Protein AF-A0A6G0IY91-F1 (afdb_monomer_lite)

Secondary structure (DSSP, 8-state):
-HHHHHSSS--SEEE---TT---SS-HHHHHHHHHHTTT--B--EEEPPGGGTHHHHEEEE-SSS-EEEEEEPPPPSSSS--EE--S--EEEHHHHHHHHH-HHHHHHHHHHTTSSSGGGTHHHHHTTSTTSTT---TT--EE--GGGGT---PPPSS-HHHHHHHHHHHHHHSSS---EEE---TTEEESS-HHHHHHHHHHTTT--EE-BEEPPGGGTHHHHEEEEESSSEEEEEEEPPPPSSSS--EE--S-EEEEHHHHHHHHH-HHHHHHHHHHTTSSSGGGTHHHHHTT-TTSTT---SSGGG-B-TTTSSSEEE-BTTSBS-GGGT-SBPPPSSEEETTEEE--GGGHHHHHTSS-SEEE---HHHHHHHHHHHHHHHHHHHH-TT-TTSS--

Radius of gyration: 23.45 Å; chains: 1; bounding box: 67×42×64 Å

InterPro domains:
  IPR003406 Glycosyl transferase, family 14 [PF02485] (1-156)
  IPR003406 Glycosyl transferase, family 14 [PF02485] (162-358)

Organism: Larimichthys crocea (NCBI:txid215358)

Sequence (400 aa):
MEDLLSSHIQWRYLLNTCGTDFPIKTNREMVQALTALQGRNSMETEVTREHKKVRWQYHYNVTDVITWTDVRKSPPPISVPMFQGNAYVVVSRAFVKHVMEDSEVQKFLEWEKDTYSPDEHLWATLQRIPSVPGSVPAHIKYDESDMNAIARVVKWGGLDGDADLNCMEDLLSSHIQWRYLLNTCGTDFPIKTNREMVQALTALQGRNSMETEVTREHKKVRWQYHYNVTDVITWTDVRKSPPPISVPMFQGNAYVVVSRAFVKHVMEDSEVQKFLEWEKDTYSPDEHLWATLQRIPSVPGSVPAHIKYDESDMNAIARVVKWGGLDGDVRNGAAYDPCTGTFRRGVCVYGAGDLQWLLRQRQLFANKFDPEVDDVAIRCLESVLRFRSIFHGSENLVMT

Structure (mmCIF, N/CA/C/O backbone):
data_AF-A0A6G0IY91-F1
#
_entry.id   AF-A0A6G0IY91-F1
#
loop_
_atom_site.group_PDB
_atom_site.id
_atom_site.type_symbol
_atom_site.label_atom_id
_atom_site.label_alt_id
_atom_site.label_comp_id
_atom_site.label_asym_id
_atom_site.label_entity_id
_atom_site.label_seq_id
_atom_site.pdbx_PDB_ins_code
_atom_site.Cartn_x
_atom_site.Cartn_y
_atom_site.Cartn_z
_atom_site.occupancy
_atom_site.B_iso_or_equiv
_atom_site.auth_seq_id
_atom_site.auth_comp_id
_atom_site.auth_asym_id
_atom_site.auth_atom_id
_atom_site.pdbx_PDB_model_num
ATOM 1 N N . MET A 1 1 ? -8.802 11.701 24.461 1.00 81.81 1 MET A N 1
ATOM 2 C CA . MET A 1 1 ? -9.240 10.805 25.563 1.00 81.81 1 MET A CA 1
ATOM 3 C C . MET A 1 1 ? -10.243 11.487 26.489 1.00 81.81 1 MET A C 1
ATOM 5 O O . MET A 1 1 ? -11.251 10.863 26.801 1.00 81.81 1 MET A O 1
ATOM 9 N N . GLU A 1 2 ? -10.019 12.746 26.880 1.00 83.31 2 GLU A N 1
ATOM 10 C CA . GLU A 1 2 ? -10.957 13.538 27.701 1.00 83.31 2 GLU A CA 1
ATOM 11 C C . GLU A 1 2 ? -12.375 13.584 27.121 1.00 83.31 2 GLU A C 1
ATOM 13 O O . GLU A 1 2 ? -13.321 13.206 27.809 1.00 83.31 2 GLU A O 1
ATOM 18 N N . ASP A 1 3 ? -12.510 13.911 25.832 1.00 83.62 3 ASP A N 1
ATOM 19 C CA . ASP A 1 3 ? -13.812 13.958 25.147 1.00 83.62 3 ASP A CA 1
ATOM 20 C C . ASP A 1 3 ? -14.563 12.619 25.179 1.00 83.62 3 ASP A C 1
ATOM 22 O O . ASP A 1 3 ? -15.782 12.566 25.326 1.00 83.62 3 ASP A O 1
ATOM 26 N N . LEU A 1 4 ? -13.841 11.498 25.086 1.00 80.25 4 LEU A N 1
ATOM 27 C CA . LEU A 1 4 ? -14.448 10.167 25.160 1.00 80.25 4 LEU A CA 1
ATOM 28 C C . LEU A 1 4 ? -14.947 9.854 26.571 1.00 80.25 4 LEU A C 1
ATOM 30 O O . LEU A 1 4 ? -16.006 9.239 26.725 1.00 80.25 4 LEU A O 1
ATOM 34 N N . LEU A 1 5 ? -14.197 10.256 27.600 1.00 86.06 5 LEU A N 1
ATOM 35 C CA . LEU A 1 5 ? -14.587 10.064 28.997 1.00 86.06 5 LEU A CA 1
ATOM 36 C C . LEU A 1 5 ? -15.771 10.952 29.394 1.00 86.06 5 LEU A C 1
ATOM 38 O O . LEU A 1 5 ? -16.602 10.497 30.182 1.00 86.06 5 LEU A O 1
ATOM 42 N N . SER A 1 6 ? -15.849 12.168 28.845 1.00 86.75 6 SER A N 1
ATOM 43 C CA . SER A 1 6 ? -16.944 13.117 29.071 1.00 86.75 6 SER A CA 1
ATOM 44 C C . SER A 1 6 ? -18.183 12.832 28.214 1.00 86.75 6 SER A C 1
ATOM 46 O O . SER A 1 6 ? -19.274 13.304 28.536 1.00 86.75 6 SER A O 1
ATOM 48 N N . SER A 1 7 ? -18.049 12.027 27.153 1.00 86.19 7 SER A N 1
ATOM 49 C CA . SER A 1 7 ? -19.168 11.664 26.283 1.00 86.19 7 SER A CA 1
ATOM 50 C C . SER A 1 7 ? -20.277 10.891 27.014 1.00 86.19 7 SER A C 1
ATOM 52 O O . SER A 1 7 ? -20.038 10.070 27.901 1.00 86.19 7 SER A O 1
ATOM 54 N N . HIS A 1 8 ? -21.522 11.088 26.574 1.00 84.88 8 HIS A N 1
ATOM 55 C CA . HIS A 1 8 ? -22.682 10.321 27.050 1.00 84.88 8 HIS A CA 1
ATOM 56 C C . HIS A 1 8 ? -22.744 8.889 26.488 1.00 84.88 8 HIS A C 1
ATOM 58 O O . HIS A 1 8 ? -23.624 8.109 26.863 1.00 84.88 8 HIS A O 1
ATOM 64 N N . ILE A 1 9 ? -21.838 8.536 25.572 1.00 80.94 9 ILE A N 1
ATOM 65 C CA . ILE A 1 9 ? -21.816 7.236 24.907 1.00 80.94 9 ILE A CA 1
ATOM 66 C C . ILE A 1 9 ? -21.213 6.206 25.862 1.00 80.94 9 ILE A C 1
ATOM 68 O O . ILE A 1 9 ? -20.117 6.376 26.388 1.00 80.94 9 ILE A O 1
ATOM 72 N N . GLN A 1 10 ? -21.920 5.097 26.072 1.00 80.69 10 GLN A N 1
ATOM 73 C CA . GLN A 1 10 ? -21.398 3.975 26.846 1.00 80.69 10 GLN A CA 1
ATOM 74 C C . GLN A 1 10 ? -20.420 3.167 25.987 1.00 80.69 10 GLN A C 1
ATOM 76 O O . GLN A 1 10 ? -20.817 2.542 25.004 1.00 80.69 10 GLN A O 1
ATOM 81 N N . TRP A 1 11 ? -19.147 3.147 26.374 1.00 86.50 11 TRP A N 1
ATOM 82 C CA . TRP A 1 11 ? -18.094 2.380 25.709 1.00 86.50 11 TRP A CA 1
ATOM 83 C C . TRP A 1 11 ? -17.258 1.598 26.731 1.00 86.50 11 TRP A C 1
ATOM 85 O O . TRP A 1 11 ? -17.161 1.975 27.900 1.00 86.50 11 TRP A O 1
ATOM 95 N N . ARG A 1 12 ? -16.679 0.468 26.306 1.00 85.25 12 ARG A N 1
ATOM 96 C CA . ARG A 1 12 ? -15.852 -0.403 27.170 1.00 85.25 12 ARG A CA 1
ATOM 97 C C . ARG A 1 12 ? -14.371 -0.365 26.830 1.00 85.25 12 ARG A C 1
ATOM 99 O O . ARG A 1 12 ? -13.549 -0.480 27.734 1.00 85.25 12 ARG A O 1
ATOM 106 N N . TYR A 1 13 ? -14.065 -0.208 25.550 1.00 87.44 13 TYR A N 1
ATOM 107 C CA . TYR A 1 13 ? -12.717 -0.221 25.009 1.00 87.44 13 TYR A CA 1
ATOM 108 C C . TYR A 1 13 ? -12.521 0.959 24.067 1.00 87.44 13 TYR A C 1
ATOM 110 O O . TYR A 1 13 ? -13.424 1.279 23.294 1.00 87.44 13 TYR A O 1
ATOM 118 N N . LEU A 1 14 ? -11.350 1.578 24.158 1.00 85.50 14 LEU A N 1
ATOM 119 C CA . LEU A 1 14 ? -10.806 2.493 23.170 1.00 85.50 14 LEU A CA 1
ATOM 120 C C . LEU A 1 14 ? -9.834 1.695 22.304 1.00 85.50 14 LEU A C 1
ATOM 122 O O . LEU A 1 14 ? -8.943 1.028 22.828 1.00 85.50 14 LEU A O 1
ATOM 126 N N . LEU A 1 15 ? -10.034 1.761 20.994 1.00 82.88 15 LEU A N 1
ATOM 127 C CA . LEU A 1 15 ? -9.102 1.247 20.005 1.00 82.88 15 LEU A CA 1
ATOM 128 C C . LEU A 1 15 ? -8.341 2.464 19.486 1.00 82.88 15 LEU A C 1
ATOM 130 O O . LEU A 1 15 ? -8.955 3.334 18.870 1.00 82.88 15 LEU A O 1
ATOM 134 N N . ASN A 1 16 ? -7.050 2.562 19.796 1.00 78.44 16 ASN A N 1
ATOM 135 C CA . ASN A 1 16 ? -6.206 3.602 19.229 1.00 78.44 16 ASN A CA 1
ATOM 136 C C . ASN A 1 16 ? -5.810 3.173 17.820 1.00 78.44 16 ASN A C 1
ATOM 138 O O . ASN A 1 16 ? -5.028 2.239 17.645 1.00 78.44 16 ASN A O 1
ATOM 142 N N . THR A 1 17 ? -6.408 3.826 16.838 1.00 69.50 17 THR A N 1
ATOM 143 C CA . THR A 1 17 ? -6.156 3.608 15.420 1.00 69.50 17 THR A CA 1
ATOM 144 C C . THR A 1 17 ? -5.557 4.870 14.813 1.00 69.50 17 THR A C 1
ATOM 146 O O . THR A 1 17 ? -5.863 5.983 15.241 1.00 69.50 17 THR A O 1
ATOM 149 N N . CYS A 1 18 ? -4.729 4.710 13.789 1.00 59.31 18 CYS A N 1
ATOM 150 C CA . CYS A 1 18 ? -4.376 5.777 12.868 1.00 59.31 18 CYS A CA 1
ATOM 151 C C . CYS A 1 18 ? -5.650 6.278 12.162 1.00 59.31 18 CYS A C 1
ATOM 153 O O . CYS A 1 18 ? -6.599 5.519 11.954 1.00 59.31 18 CYS A O 1
ATOM 155 N N . GLY A 1 19 ? -5.679 7.558 11.772 1.00 45.06 19 GLY A N 1
ATOM 156 C CA . GLY A 1 19 ? -6.824 8.186 11.095 1.00 45.06 19 GLY A CA 1
ATOM 157 C C . GLY A 1 19 ? -7.229 7.539 9.761 1.00 45.06 19 GLY A C 1
ATOM 158 O O . GLY A 1 19 ? -8.260 7.902 9.202 1.00 45.06 19 GLY A O 1
ATOM 159 N N . THR A 1 20 ? -6.447 6.580 9.264 1.00 49.88 20 THR A N 1
ATOM 160 C CA . THR A 1 20 ? -6.702 5.820 8.034 1.00 49.88 20 THR A CA 1
ATOM 161 C C . THR A 1 20 ? -6.842 4.314 8.240 1.00 49.88 20 THR A C 1
ATOM 163 O O . THR A 1 20 ? -7.010 3.586 7.262 1.00 49.88 20 THR A O 1
ATOM 166 N N . ASP A 1 21 ? -6.848 3.821 9.482 1.00 56.09 21 ASP A N 1
ATOM 167 C CA . ASP A 1 21 ? -7.122 2.404 9.721 1.00 56.09 21 ASP A CA 1
ATOM 168 C C . ASP A 1 21 ? -8.617 2.103 9.591 1.00 56.09 21 ASP A C 1
ATOM 170 O O . ASP A 1 21 ? -9.487 2.882 9.988 1.00 56.09 21 ASP A O 1
ATOM 174 N N . PHE A 1 22 ? -8.928 0.909 9.099 1.00 53.03 22 PHE A N 1
ATOM 175 C CA . PHE A 1 22 ? -10.295 0.424 8.948 1.00 53.03 22 PHE A CA 1
ATOM 176 C C . PHE A 1 22 ? -10.426 -0.981 9.542 1.00 53.03 22 PHE A C 1
ATOM 178 O O . PHE A 1 22 ? -9.539 -1.825 9.385 1.00 53.03 22 PHE A O 1
ATOM 185 N N . PRO A 1 23 ? -11.549 -1.279 10.217 1.00 56.53 23 PRO A N 1
ATOM 186 C CA . PRO A 1 23 ? -11.757 -2.587 10.811 1.00 56.53 23 PRO A CA 1
ATOM 187 C C . PRO A 1 23 ? -11.923 -3.654 9.722 1.00 56.53 23 PRO A C 1
ATOM 189 O O . PRO A 1 23 ? -12.900 -3.659 8.975 1.00 56.53 23 PRO A O 1
ATOM 192 N N . ILE A 1 24 ? -10.995 -4.612 9.675 1.00 54.28 24 ILE A N 1
ATOM 193 C CA . ILE A 1 24 ? -11.072 -5.785 8.781 1.00 54.28 24 ILE A CA 1
ATOM 194 C C . ILE A 1 24 ? -11.977 -6.905 9.325 1.00 54.28 24 ILE A C 1
ATOM 196 O O . ILE A 1 24 ? -12.229 -7.904 8.653 1.00 54.28 24 ILE A O 1
ATOM 200 N N . LYS A 1 25 ? -12.473 -6.754 10.558 1.00 56.94 25 LYS A N 1
ATOM 201 C CA . LYS A 1 25 ? -13.429 -7.659 11.206 1.00 56.94 25 LYS A CA 1
ATOM 202 C C . LYS A 1 25 ? -14.814 -7.027 11.231 1.00 56.94 25 LYS A C 1
ATOM 204 O O . LYS A 1 25 ? -14.967 -5.815 11.367 1.00 56.94 25 LYS A O 1
ATOM 209 N N . THR A 1 26 ? -15.850 -7.854 11.150 1.00 58.31 26 THR A N 1
ATOM 210 C CA . THR A 1 26 ? -17.228 -7.393 11.354 1.00 58.31 26 THR A CA 1
ATOM 211 C C . THR A 1 26 ? -17.419 -6.859 12.775 1.00 58.31 26 THR A C 1
ATOM 213 O O . THR A 1 26 ? -16.743 -7.292 13.709 1.00 58.31 26 THR A O 1
ATOM 216 N N . ASN A 1 27 ? -18.416 -5.991 12.983 1.00 62.88 27 ASN A N 1
ATOM 217 C CA . ASN A 1 27 ? -18.776 -5.521 14.328 1.00 62.88 27 ASN A CA 1
ATOM 218 C C . ASN A 1 27 ? -19.019 -6.677 15.307 1.00 62.88 27 ASN A C 1
ATOM 220 O O . ASN A 1 27 ? -18.656 -6.579 16.474 1.00 62.88 27 ASN A O 1
ATOM 224 N N . ARG A 1 28 ? -19.593 -7.793 14.839 1.00 64.12 28 ARG A N 1
ATOM 225 C CA . ARG A 1 28 ? -19.817 -8.981 15.670 1.00 64.12 28 ARG A CA 1
ATOM 226 C C . ARG A 1 28 ? -18.502 -9.610 16.124 1.00 64.12 28 ARG A C 1
ATOM 228 O O . ARG A 1 28 ? -18.358 -9.897 17.306 1.00 64.12 28 ARG A O 1
ATOM 235 N N . GLU A 1 29 ? -17.565 -9.814 15.205 1.00 66.44 29 GLU A N 1
ATOM 236 C CA . GLU A 1 29 ? -16.252 -10.394 15.509 1.00 66.44 29 GLU A CA 1
ATOM 237 C C . GLU A 1 29 ? -15.426 -9.468 16.404 1.00 66.44 29 GLU A C 1
ATOM 239 O O . GLU A 1 29 ? -14.807 -9.937 17.355 1.00 66.44 29 GLU A O 1
ATOM 244 N N . MET A 1 30 ? -15.469 -8.155 16.154 1.00 70.44 30 MET A N 1
ATOM 245 C CA . MET A 1 30 ? -14.827 -7.164 17.020 1.00 70.44 30 MET A CA 1
ATOM 246 C C . MET A 1 30 ? -15.421 -7.194 18.426 1.00 70.44 30 MET A C 1
ATOM 248 O O . MET A 1 30 ? -14.684 -7.312 19.397 1.00 70.44 30 MET A O 1
ATOM 252 N N . VAL A 1 31 ? -16.749 -7.167 18.565 1.00 74.00 31 VAL A N 1
ATOM 253 C CA . VAL A 1 31 ? -17.404 -7.245 19.880 1.00 74.00 31 VAL A CA 1
ATOM 254 C C . VAL A 1 31 ? -17.065 -8.555 20.591 1.00 74.00 31 VAL A C 1
ATOM 256 O O . VAL A 1 31 ? -16.812 -8.533 21.793 1.00 74.00 31 VAL A O 1
ATOM 259 N N . GLN A 1 32 ? -17.018 -9.685 19.882 1.00 75.31 32 GLN A N 1
ATOM 260 C CA . GLN A 1 32 ? -16.61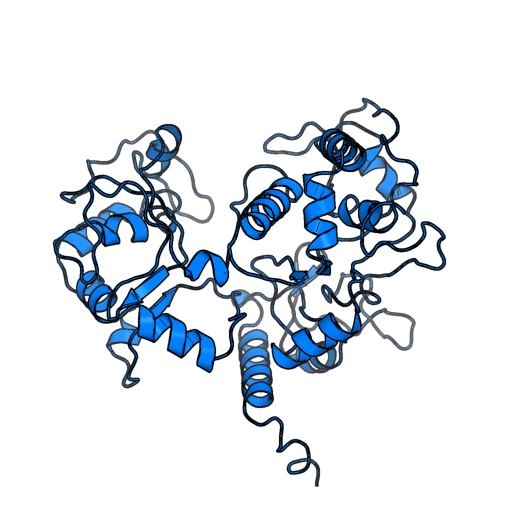5 -10.972 20.456 1.00 75.31 32 GLN A CA 1
ATOM 261 C C . GLN A 1 32 ? -15.166 -10.944 20.961 1.00 75.31 32 GLN A C 1
ATOM 263 O O . GLN A 1 32 ? -14.931 -11.310 22.112 1.00 75.31 32 GLN A O 1
ATOM 268 N N . ALA A 1 33 ? -14.224 -10.456 20.148 1.00 73.06 33 ALA A N 1
ATOM 269 C CA . ALA A 1 33 ? -12.816 -10.327 20.524 1.00 73.06 33 ALA A CA 1
ATOM 270 C C . ALA A 1 33 ? -12.634 -9.390 21.730 1.00 73.06 33 ALA A C 1
ATOM 272 O O . ALA A 1 33 ? -12.027 -9.766 22.728 1.00 73.06 33 ALA A O 1
ATOM 273 N N . LEU A 1 34 ? -13.254 -8.207 21.696 1.00 79.12 34 LEU A N 1
ATOM 274 C CA . LEU A 1 34 ? -13.204 -7.237 22.793 1.00 79.12 34 LEU A CA 1
ATOM 275 C C . LEU A 1 34 ? -13.861 -7.770 24.072 1.00 79.12 34 LEU A C 1
ATOM 277 O O . LEU A 1 34 ? -13.403 -7.490 25.175 1.00 79.12 34 LEU A O 1
ATOM 281 N N . THR A 1 35 ? -14.925 -8.567 23.956 1.00 79.00 35 THR A N 1
ATOM 282 C CA . THR A 1 35 ? -15.566 -9.194 25.122 1.00 79.00 35 THR A CA 1
ATOM 283 C C . THR A 1 35 ? -14.662 -10.257 25.750 1.00 79.00 35 THR A C 1
ATOM 285 O O . THR A 1 35 ? -14.619 -10.370 26.976 1.00 79.00 35 THR A O 1
ATOM 288 N N . ALA A 1 36 ? -13.901 -10.998 24.938 1.00 80.88 36 ALA A N 1
ATOM 289 C CA . ALA A 1 36 ? -12.952 -12.007 25.410 1.00 80.88 36 ALA A CA 1
ATOM 290 C C . ALA A 1 36 ? -11.772 -11.415 26.205 1.00 80.88 36 ALA A C 1
ATOM 292 O O . ALA A 1 36 ? -11.164 -12.115 27.016 1.00 80.88 36 ALA A O 1
ATOM 293 N N . LEU A 1 37 ? -11.486 -10.118 26.045 1.00 79.44 37 LEU A N 1
ATOM 294 C CA . LEU A 1 37 ? -10.462 -9.433 26.834 1.00 79.44 37 LEU A CA 1
ATOM 295 C C . LEU A 1 37 ? -10.826 -9.325 28.326 1.00 79.44 37 LEU A C 1
ATOM 297 O O . LEU A 1 37 ? -9.926 -9.239 29.158 1.00 79.44 37 LEU A O 1
ATOM 301 N N . GLN A 1 38 ? -12.115 -9.379 28.691 1.00 84.25 38 GLN A N 1
ATOM 302 C CA . GLN A 1 38 ? -12.584 -9.402 30.089 1.00 84.25 38 GLN A CA 1
ATOM 303 C C . GLN A 1 38 ? -12.004 -8.276 30.974 1.00 84.25 38 GLN A C 1
ATOM 305 O O . GLN A 1 38 ? -11.683 -8.479 32.141 1.00 84.25 38 GLN A O 1
ATOM 310 N N . GLY A 1 39 ? -11.860 -7.069 30.425 1.00 79.56 39 GLY A N 1
ATOM 311 C CA . GLY A 1 39 ? -11.290 -5.909 31.121 1.00 79.56 39 GLY A CA 1
ATOM 312 C C . GLY A 1 39 ? -9.770 -5.764 30.991 1.00 79.56 39 GLY A C 1
ATOM 313 O O . GLY A 1 39 ? -9.243 -4.722 31.372 1.00 79.56 39 GLY A O 1
ATOM 314 N N . ARG A 1 40 ? -9.071 -6.752 30.415 1.00 82.69 40 ARG A N 1
ATOM 315 C CA . ARG A 1 40 ? -7.651 -6.633 30.047 1.00 82.69 40 ARG A CA 1
ATOM 316 C C . ARG A 1 40 ? -7.479 -5.742 28.822 1.00 82.69 40 ARG A C 1
ATOM 318 O O . ARG A 1 40 ? -8.410 -5.604 28.028 1.00 82.69 40 ARG A O 1
ATOM 325 N N . ASN A 1 41 ? -6.290 -5.171 28.681 1.00 86.31 41 ASN A N 1
ATOM 326 C CA . ASN A 1 41 ? -5.883 -4.421 27.497 1.00 86.31 41 ASN A CA 1
ATOM 327 C C . ASN A 1 41 ? -5.191 -5.367 26.502 1.00 86.31 41 ASN A C 1
ATOM 329 O O . ASN A 1 41 ? -4.794 -6.473 26.865 1.00 86.31 41 ASN A O 1
ATOM 333 N N . SER A 1 42 ? -5.067 -4.942 25.251 1.00 82.88 42 SER A N 1
ATOM 334 C CA . SER A 1 42 ? -4.380 -5.683 24.196 1.00 82.88 42 SER A CA 1
ATOM 335 C C . SER A 1 42 ? -3.457 -4.727 23.453 1.00 82.88 42 SER A C 1
ATOM 337 O O . SER A 1 42 ? -3.925 -3.792 22.806 1.00 82.88 42 SER A O 1
ATOM 339 N N . MET A 1 43 ? -2.152 -4.927 23.599 1.00 81.19 43 MET A N 1
ATOM 340 C CA . MET A 1 43 ? -1.113 -4.157 22.919 1.00 81.19 43 MET A CA 1
ATOM 341 C C . MET A 1 43 ? 0.180 -4.963 22.876 1.00 81.19 43 MET A C 1
ATOM 343 O O . MET A 1 43 ? 0.401 -5.817 23.731 1.00 81.19 43 MET A O 1
ATOM 347 N N . GLU A 1 44 ? 1.018 -4.709 21.880 1.00 75.44 44 GLU A N 1
ATOM 348 C CA . GLU A 1 44 ? 2.344 -5.315 21.805 1.00 75.44 44 GLU A CA 1
ATOM 349 C C . GLU A 1 44 ? 3.242 -4.734 22.895 1.00 75.44 44 GLU A C 1
ATOM 351 O O . GLU A 1 44 ? 3.273 -3.517 23.115 1.00 75.44 44 GLU A O 1
ATOM 356 N N . THR A 1 45 ? 3.972 -5.590 23.606 1.00 77.38 45 THR A N 1
ATOM 357 C CA . THR A 1 45 ? 4.945 -5.114 24.585 1.00 77.38 45 THR A CA 1
ATOM 358 C C . THR A 1 45 ? 6.170 -6.011 24.675 1.00 77.38 45 THR A C 1
ATOM 360 O O . THR A 1 45 ? 6.080 -7.177 25.064 1.00 77.38 45 THR A O 1
ATOM 363 N N . GLU A 1 46 ? 7.331 -5.412 24.423 1.00 82.94 46 GLU A N 1
ATOM 364 C CA . GLU A 1 46 ? 8.649 -6.038 24.486 1.00 82.94 46 GLU A CA 1
ATOM 365 C C . GLU A 1 46 ? 9.625 -5.230 25.351 1.00 82.94 46 GLU A C 1
ATOM 367 O O . GLU A 1 46 ? 9.464 -4.029 25.584 1.00 82.94 46 GLU A O 1
ATOM 372 N N . VAL A 1 47 ? 10.703 -5.874 25.797 1.00 84.25 47 VAL A N 1
ATOM 373 C CA . VAL A 1 47 ? 11.818 -5.174 26.446 1.00 84.25 47 VAL A CA 1
ATOM 374 C C . VAL A 1 47 ? 12.519 -4.260 25.436 1.00 84.25 47 VAL A C 1
ATOM 376 O O . VAL A 1 47 ? 12.923 -4.697 24.359 1.00 84.25 47 VAL A O 1
ATOM 379 N N . THR A 1 48 ? 12.732 -2.995 25.807 1.00 82.44 48 THR A N 1
ATOM 380 C CA . THR A 1 48 ? 13.418 -2.025 24.941 1.00 82.44 48 THR A CA 1
ATOM 381 C C . THR A 1 48 ? 14.832 -2.493 24.577 1.00 82.44 48 THR A C 1
ATOM 383 O O . THR A 1 48 ? 15.685 -2.675 25.451 1.00 82.44 48 THR A O 1
ATOM 386 N N . ARG A 1 49 ? 15.105 -2.630 23.272 1.00 79.56 49 ARG A N 1
ATOM 387 C CA . ARG A 1 49 ? 16.437 -2.966 22.738 1.00 79.56 49 ARG A CA 1
ATOM 388 C C . ARG A 1 49 ? 17.426 -1.821 22.977 1.00 79.56 49 ARG A C 1
ATOM 390 O O . ARG A 1 49 ? 17.055 -0.656 22.870 1.00 79.56 49 ARG A O 1
ATOM 397 N N . GLU A 1 50 ? 18.697 -2.141 23.231 1.00 82.00 50 GLU A N 1
ATOM 398 C CA . GLU A 1 50 ? 19.713 -1.151 23.638 1.00 82.00 50 GLU A CA 1
ATOM 399 C C . GLU A 1 50 ? 19.823 0.040 22.673 1.00 82.00 50 GLU A C 1
ATOM 401 O O . GLU A 1 50 ? 19.740 1.189 23.095 1.00 82.00 50 GLU A O 1
ATOM 406 N N . HIS A 1 51 ? 19.898 -0.230 21.367 1.00 78.62 51 HIS A N 1
ATOM 407 C CA . HIS A 1 51 ? 20.007 0.802 20.330 1.00 78.62 51 HIS A CA 1
ATOM 408 C C . HIS A 1 51 ? 18.770 1.714 20.230 1.00 78.62 51 HIS A C 1
ATOM 410 O O . HIS A 1 51 ? 18.864 2.804 19.677 1.00 78.62 51 HIS A O 1
ATOM 416 N N . LYS A 1 52 ? 17.609 1.304 20.764 1.00 79.81 52 LYS A N 1
ATOM 417 C CA . LYS A 1 52 ? 16.381 2.117 20.763 1.00 79.81 52 LYS A CA 1
ATOM 418 C C . LYS A 1 52 ? 16.249 3.011 21.986 1.00 79.81 52 LYS A C 1
ATOM 420 O O . LYS A 1 52 ? 15.450 3.941 21.954 1.00 79.81 52 LYS A O 1
ATOM 425 N N . LYS A 1 53 ? 17.046 2.790 23.038 1.00 84.50 53 LYS A N 1
ATOM 426 C CA . LYS A 1 53 ? 16.995 3.622 24.251 1.00 84.50 53 LYS A CA 1
ATOM 427 C C . LYS A 1 53 ? 17.313 5.093 23.968 1.00 84.50 53 LYS A C 1
ATOM 429 O O . LYS A 1 53 ? 16.776 5.968 24.637 1.00 84.50 53 LYS A O 1
ATOM 434 N N . VAL A 1 54 ? 18.097 5.379 22.923 1.00 83.88 54 VAL A N 1
ATOM 435 C CA . VAL A 1 54 ? 18.409 6.748 22.473 1.00 83.88 54 VAL A CA 1
ATOM 436 C C . VAL A 1 54 ? 17.160 7.594 22.165 1.00 83.88 54 VAL A C 1
ATOM 438 O O . VAL A 1 54 ? 17.210 8.818 22.267 1.00 83.88 54 VAL A O 1
ATOM 441 N N . ARG A 1 55 ? 16.019 6.965 21.839 1.00 82.44 55 ARG A N 1
ATOM 442 C CA . ARG A 1 55 ? 14.762 7.655 21.490 1.00 82.44 55 ARG A CA 1
ATOM 443 C C . ARG A 1 55 ? 14.118 8.395 22.666 1.00 82.44 55 ARG A C 1
ATOM 445 O O . ARG A 1 55 ? 13.431 9.385 22.449 1.00 82.44 55 ARG A O 1
ATOM 452 N N . TRP A 1 56 ? 14.392 7.961 23.896 1.00 85.25 56 TRP A N 1
ATOM 453 C CA . TRP A 1 56 ? 13.854 8.567 25.121 1.00 85.25 56 TRP A CA 1
ATOM 454 C C . TRP A 1 56 ? 14.937 8.996 26.121 1.00 85.25 56 TRP A C 1
ATOM 456 O O . TRP A 1 56 ? 14.642 9.619 27.134 1.00 85.25 56 TRP A O 1
ATOM 466 N N . GLN A 1 57 ? 16.212 8.684 25.865 1.00 89.31 57 GLN A N 1
ATOM 467 C CA . GLN A 1 57 ? 17.325 9.110 26.723 1.00 89.31 57 GLN A CA 1
ATOM 468 C C . GLN A 1 57 ? 17.727 10.577 26.531 1.00 89.31 57 GLN A C 1
ATOM 470 O O . GLN A 1 57 ? 18.402 11.126 27.402 1.00 89.31 57 GLN A O 1
ATOM 475 N N . TYR A 1 58 ? 17.334 11.197 25.421 1.00 89.69 58 TYR A N 1
ATOM 476 C CA . TYR A 1 58 ? 17.720 12.553 25.034 1.00 89.69 58 TYR A CA 1
ATOM 477 C C . TYR A 1 58 ? 16.489 13.406 24.749 1.00 89.69 58 TYR A C 1
ATOM 479 O O . TYR A 1 58 ? 15.443 12.870 24.386 1.00 89.69 58 TYR A O 1
ATOM 487 N N . HIS A 1 59 ? 16.621 14.718 24.933 1.00 86.81 59 HIS A N 1
ATOM 488 C CA . HIS A 1 59 ? 15.596 15.674 24.533 1.00 86.81 59 HIS A CA 1
ATOM 489 C C . HIS A 1 59 ? 15.554 15.773 23.002 1.00 86.81 59 HIS A C 1
ATOM 491 O O . HIS A 1 59 ? 16.598 15.753 22.340 1.00 86.81 59 HIS A O 1
ATOM 497 N N . TYR A 1 60 ? 14.358 15.913 22.441 1.00 84.69 60 TYR A N 1
ATOM 498 C CA . TYR A 1 60 ? 14.144 16.173 21.020 1.00 84.69 60 TYR A CA 1
ATOM 499 C C . TYR A 1 60 ? 13.396 17.489 20.845 1.00 84.69 60 TYR A C 1
ATOM 501 O O . TYR A 1 60 ? 12.473 17.801 21.594 1.00 84.69 60 TYR A O 1
ATOM 509 N N . ASN A 1 61 ? 13.788 18.265 19.837 1.00 78.19 61 ASN A N 1
ATOM 510 C CA . ASN A 1 61 ? 13.022 19.435 19.439 1.00 78.19 61 ASN A CA 1
ATOM 511 C C . ASN A 1 61 ? 11.917 18.975 18.483 1.00 78.19 61 ASN A C 1
ATOM 513 O O . ASN A 1 61 ? 12.182 18.661 17.321 1.00 78.19 61 ASN A O 1
ATOM 517 N N . VAL A 1 62 ? 10.701 18.865 19.015 1.00 68.25 62 VAL A N 1
ATOM 518 C CA . VAL A 1 62 ? 9.522 18.361 18.306 1.00 68.25 62 VAL A CA 1
ATOM 519 C C . VAL A 1 62 ? 8.775 19.544 17.674 1.00 68.25 62 VAL A C 1
ATOM 521 O O . VAL A 1 62 ? 7.746 19.992 18.172 1.00 68.25 62 VAL A O 1
ATOM 524 N N . THR A 1 63 ? 9.346 20.100 16.603 1.00 70.44 63 THR A N 1
ATOM 525 C CA . THR A 1 63 ? 8.681 21.050 15.685 1.00 70.44 63 THR A CA 1
ATOM 526 C C . THR A 1 63 ? 8.412 20.358 14.338 1.00 70.44 63 THR A C 1
ATOM 528 O O . THR A 1 63 ? 8.419 19.130 14.281 1.00 70.44 63 THR A O 1
ATOM 531 N N . ASP A 1 64 ? 8.199 21.102 13.245 1.00 45.25 64 ASP A N 1
ATOM 532 C CA . ASP A 1 64 ? 7.947 20.548 11.898 1.00 45.25 64 ASP A CA 1
ATOM 533 C C . ASP A 1 64 ? 9.044 19.578 11.404 1.00 45.25 64 ASP A C 1
ATOM 535 O O . ASP A 1 64 ? 8.800 18.749 10.526 1.00 45.25 64 ASP A O 1
ATOM 539 N N . VAL A 1 65 ? 10.254 19.655 11.973 1.00 56.31 65 VAL A N 1
ATOM 540 C CA . VAL A 1 65 ? 11.341 18.690 11.762 1.00 56.31 65 VAL A CA 1
ATOM 541 C C . VAL A 1 65 ? 11.865 18.236 13.118 1.00 56.31 65 VAL A C 1
ATOM 543 O O . VAL A 1 65 ? 12.448 19.025 13.864 1.00 56.31 65 VAL A O 1
ATOM 546 N N . ILE A 1 66 ? 11.701 16.948 13.428 1.00 65.81 66 ILE A N 1
ATOM 547 C CA . ILE A 1 66 ? 12.205 16.389 14.682 1.00 65.81 66 ILE A CA 1
ATOM 548 C C . ILE A 1 66 ? 13.733 16.362 14.635 1.00 65.81 66 ILE A C 1
ATOM 550 O O . ILE A 1 66 ? 14.330 15.650 13.827 1.00 65.81 66 ILE A O 1
ATOM 554 N N . THR A 1 67 ? 14.368 17.129 15.519 1.00 74.38 67 THR A N 1
ATOM 555 C CA . THR A 1 67 ? 15.831 17.199 15.614 1.00 74.38 67 THR A CA 1
ATOM 556 C C . THR A 1 67 ? 16.310 16.683 16.963 1.00 74.38 67 THR A C 1
ATOM 558 O O . THR A 1 67 ? 15.757 17.004 18.018 1.00 74.38 67 THR A O 1
ATOM 561 N N . TRP A 1 68 ? 17.330 15.827 16.914 1.00 76.00 68 TRP A N 1
ATOM 562 C CA . TRP A 1 68 ? 17.976 15.264 18.094 1.00 76.00 68 TRP A CA 1
ATOM 563 C C . TRP A 1 68 ? 18.823 16.318 18.809 1.00 76.00 68 TRP A C 1
ATOM 565 O O . TRP A 1 68 ? 19.450 17.157 18.160 1.00 76.00 68 TRP A O 1
ATOM 575 N N . THR A 1 69 ? 18.865 16.253 20.140 1.00 82.12 69 THR A N 1
ATOM 576 C CA . THR A 1 69 ? 19.764 17.078 20.954 1.00 82.12 69 THR A CA 1
ATOM 577 C C . THR A 1 69 ? 20.725 16.203 21.756 1.00 82.12 69 THR A C 1
ATOM 579 O O . THR A 1 69 ? 20.367 15.117 22.207 1.00 82.12 69 THR A O 1
ATOM 582 N N . ASP A 1 70 ? 21.926 16.714 22.023 1.00 84.81 70 ASP A N 1
ATOM 583 C CA . ASP A 1 70 ? 22.913 16.077 22.908 1.00 84.81 70 ASP A CA 1
ATOM 584 C C . ASP A 1 70 ? 22.532 16.138 24.406 1.00 84.81 70 ASP A C 1
ATOM 586 O O . ASP A 1 70 ? 23.285 15.687 25.275 1.00 84.81 70 ASP A O 1
ATOM 590 N N . VAL A 1 71 ? 21.373 16.713 24.751 1.00 89.19 71 VAL A N 1
ATOM 591 C CA . VAL A 1 71 ? 20.956 16.910 26.144 1.00 89.19 71 VAL A CA 1
ATOM 592 C C . VAL A 1 71 ? 20.259 15.653 26.650 1.00 89.19 71 VAL A C 1
ATOM 594 O O . VAL A 1 71 ? 19.205 15.259 26.152 1.00 89.19 71 VAL A O 1
ATOM 597 N N . ARG A 1 72 ? 20.838 15.018 27.671 1.00 91.12 72 ARG A N 1
ATOM 598 C CA . ARG A 1 72 ? 20.287 13.807 28.285 1.00 91.12 72 ARG A CA 1
ATOM 599 C C . ARG A 1 72 ? 19.120 14.137 29.218 1.00 91.12 72 ARG A C 1
ATOM 601 O O . ARG A 1 72 ? 19.236 15.026 30.059 1.00 91.12 72 ARG A O 1
ATOM 608 N N . LYS A 1 73 ? 18.043 13.362 29.123 1.00 91.56 73 LYS A N 1
ATOM 609 C CA . LYS A 1 73 ? 16.865 13.477 29.988 1.00 91.56 73 LYS A CA 1
ATOM 610 C C . LYS A 1 73 ? 17.136 12.926 31.382 1.00 91.56 73 LYS A C 1
ATOM 612 O O . LYS A 1 73 ? 17.967 12.030 31.573 1.00 91.56 73 LYS A O 1
ATOM 617 N N . SER A 1 74 ? 16.391 13.431 32.362 1.00 91.81 74 SER A N 1
ATOM 618 C CA . SER A 1 74 ? 16.276 12.775 33.665 1.00 91.81 74 SER A CA 1
ATOM 619 C C . SER A 1 74 ? 15.682 11.366 33.504 1.00 91.81 74 SER A C 1
ATOM 621 O O . SER A 1 74 ? 14.973 11.115 32.526 1.00 91.81 74 SER A O 1
ATOM 623 N N . PRO A 1 75 ? 15.951 10.428 34.433 1.00 90.56 75 PRO A N 1
ATOM 624 C CA . PRO A 1 75 ? 15.301 9.121 34.415 1.00 90.56 75 PRO A CA 1
ATOM 625 C C . PRO A 1 75 ? 13.766 9.250 34.385 1.00 90.56 75 PRO A C 1
ATOM 627 O O . PRO A 1 75 ? 13.244 10.182 35.006 1.00 90.56 75 PRO A O 1
ATOM 630 N N . PRO A 1 76 ? 13.051 8.324 33.717 1.00 91.25 76 PRO A N 1
ATOM 631 C CA . PRO A 1 76 ? 11.593 8.328 33.687 1.00 91.25 76 PRO A CA 1
ATOM 632 C C . PRO A 1 76 ? 11.004 8.381 35.106 1.00 91.25 76 PRO A C 1
ATOM 634 O O . PRO A 1 76 ? 11.464 7.632 35.974 1.00 91.25 76 PRO A O 1
ATOM 637 N N . PRO A 1 77 ? 9.992 9.226 35.370 1.00 92.56 77 PRO A N 1
ATOM 638 C CA . PRO A 1 77 ? 9.389 9.384 36.694 1.00 92.56 77 PRO A CA 1
ATOM 639 C C . PRO A 1 77 ? 8.408 8.245 37.037 1.00 92.56 77 PRO A C 1
ATOM 641 O O . PRO A 1 77 ? 7.322 8.501 37.548 1.00 92.56 77 PRO A O 1
ATOM 644 N N . ILE A 1 78 ? 8.784 6.998 36.743 1.00 89.88 78 ILE A N 1
ATOM 645 C CA . ILE A 1 78 ? 7.973 5.789 36.933 1.00 89.88 78 ILE A CA 1
ATOM 646 C C . ILE A 1 78 ? 8.807 4.665 37.547 1.00 89.88 78 ILE A C 1
ATOM 648 O O . ILE A 1 78 ? 10.025 4.591 37.380 1.00 89.88 78 ILE A O 1
ATOM 652 N N . SER A 1 79 ? 8.136 3.759 38.253 1.00 85.69 79 SER A N 1
ATOM 653 C CA . SER A 1 79 ? 8.773 2.650 38.980 1.00 85.69 79 SER A CA 1
ATOM 654 C C . SER A 1 79 ? 9.107 1.410 38.133 1.00 85.69 79 SER A C 1
ATOM 656 O O . SER A 1 79 ? 9.644 0.431 38.658 1.00 85.69 79 SER A O 1
ATOM 658 N N . VAL A 1 80 ? 8.817 1.432 36.829 1.00 89.31 80 VAL A N 1
ATOM 659 C CA . VAL A 1 80 ? 9.010 0.297 35.914 1.00 89.31 80 VAL A CA 1
ATOM 660 C C . VAL A 1 80 ? 10.024 0.618 34.811 1.00 89.31 80 VAL A C 1
ATOM 662 O O . VAL A 1 80 ? 10.200 1.785 34.462 1.00 89.31 80 VAL A O 1
ATOM 665 N N . PRO A 1 81 ? 10.710 -0.393 34.240 1.00 90.31 81 PRO A N 1
ATOM 666 C CA . PRO A 1 81 ? 11.539 -0.190 33.055 1.00 90.31 81 PRO A CA 1
ATOM 667 C C . PRO A 1 81 ? 10.726 0.352 31.875 1.00 90.31 81 PRO A C 1
ATOM 669 O O . PRO A 1 81 ? 9.528 0.107 31.784 1.00 90.31 81 PRO A O 1
ATOM 672 N N . MET A 1 82 ? 11.402 1.007 30.931 1.00 90.12 82 MET A N 1
ATOM 673 C CA . MET A 1 82 ? 10.802 1.383 29.649 1.00 90.12 82 MET A CA 1
ATOM 674 C C . MET A 1 82 ? 10.610 0.147 28.768 1.00 90.12 82 MET A C 1
ATOM 676 O O . MET A 1 82 ? 11.557 -0.623 28.548 1.00 90.12 82 MET A O 1
ATOM 680 N N . PHE A 1 83 ? 9.416 -0.005 28.210 1.00 89.25 83 PHE A N 1
ATOM 681 C CA . PHE A 1 83 ? 9.079 -1.064 27.264 1.00 89.25 83 PHE A CA 1
ATOM 682 C C . PHE A 1 83 ? 8.820 -0.486 25.876 1.00 89.25 83 PHE A C 1
ATOM 684 O O . PHE A 1 83 ? 8.462 0.678 25.724 1.00 89.25 83 PHE A O 1
ATOM 691 N N . GLN A 1 84 ? 9.006 -1.322 24.862 1.00 84.81 84 GLN A N 1
ATOM 692 C CA . GLN A 1 84 ? 8.741 -0.991 23.472 1.00 84.81 84 GLN A CA 1
ATOM 693 C C . GLN A 1 84 ? 7.422 -1.636 23.034 1.00 84.81 84 GLN A C 1
ATOM 695 O O . GLN A 1 84 ? 7.131 -2.769 23.405 1.00 84.81 84 GLN A O 1
ATOM 700 N N . GLY A 1 85 ? 6.664 -0.932 22.206 1.00 80.62 85 GLY A N 1
ATOM 701 C CA . GLY A 1 85 ? 5.490 -1.438 21.510 1.00 80.62 85 GLY A CA 1
ATOM 702 C C . GLY A 1 85 ? 5.185 -0.586 20.284 1.00 80.62 85 GLY A C 1
ATOM 703 O O . GLY A 1 85 ? 6.094 -0.119 19.583 1.00 80.62 85 GLY A O 1
ATOM 704 N N . ASN A 1 86 ? 3.897 -0.384 20.032 1.00 75.62 86 ASN A N 1
ATOM 705 C CA . ASN A 1 86 ? 3.387 0.400 18.919 1.00 75.62 86 ASN A CA 1
ATOM 706 C C . ASN A 1 86 ? 2.213 1.296 19.368 1.00 75.62 86 ASN A C 1
ATOM 708 O O . ASN A 1 86 ? 1.715 1.177 20.489 1.00 75.62 86 ASN A O 1
ATOM 712 N N . ALA A 1 87 ? 1.782 2.198 18.482 1.00 76.94 87 ALA A N 1
ATOM 713 C CA . ALA A 1 87 ? 0.676 3.117 18.747 1.00 76.94 87 ALA A CA 1
ATOM 714 C C . ALA A 1 87 ? -0.693 2.408 18.820 1.00 76.94 87 ALA A C 1
ATOM 716 O O . ALA A 1 87 ? -1.637 2.950 19.393 1.00 76.94 87 ALA A O 1
ATOM 717 N N . TYR A 1 88 ? -0.815 1.213 18.240 1.00 77.75 88 TYR A N 1
ATOM 718 C CA . TYR A 1 88 ? -2.075 0.501 18.056 1.00 77.75 88 TYR A CA 1
ATOM 719 C C . TYR A 1 88 ? -2.424 -0.312 19.293 1.00 77.75 88 TYR A C 1
ATOM 721 O O . TYR A 1 88 ? -1.946 -1.427 19.508 1.00 77.75 88 TYR A O 1
ATOM 729 N N . VAL A 1 89 ? -3.299 0.251 20.119 1.00 82.06 89 VAL A N 1
ATOM 730 C CA . VAL A 1 89 ? -3.660 -0.354 21.399 1.00 82.06 89 VAL A CA 1
ATOM 731 C C . VAL A 1 89 ? -5.158 -0.492 21.563 1.00 82.06 89 VAL A C 1
ATOM 733 O O . VAL A 1 89 ? -5.941 0.352 21.136 1.00 82.06 89 VAL A O 1
ATOM 736 N N . VAL A 1 90 ? -5.564 -1.555 22.246 1.00 85.00 90 VAL A N 1
ATOM 737 C CA . VAL A 1 90 ? -6.922 -1.729 22.749 1.00 85.00 90 VAL A CA 1
ATOM 738 C C . VAL A 1 90 ? -6.872 -1.597 24.251 1.00 85.00 90 VAL A C 1
ATOM 740 O O . VAL A 1 90 ? -6.401 -2.490 24.954 1.00 85.00 90 VAL A O 1
ATOM 743 N N . VAL A 1 91 ? -7.369 -0.478 24.753 1.00 88.88 91 VAL A N 1
ATOM 744 C CA . VAL A 1 91 ? -7.314 -0.158 26.176 1.00 88.88 91 VAL A CA 1
ATOM 745 C C . VAL A 1 91 ? -8.711 -0.044 26.749 1.00 88.88 91 VAL A C 1
ATOM 747 O O . VAL A 1 91 ? -9.633 0.495 26.134 1.00 88.88 91 VAL A O 1
ATOM 750 N N . SER A 1 92 ? -8.899 -0.604 27.936 1.00 90.88 92 SER A N 1
ATOM 751 C CA . SER A 1 92 ? -10.173 -0.541 28.637 1.00 90.88 92 SER A CA 1
ATOM 752 C C . SER A 1 92 ? -10.506 0.898 29.035 1.00 90.88 92 SER A C 1
ATOM 754 O O . SER A 1 92 ? -9.631 1.738 29.251 1.00 90.88 92 SER A O 1
ATOM 756 N N . ARG A 1 93 ? -11.793 1.196 29.219 1.00 90.38 93 ARG A N 1
ATOM 757 C CA . ARG A 1 93 ? -12.225 2.491 29.764 1.00 90.38 93 ARG A CA 1
ATOM 758 C C . ARG A 1 93 ? -11.598 2.789 31.129 1.00 90.38 93 ARG A C 1
ATOM 760 O O . ARG A 1 93 ? -11.326 3.947 31.428 1.00 90.38 93 ARG A O 1
ATOM 767 N N . ALA A 1 94 ? -11.364 1.758 31.944 1.00 92.62 94 ALA A N 1
ATOM 768 C CA . ALA A 1 94 ? -10.692 1.894 33.233 1.00 92.62 94 ALA A CA 1
ATOM 769 C C . ALA A 1 94 ? -9.232 2.336 33.063 1.00 92.62 94 ALA A C 1
ATOM 771 O O . ALA A 1 94 ? -8.799 3.240 33.771 1.00 92.62 94 ALA A O 1
ATOM 772 N N . PHE A 1 95 ? -8.515 1.756 32.095 1.00 93.38 95 PHE A N 1
ATOM 773 C CA . PHE A 1 95 ? -7.163 2.179 31.734 1.00 93.38 95 PHE A CA 1
ATOM 774 C C . PHE A 1 95 ? -7.146 3.648 31.307 1.00 93.38 95 PHE A C 1
ATOM 776 O O . PHE A 1 95 ? -6.414 4.437 31.890 1.00 93.38 95 PHE A O 1
ATOM 783 N N . VAL A 1 96 ? -8.008 4.042 30.362 1.00 92.00 96 VAL A N 1
ATOM 784 C CA . VAL A 1 96 ? -8.078 5.434 29.877 1.00 92.00 96 VAL A CA 1
ATOM 785 C C . VAL A 1 96 ? -8.381 6.401 31.019 1.00 92.00 96 VAL A C 1
ATOM 787 O O . VAL A 1 96 ? -7.722 7.425 31.147 1.00 92.00 96 VAL A O 1
ATOM 790 N N . LYS A 1 97 ? -9.344 6.065 31.883 1.00 93.12 97 LYS A N 1
ATOM 791 C CA . LYS A 1 97 ? -9.675 6.881 33.054 1.00 93.12 97 LYS A CA 1
ATOM 792 C C . LYS A 1 97 ? -8.467 7.048 33.980 1.00 93.12 97 LYS A C 1
ATOM 794 O O . LYS A 1 97 ? -8.154 8.165 34.369 1.00 93.12 97 LYS A O 1
ATOM 799 N N . HIS A 1 98 ? -7.778 5.954 34.294 1.00 93.94 98 HIS A N 1
ATOM 800 C CA . HIS A 1 98 ? -6.601 5.988 35.155 1.00 93.94 98 HIS A CA 1
ATOM 801 C C . HIS A 1 98 ? -5.466 6.814 34.539 1.00 93.94 98 HIS A C 1
ATOM 803 O O . HIS A 1 98 ? -4.888 7.640 35.230 1.00 93.94 98 HIS A O 1
ATOM 809 N N . VAL A 1 99 ? -5.204 6.669 33.235 1.00 91.62 99 VAL A N 1
ATOM 810 C CA . VAL A 1 99 ? -4.193 7.472 32.530 1.00 91.62 99 VAL A CA 1
ATOM 811 C C . VAL A 1 99 ? -4.483 8.969 32.640 1.00 91.62 99 VAL A C 1
ATOM 813 O O . VAL A 1 99 ? -3.554 9.747 32.824 1.00 91.62 99 VAL A O 1
ATOM 816 N N . MET A 1 100 ? -5.752 9.379 32.577 1.00 91.38 100 MET A N 1
ATOM 817 C CA . MET A 1 100 ? -6.141 10.791 32.669 1.00 91.38 100 MET A CA 1
ATOM 818 C C . MET A 1 100 ? -6.148 11.356 34.100 1.00 91.38 100 MET A C 1
ATOM 820 O O . MET A 1 100 ? -6.056 12.567 34.266 1.00 91.38 100 MET A O 1
ATOM 824 N N . GLU A 1 101 ? -6.279 10.514 35.128 1.00 92.44 101 GLU A N 1
ATOM 825 C CA . GLU A 1 101 ? -6.484 10.956 36.518 1.00 92.44 101 GLU A CA 1
ATOM 826 C C . GLU A 1 101 ? -5.267 10.721 37.430 1.00 92.44 101 GLU A C 1
ATOM 828 O O . GLU A 1 101 ? -5.103 11.423 38.430 1.00 92.44 101 GLU A O 1
ATOM 833 N N . ASP A 1 102 ? -4.421 9.735 37.125 1.00 93.88 102 ASP A N 1
ATOM 834 C CA . ASP A 1 102 ? -3.324 9.327 37.999 1.00 93.88 102 ASP A CA 1
ATOM 835 C C . ASP A 1 102 ? -2.112 10.267 37.903 1.00 93.88 102 ASP A C 1
ATOM 837 O O . ASP A 1 102 ? -1.568 10.534 36.832 1.00 93.88 102 ASP A O 1
ATOM 841 N N . SER A 1 103 ? -1.651 10.758 39.054 1.00 91.38 103 SER A N 1
ATOM 842 C CA . SER A 1 103 ? -0.575 11.751 39.117 1.00 91.38 103 SER A CA 1
ATOM 843 C C . SER A 1 103 ? 0.816 11.225 38.731 1.00 91.38 103 SER A C 1
ATOM 845 O O . SER A 1 103 ? 1.653 12.023 38.310 1.00 91.38 103 SER A O 1
ATOM 847 N N . GLU A 1 104 ? 1.097 9.925 38.891 1.00 91.00 104 GLU A N 1
ATOM 848 C CA . GLU A 1 104 ? 2.356 9.315 38.435 1.00 91.00 104 GLU A CA 1
ATOM 849 C C . GLU A 1 104 ? 2.338 9.221 36.908 1.00 91.00 104 GLU A C 1
ATOM 851 O O . GLU A 1 104 ? 3.277 9.670 36.249 1.00 91.00 104 GLU A O 1
ATOM 856 N N . VAL A 1 105 ? 1.218 8.758 36.343 1.00 92.44 105 VAL A N 1
ATOM 857 C CA . VAL A 1 105 ? 1.028 8.683 34.889 1.00 92.44 105 VAL A CA 1
ATOM 858 C C . VAL A 1 105 ? 1.100 10.065 34.241 1.00 92.44 105 VAL A C 1
ATOM 860 O O . VAL A 1 105 ? 1.792 10.232 33.241 1.00 92.44 105 VAL A O 1
ATOM 863 N N . GLN A 1 106 ? 0.467 11.083 34.822 1.00 92.56 106 GLN A N 1
ATOM 864 C CA . GLN A 1 106 ? 0.514 12.447 34.284 1.00 92.56 106 GLN A CA 1
ATOM 865 C C . GLN A 1 106 ? 1.936 13.030 34.273 1.00 92.56 106 GLN A C 1
ATOM 867 O O . GLN A 1 106 ? 2.330 13.680 33.306 1.00 92.56 106 GLN A O 1
ATOM 872 N N . LYS A 1 107 ? 2.754 12.750 35.298 1.00 93.38 107 LYS A N 1
ATOM 873 C CA . LYS A 1 107 ? 4.177 13.138 35.299 1.00 93.38 107 LYS A CA 1
ATOM 874 C C . LYS A 1 107 ? 4.964 12.426 34.205 1.00 93.38 107 LYS A C 1
ATOM 876 O O . LYS A 1 107 ? 5.862 13.026 33.623 1.00 93.38 107 LYS A O 1
ATOM 881 N N . PHE A 1 108 ? 4.643 11.163 33.940 1.00 93.56 108 PHE A N 1
ATOM 882 C CA . PHE A 1 108 ? 5.263 10.409 32.858 1.00 93.56 108 PHE A CA 1
ATOM 883 C C . PHE A 1 108 ? 4.865 10.949 31.480 1.00 93.56 108 PHE A C 1
ATOM 885 O O . PHE A 1 108 ? 5.740 11.164 30.652 1.00 93.56 108 PHE A O 1
ATOM 892 N N . LEU A 1 109 ? 3.585 11.267 31.259 1.00 91.69 109 LEU A N 1
ATOM 893 C CA . LEU A 1 109 ? 3.119 11.906 30.022 1.00 91.69 109 LEU A CA 1
ATOM 894 C C . LEU A 1 109 ? 3.788 13.262 29.782 1.00 91.69 109 LEU A C 1
ATOM 896 O O . LEU A 1 109 ? 4.167 13.565 28.655 1.00 91.69 109 LEU A O 1
ATOM 900 N N . GLU A 1 110 ? 3.967 14.066 30.832 1.00 91.94 110 GLU A N 1
ATOM 901 C CA . GLU A 1 110 ? 4.706 1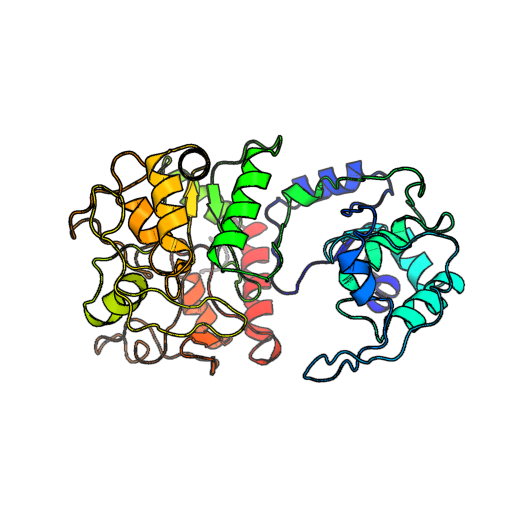5.326 30.728 1.00 91.94 110 GLU A CA 1
ATOM 902 C C . GLU A 1 110 ? 6.173 15.084 30.363 1.00 91.94 110 GLU A C 1
ATOM 904 O O . GLU A 1 110 ? 6.718 15.766 29.498 1.00 91.94 110 GLU A O 1
ATOM 909 N N . TRP A 1 111 ? 6.796 14.080 30.988 1.00 92.69 111 TRP A N 1
ATOM 910 C CA . TRP A 1 111 ? 8.157 13.669 30.669 1.00 92.69 111 TRP A CA 1
ATOM 911 C C . TRP A 1 111 ? 8.283 13.160 29.228 1.00 92.69 111 TRP A C 1
ATOM 913 O O . TRP A 1 111 ? 9.345 13.314 28.653 1.00 92.69 111 TRP A O 1
ATOM 923 N N . GLU A 1 112 ? 7.242 12.603 28.609 1.00 90.62 112 GLU A N 1
ATOM 924 C CA . GLU A 1 112 ? 7.274 12.080 27.232 1.00 90.62 112 GLU A CA 1
ATOM 925 C C . GLU A 1 112 ? 7.175 13.153 26.128 1.00 90.62 112 GLU A C 1
ATOM 927 O O . GLU A 1 112 ? 7.474 12.871 24.973 1.00 90.62 112 GLU A O 1
ATOM 932 N N . LYS A 1 113 ? 6.795 14.402 26.433 1.00 87.56 113 LYS A N 1
ATOM 933 C CA . LYS A 1 113 ? 6.490 15.419 25.399 1.00 87.56 113 LYS A CA 1
ATOM 934 C C . LYS A 1 113 ? 7.639 15.759 24.444 1.00 87.56 113 LYS A C 1
ATOM 936 O O . LYS A 1 113 ? 7.394 16.190 23.322 1.00 87.56 113 LYS A O 1
ATOM 941 N N . ASP A 1 114 ? 8.875 15.596 24.891 1.00 86.06 114 ASP A N 1
ATOM 942 C CA . ASP A 1 114 ? 10.096 15.869 24.132 1.00 86.06 114 ASP A CA 1
ATOM 943 C C . ASP A 1 114 ? 10.932 14.595 23.897 1.00 86.06 114 ASP A C 1
ATOM 945 O O . ASP A 1 114 ? 12.165 14.645 23.857 1.00 86.06 114 ASP A O 1
ATOM 949 N N . THR A 1 115 ? 10.273 13.434 23.759 1.00 85.12 115 THR A N 1
ATOM 950 C CA . THR A 1 115 ? 10.876 12.189 23.248 1.00 85.12 115 THR A CA 1
ATOM 951 C C . THR A 1 115 ? 10.630 12.008 21.752 1.00 85.12 115 THR A C 1
ATOM 953 O O . THR A 1 115 ? 9.719 12.579 21.150 1.00 85.12 115 THR A O 1
ATOM 956 N N . TYR A 1 116 ? 11.467 11.189 21.116 1.00 80.06 116 TYR A N 1
ATOM 957 C CA . TYR A 1 116 ? 11.282 10.815 19.722 1.00 80.06 116 TYR A CA 1
ATOM 958 C C . TYR A 1 116 ? 10.278 9.672 19.598 1.00 80.06 116 TYR A C 1
ATOM 960 O O . TYR A 1 116 ? 10.553 8.553 20.038 1.00 80.06 116 TYR A O 1
ATOM 968 N N . SER A 1 117 ? 9.165 9.928 18.905 1.00 79.81 117 SER A N 1
ATOM 969 C CA . SER A 1 117 ? 8.106 8.938 18.648 1.00 79.81 117 SER A CA 1
ATOM 970 C C . SER A 1 117 ? 7.598 8.267 19.942 1.00 79.81 117 SER A C 1
ATOM 972 O O . SER A 1 117 ? 7.762 7.050 20.104 1.00 79.81 117 SER A O 1
ATOM 974 N N . PRO A 1 118 ? 6.997 9.042 20.871 1.00 84.38 118 PRO A N 1
ATOM 975 C CA . PRO A 1 118 ? 6.523 8.549 22.171 1.00 84.38 118 PRO A CA 1
ATOM 976 C C . PRO A 1 118 ? 5.598 7.333 22.050 1.00 84.38 118 PRO A C 1
ATOM 978 O O . PRO A 1 118 ? 5.682 6.402 22.848 1.00 84.38 118 PRO A O 1
ATOM 981 N N . ASP A 1 119 ? 4.776 7.265 21.000 1.00 79.62 119 ASP A N 1
ATOM 982 C CA . ASP A 1 119 ? 3.826 6.167 20.774 1.00 79.62 119 ASP A CA 1
ATOM 983 C C . ASP A 1 119 ? 4.473 4.776 20.683 1.00 79.62 119 ASP A C 1
ATOM 985 O O . ASP A 1 119 ? 3.815 3.762 20.905 1.00 79.62 119 ASP A O 1
ATOM 989 N N . GLU A 1 120 ? 5.773 4.697 20.390 1.00 79.12 120 GLU A N 1
ATOM 990 C CA . GLU A 1 120 ? 6.494 3.426 20.319 1.00 79.12 120 GLU A CA 1
ATOM 991 C C . GLU A 1 120 ? 6.862 2.825 21.680 1.00 79.12 120 GLU A C 1
ATOM 993 O O . GLU A 1 120 ? 7.403 1.720 21.738 1.00 79.12 120 GLU A O 1
ATOM 998 N N . HIS A 1 121 ? 6.661 3.558 22.768 1.00 86.69 121 HIS A N 1
ATOM 999 C CA . HIS A 1 121 ? 7.045 3.118 24.109 1.00 86.69 121 HIS A CA 1
ATOM 1000 C C . HIS A 1 121 ? 6.059 3.544 25.191 1.00 86.69 121 HIS A C 1
ATOM 1002 O O . HIS A 1 121 ? 5.976 2.875 26.221 1.00 86.69 121 HIS A O 1
ATOM 1008 N N . LEU A 1 122 ? 5.267 4.589 24.951 1.00 90.38 122 LEU A N 1
ATOM 1009 C CA . LEU A 1 122 ? 4.306 5.129 25.900 1.00 90.38 122 LEU A CA 1
ATOM 1010 C C . LEU A 1 122 ? 3.316 4.062 26.380 1.00 90.38 122 LEU A C 1
ATOM 1012 O O . LEU A 1 122 ? 3.295 3.717 27.561 1.00 90.38 122 LEU A O 1
ATOM 1016 N N . TRP A 1 123 ? 2.515 3.504 25.469 1.00 89.69 123 TRP A N 1
ATOM 1017 C CA . TRP A 1 123 ? 1.451 2.566 25.835 1.00 89.69 123 TRP A CA 1
ATOM 1018 C C . TRP A 1 123 ? 1.998 1.277 26.444 1.00 89.69 123 TRP A C 1
ATOM 1020 O O . TRP A 1 123 ? 1.543 0.845 27.504 1.00 89.69 123 TRP A O 1
ATOM 1030 N N . ALA A 1 124 ? 3.034 0.725 25.810 1.00 89.44 124 ALA A N 1
ATOM 1031 C CA . ALA A 1 124 ? 3.743 -0.463 26.265 1.00 89.44 124 ALA A CA 1
ATOM 1032 C C . ALA A 1 124 ? 4.293 -0.299 27.688 1.00 89.44 124 ALA A C 1
ATOM 1034 O O . ALA A 1 124 ? 4.234 -1.232 28.484 1.00 89.44 124 ALA A O 1
ATOM 1035 N N . THR A 1 125 ? 4.799 0.888 28.032 1.00 91.88 125 THR A N 1
ATOM 1036 C CA . THR A 1 125 ? 5.327 1.176 29.370 1.00 91.88 125 THR A CA 1
ATOM 1037 C C . THR A 1 125 ? 4.204 1.381 30.387 1.00 91.88 125 THR A C 1
ATOM 1039 O O . THR A 1 125 ? 4.241 0.774 31.458 1.00 91.88 125 THR A O 1
ATOM 1042 N N . LEU A 1 126 ? 3.163 2.153 30.049 1.00 92.31 126 LEU A N 1
ATOM 1043 C CA . LEU A 1 126 ? 1.996 2.366 30.920 1.00 92.31 126 LEU A CA 1
ATOM 1044 C C . LEU A 1 126 ? 1.322 1.046 31.316 1.00 92.31 126 LEU A C 1
ATOM 1046 O O . LEU A 1 126 ? 0.967 0.846 32.474 1.00 92.31 126 LEU A O 1
ATOM 1050 N N . GLN A 1 127 ? 1.222 0.104 30.379 1.00 89.94 127 GLN A N 1
ATOM 1051 C CA . GLN A 1 127 ? 0.670 -1.235 30.594 1.00 89.94 127 GLN A CA 1
ATOM 1052 C C . GLN A 1 127 ? 1.431 -2.065 31.643 1.00 89.94 127 GLN A C 1
ATOM 1054 O O . GLN A 1 127 ? 0.913 -3.074 32.126 1.00 89.94 127 GLN A O 1
ATOM 1059 N N . ARG A 1 128 ? 2.652 -1.668 32.017 1.00 89.94 128 ARG A N 1
ATOM 1060 C CA . ARG A 1 128 ? 3.486 -2.377 33.000 1.00 89.94 128 ARG A CA 1
ATOM 1061 C C . ARG A 1 128 ? 3.444 -1.766 34.390 1.00 89.94 128 ARG A C 1
ATOM 1063 O O . ARG A 1 128 ? 3.901 -2.416 35.331 1.00 89.94 128 ARG A O 1
ATOM 1070 N N . ILE A 1 129 ? 2.879 -0.570 34.536 1.00 90.25 129 ILE A N 1
ATOM 1071 C CA . ILE A 1 129 ? 2.739 0.095 35.830 1.00 90.25 129 ILE A CA 1
ATOM 1072 C C . ILE A 1 129 ? 1.679 -0.660 36.656 1.00 90.25 129 ILE A C 1
ATOM 1074 O O . ILE A 1 129 ? 0.540 -0.774 36.211 1.00 90.25 129 ILE A O 1
ATOM 1078 N N . PRO A 1 130 ? 2.001 -1.178 37.858 1.00 89.50 130 PRO A N 1
ATOM 1079 C CA . PRO A 1 130 ? 1.078 -2.027 38.621 1.00 89.50 130 PRO A CA 1
ATOM 1080 C C . PRO A 1 130 ? -0.247 -1.373 39.037 1.00 89.50 130 PRO A C 1
ATOM 1082 O O . PRO A 1 130 ? -1.220 -2.082 39.283 1.00 89.50 130 PRO A O 1
ATOM 1085 N N . SER A 1 131 ? -0.292 -0.042 39.163 1.00 88.81 131 SER A N 1
ATOM 1086 C CA . SER A 1 131 ? -1.515 0.707 39.484 1.00 88.81 131 SER A CA 1
ATOM 1087 C C . SER A 1 131 ? -2.473 0.828 38.295 1.00 88.81 131 SER A C 1
ATOM 1089 O O . SER A 1 131 ? -3.661 1.095 38.493 1.00 88.81 131 SER A O 1
ATOM 1091 N N . VAL A 1 132 ? -1.984 0.603 37.073 1.00 90.31 132 VAL A N 1
ATOM 1092 C CA . VAL A 1 132 ? -2.746 0.805 35.845 1.00 90.31 132 VAL A CA 1
ATOM 1093 C C . VAL A 1 132 ? -3.727 -0.357 35.621 1.00 90.31 132 VAL A C 1
ATOM 1095 O O . VAL A 1 132 ? -3.335 -1.525 35.608 1.00 90.31 132 VAL A O 1
ATOM 1098 N N . PRO A 1 133 ? -5.029 -0.088 35.403 1.00 91.44 133 PRO A N 1
ATOM 1099 C CA . PRO A 1 133 ? -6.016 -1.138 35.182 1.00 91.44 133 PRO A CA 1
ATOM 1100 C C . PRO A 1 133 ? -5.699 -2.022 33.976 1.00 91.44 133 PRO A C 1
ATOM 1102 O O . PRO A 1 133 ? -5.520 -1.544 32.855 1.00 91.44 133 PRO A O 1
ATOM 1105 N N . GLY A 1 134 ? -5.706 -3.334 34.208 1.00 85.06 134 GLY A N 1
ATOM 1106 C CA . GLY A 1 134 ? -5.384 -4.324 33.186 1.00 85.06 134 GLY A CA 1
ATOM 1107 C C . GLY A 1 134 ? -3.885 -4.505 32.958 1.00 85.06 134 GLY A C 1
ATOM 1108 O O . GLY A 1 134 ? -3.544 -5.114 31.949 1.00 85.06 134 GLY A O 1
ATOM 1109 N N . SER A 1 135 ? -3.022 -4.000 33.853 1.00 87.12 135 SER A N 1
ATOM 1110 C CA . SER A 1 135 ? -1.566 -4.092 33.742 1.00 87.12 135 SER A CA 1
ATOM 1111 C C . SER A 1 135 ? -1.047 -5.526 33.694 1.00 87.12 135 SER A C 1
ATOM 1113 O O . SER A 1 135 ? -1.595 -6.444 34.312 1.00 87.12 135 SER A O 1
ATOM 1115 N N . VAL A 1 136 ? 0.083 -5.700 33.018 1.00 83.00 136 VAL A N 1
ATOM 1116 C CA . VAL A 1 136 ? 0.796 -6.975 32.929 1.00 83.00 136 VAL A CA 1
ATOM 1117 C C . VAL A 1 136 ? 2.104 -6.849 33.708 1.00 83.00 136 VAL A C 1
ATOM 1119 O O . VAL A 1 136 ? 2.850 -5.893 33.492 1.00 83.00 136 VAL A O 1
ATOM 1122 N N . PRO A 1 137 ? 2.422 -7.781 34.623 1.00 83.31 137 PRO A N 1
ATOM 1123 C CA . PRO A 1 137 ? 3.624 -7.682 35.441 1.00 83.31 137 PRO A CA 1
ATOM 1124 C C . PRO A 1 137 ? 4.905 -7.468 34.622 1.00 83.31 137 PRO A C 1
ATOM 1126 O O . PRO A 1 137 ? 5.145 -8.155 33.629 1.00 83.31 137 PRO A O 1
ATOM 1129 N N . ALA A 1 138 ? 5.772 -6.560 35.074 1.00 77.81 138 ALA A N 1
ATOM 1130 C CA . ALA A 1 138 ? 7.001 -6.188 34.362 1.00 77.81 138 ALA A CA 1
ATOM 1131 C C . ALA A 1 138 ? 8.005 -7.347 34.165 1.00 77.81 138 ALA A C 1
ATOM 1133 O O . ALA A 1 138 ? 8.879 -7.265 33.308 1.00 77.81 138 ALA A O 1
ATOM 1134 N N . HIS A 1 139 ? 7.892 -8.439 34.931 1.00 76.06 139 HIS A N 1
ATOM 1135 C CA . HIS A 1 139 ? 8.746 -9.619 34.756 1.00 76.06 139 HIS A CA 1
ATOM 1136 C C . HIS A 1 139 ? 8.394 -10.446 33.504 1.00 76.06 139 HIS A C 1
ATOM 1138 O O . HIS A 1 139 ? 9.215 -11.246 33.053 1.00 76.06 139 HIS A O 1
ATOM 1144 N N . ILE A 1 140 ? 7.199 -10.260 32.933 1.00 73.62 140 ILE A N 1
ATOM 1145 C CA . ILE A 1 140 ? 6.782 -10.905 31.685 1.00 73.62 140 ILE A CA 1
ATOM 1146 C C . ILE A 1 140 ? 7.416 -10.137 30.523 1.00 73.62 140 ILE A C 1
ATOM 1148 O O . ILE A 1 140 ? 7.002 -9.025 30.213 1.00 73.62 140 ILE A O 1
ATOM 1152 N N . LYS A 1 141 ? 8.443 -10.717 29.898 1.00 62.47 141 LYS A N 1
ATOM 1153 C CA . LYS A 1 141 ? 9.282 -10.026 28.901 1.00 62.47 141 LYS A CA 1
ATOM 1154 C C . LYS A 1 141 ? 8.621 -9.818 27.536 1.00 62.47 141 LYS A C 1
ATOM 1156 O O . LYS A 1 141 ? 9.031 -8.907 26.826 1.00 62.47 141 LYS A O 1
ATOM 1161 N N . TYR A 1 142 ? 7.638 -10.650 27.200 1.00 59.94 142 TYR A N 1
ATOM 1162 C CA . TYR A 1 142 ? 6.907 -10.614 25.937 1.00 59.94 142 TYR A CA 1
ATOM 1163 C C . TYR A 1 142 ? 5.421 -10.767 26.224 1.00 59.94 142 TYR A C 1
ATOM 1165 O O . TYR A 1 142 ? 5.027 -11.686 26.943 1.00 59.94 142 TYR A O 1
ATOM 1173 N N . ASP A 1 143 ? 4.628 -9.846 25.692 1.00 58.75 143 ASP A N 1
ATOM 1174 C CA . ASP A 1 143 ? 3.173 -9.939 25.667 1.00 58.75 143 ASP A CA 1
ATOM 1175 C C . ASP A 1 143 ? 2.714 -9.639 24.236 1.00 58.75 143 ASP A C 1
ATOM 1177 O O . ASP A 1 143 ? 2.793 -8.501 23.766 1.00 58.75 143 ASP A O 1
ATOM 1181 N N . GLU A 1 144 ? 2.348 -10.695 23.510 1.00 53.78 144 GLU A N 1
ATOM 1182 C CA . GLU A 1 144 ? 1.821 -10.585 22.154 1.00 53.78 144 GLU A CA 1
ATOM 1183 C C . GLU A 1 144 ? 0.319 -10.318 22.219 1.00 53.78 144 GLU A C 1
ATOM 1185 O O . GLU A 1 144 ? -0.450 -11.078 22.808 1.00 53.78 144 GLU A O 1
ATOM 1190 N N . SER A 1 145 ? -0.115 -9.235 21.578 1.00 55.19 145 SER A N 1
ATOM 1191 C CA . SER A 1 145 ? -1.536 -8.934 21.451 1.00 55.19 145 SER A CA 1
ATOM 1192 C C . SER A 1 145 ? -2.196 -9.776 20.355 1.00 55.19 145 SER A C 1
ATOM 1194 O O . SER A 1 145 ? -1.679 -9.878 19.244 1.00 55.19 145 SER A O 1
ATOM 1196 N N . ASP A 1 146 ? -3.411 -10.275 20.609 1.00 45.22 146 ASP A N 1
ATOM 1197 C CA . ASP A 1 146 ? -4.300 -10.840 19.575 1.00 45.22 146 ASP A CA 1
ATOM 1198 C C . ASP A 1 146 ? -4.631 -9.815 18.460 1.00 45.22 146 ASP A C 1
ATOM 1200 O O . ASP A 1 146 ? -5.098 -10.177 17.381 1.00 45.22 146 ASP A O 1
ATOM 1204 N N . MET A 1 147 ? -4.377 -8.521 18.697 1.00 43.69 147 MET A N 1
ATOM 1205 C CA . MET A 1 147 ? -4.566 -7.409 17.754 1.00 43.69 147 MET A CA 1
ATOM 1206 C C . MET A 1 147 ? -3.553 -7.363 16.611 1.00 43.69 147 MET A C 1
ATOM 1208 O O . MET A 1 147 ? -3.833 -6.740 15.587 1.00 43.69 147 MET A O 1
ATOM 1212 N N . ASN A 1 148 ? -2.464 -8.128 16.707 1.00 41.06 148 ASN A N 1
ATOM 1213 C CA . ASN A 1 148 ? -1.580 -8.432 15.581 1.00 41.06 148 ASN A CA 1
ATOM 1214 C C . ASN A 1 148 ? -2.312 -9.067 14.376 1.00 41.06 148 ASN A C 1
ATOM 1216 O O . ASN A 1 148 ? -1.727 -9.217 13.304 1.00 41.06 148 ASN A O 1
ATOM 1220 N N . ALA A 1 149 ? -3.579 -9.447 14.561 1.00 38.72 149 ALA A N 1
ATOM 1221 C CA . ALA A 1 149 ? -4.514 -9.947 13.568 1.00 38.72 149 ALA A CA 1
ATOM 1222 C C . ALA A 1 149 ? -5.405 -8.894 12.888 1.00 38.72 149 ALA A C 1
ATOM 1224 O O . ALA A 1 149 ? -6.164 -9.273 11.998 1.00 38.72 149 ALA A O 1
ATOM 1225 N N . ILE A 1 150 ? -5.450 -7.647 13.379 1.00 39.28 150 ILE A N 1
ATOM 1226 C CA . ILE A 1 150 ? -6.512 -6.674 13.050 1.00 39.28 150 ILE A CA 1
ATOM 1227 C C . ILE A 1 150 ? -5.978 -5.422 12.338 1.00 39.28 150 ILE A C 1
ATOM 1229 O O . ILE A 1 150 ? -6.679 -4.900 11.478 1.00 39.28 150 ILE A O 1
ATOM 1233 N N . ALA A 1 151 ? -4.750 -4.987 12.615 1.00 34.50 151 ALA A N 1
ATOM 1234 C CA . ALA A 1 151 ? -4.015 -4.007 11.813 1.00 34.50 151 ALA A CA 1
ATOM 1235 C C . ALA A 1 151 ? -2.530 -4.104 12.193 1.00 34.50 151 ALA A C 1
ATOM 1237 O O . ALA A 1 151 ? -2.203 -4.035 13.376 1.00 34.50 151 ALA A O 1
ATOM 1238 N N . ARG A 1 152 ? -1.631 -4.300 11.223 1.00 43.09 152 ARG A N 1
ATOM 1239 C CA . ARG A 1 152 ? -0.182 -4.161 11.432 1.00 43.09 152 ARG A CA 1
ATOM 1240 C C . ARG A 1 152 ? 0.339 -3.110 10.462 1.00 43.09 152 ARG A C 1
ATOM 1242 O O . ARG A 1 152 ? 0.095 -3.209 9.264 1.00 43.09 152 ARG A O 1
ATOM 1249 N N . VAL A 1 153 ? 1.067 -2.131 10.992 1.00 34.59 153 VAL A N 1
ATOM 1250 C CA . VAL A 1 153 ? 1.903 -1.214 10.214 1.00 34.59 153 VAL A CA 1
ATOM 1251 C C . VAL A 1 153 ? 3.351 -1.560 10.511 1.00 34.59 153 VAL A C 1
ATOM 1253 O O . VAL A 1 153 ? 3.769 -1.563 11.670 1.00 34.59 153 VAL A O 1
ATOM 1256 N N . VAL A 1 154 ? 4.112 -1.845 9.461 1.00 31.98 154 VAL A N 1
ATOM 1257 C CA . VAL A 1 154 ? 5.561 -2.011 9.548 1.00 31.98 154 VAL A CA 1
ATOM 1258 C C . VAL A 1 154 ? 6.213 -0.634 9.487 1.00 31.98 154 VAL A C 1
ATOM 1260 O O . VAL A 1 154 ? 5.806 0.238 8.718 1.00 31.98 154 VAL A O 1
ATOM 1263 N N . LYS A 1 155 ? 7.196 -0.412 10.364 1.00 27.34 155 LYS A N 1
ATOM 1264 C CA . LYS A 1 155 ? 7.923 0.855 10.452 1.00 27.34 155 LYS A CA 1
ATOM 1265 C C . LYS A 1 155 ? 8.726 1.115 9.183 1.00 27.34 155 LYS A C 1
ATOM 1267 O O . LYS A 1 155 ? 9.483 0.262 8.733 1.00 27.34 155 LYS A O 1
ATOM 1272 N N . TRP A 1 156 ? 8.609 2.353 8.716 1.00 26.31 156 TRP A N 1
ATOM 1273 C CA . TRP A 1 156 ? 9.481 2.986 7.738 1.00 26.31 156 TRP A CA 1
ATOM 1274 C C . TRP A 1 156 ? 10.924 3.056 8.257 1.00 26.31 156 TRP A C 1
ATOM 1276 O O . TRP A 1 156 ? 11.182 3.638 9.315 1.00 26.31 156 TRP A O 1
ATOM 1286 N N . GLY A 1 157 ? 11.855 2.464 7.509 1.00 26.80 157 GLY A N 1
ATOM 1287 C CA . GLY A 1 157 ? 13.284 2.492 7.811 1.00 26.80 157 GLY A CA 1
ATOM 1288 C C . GLY A 1 157 ? 14.062 1.442 7.024 1.00 26.80 157 GLY A C 1
ATOM 1289 O O . GLY A 1 157 ? 14.441 0.423 7.592 1.00 26.80 157 GLY A O 1
ATOM 1290 N N . GLY A 1 158 ? 14.297 1.725 5.739 1.00 33.75 158 GLY A N 1
ATOM 1291 C CA . GLY A 1 158 ? 14.949 0.840 4.768 1.00 33.75 158 GLY A CA 1
ATOM 1292 C C . GLY A 1 158 ? 13.917 0.203 3.842 1.00 33.75 158 GLY A C 1
ATOM 1293 O O . GLY A 1 158 ? 13.059 -0.505 4.339 1.00 33.75 158 GLY A O 1
ATOM 1294 N N . LEU A 1 159 ? 13.990 0.545 2.547 1.00 41.16 159 LEU A N 1
ATOM 1295 C CA . LEU A 1 159 ? 13.249 -0.001 1.395 1.00 41.16 159 LEU A CA 1
ATOM 1296 C C . LEU A 1 159 ? 11.735 -0.242 1.598 1.00 41.16 159 LEU A C 1
ATOM 1298 O O . LEU A 1 159 ? 11.316 -1.097 2.366 1.00 41.16 159 LEU A O 1
ATOM 1302 N N . ASP A 1 160 ? 10.889 0.409 0.794 1.00 44.88 160 ASP A N 1
ATOM 1303 C CA . ASP A 1 160 ? 9.438 0.140 0.772 1.00 44.88 160 ASP A CA 1
ATOM 1304 C C . ASP A 1 160 ? 9.100 -1.356 0.548 1.00 44.88 160 ASP A C 1
ATOM 1306 O O . ASP A 1 160 ? 8.079 -1.845 1.029 1.00 44.88 160 ASP A O 1
ATOM 1310 N N . GLY A 1 161 ? 9.999 -2.119 -0.091 1.00 49.09 161 GLY A N 1
ATOM 1311 C CA . GLY A 1 161 ? 9.895 -3.578 -0.218 1.00 49.09 161 GLY A CA 1
ATOM 1312 C C . GLY A 1 161 ? 10.133 -4.362 1.081 1.00 49.09 161 GLY A C 1
ATOM 1313 O O . GLY A 1 161 ? 9.485 -5.385 1.291 1.00 49.09 161 GLY A O 1
ATOM 1314 N N . ASP A 1 162 ? 10.993 -3.889 1.987 1.00 61.34 162 ASP A N 1
ATOM 1315 C CA . ASP A 1 162 ? 11.307 -4.600 3.236 1.00 61.34 162 ASP A CA 1
ATOM 1316 C C . ASP A 1 162 ? 10.129 -4.542 4.217 1.00 61.34 162 ASP A C 1
ATOM 1318 O O . ASP A 1 162 ? 9.900 -5.478 4.986 1.00 61.34 162 ASP A O 1
ATOM 1322 N N . ALA A 1 163 ? 9.335 -3.469 4.175 1.00 70.12 163 ALA A N 1
ATOM 1323 C CA . ALA A 1 163 ? 8.190 -3.317 5.061 1.00 70.12 163 ALA A CA 1
ATOM 1324 C C . ALA A 1 163 ? 7.093 -4.356 4.774 1.00 70.12 163 ALA A C 1
ATOM 1326 O O . ALA A 1 163 ? 6.644 -5.062 5.681 1.00 70.12 163 ALA A O 1
ATOM 1327 N N . ASP A 1 164 ? 6.701 -4.492 3.506 1.00 79.31 164 ASP A N 1
ATOM 1328 C CA . ASP A 1 164 ? 5.693 -5.467 3.087 1.00 79.31 164 ASP A CA 1
ATOM 1329 C C . ASP A 1 164 ? 6.181 -6.912 3.268 1.00 79.31 164 ASP A C 1
ATOM 1331 O O . ASP A 1 164 ? 5.404 -7.766 3.702 1.00 79.31 164 ASP A O 1
ATOM 1335 N N . LEU A 1 165 ? 7.466 -7.190 3.010 1.00 82.69 165 LEU A N 1
ATOM 1336 C CA . LEU A 1 165 ? 8.050 -8.521 3.207 1.00 82.69 165 LEU A CA 1
ATOM 1337 C C . LEU A 1 165 ? 8.054 -8.943 4.685 1.00 82.69 165 LEU A C 1
ATOM 1339 O O . LEU A 1 165 ? 7.633 -10.057 4.997 1.00 82.69 165 LEU A O 1
ATOM 1343 N N . ASN A 1 166 ? 8.424 -8.052 5.608 1.00 77.94 166 ASN A N 1
ATOM 1344 C CA . ASN A 1 166 ? 8.335 -8.335 7.047 1.00 77.94 166 ASN A CA 1
ATOM 1345 C C . ASN A 1 166 ? 6.883 -8.651 7.463 1.00 77.94 166 ASN A C 1
ATOM 1347 O O . ASN A 1 166 ? 6.613 -9.633 8.154 1.00 77.94 166 ASN A O 1
ATOM 1351 N N . CYS A 1 167 ? 5.925 -7.859 6.970 1.00 76.62 167 CYS A N 1
ATOM 1352 C CA . CYS A 1 167 ? 4.492 -8.077 7.189 1.00 76.62 167 CYS A CA 1
ATOM 1353 C C . CYS A 1 167 ? 4.027 -9.449 6.675 1.00 76.62 167 CYS A C 1
ATOM 1355 O O . CYS A 1 167 ? 3.240 -10.148 7.318 1.00 76.62 167 CYS A O 1
ATOM 1357 N N . MET A 1 168 ? 4.500 -9.838 5.494 1.00 83.44 168 MET A N 1
ATOM 1358 C CA . MET A 1 168 ? 4.202 -11.123 4.875 1.00 83.44 168 MET A CA 1
ATOM 1359 C C . MET A 1 168 ? 4.736 -12.304 5.698 1.00 83.44 168 MET A C 1
ATOM 1361 O O . MET A 1 168 ? 4.006 -13.281 5.887 1.00 83.44 168 MET A O 1
ATOM 1365 N N . GLU A 1 169 ? 5.968 -12.219 6.206 1.00 82.12 169 GLU A N 1
ATOM 1366 C CA . GLU A 1 169 ? 6.586 -13.253 7.050 1.00 82.12 169 GLU A CA 1
ATOM 1367 C C . GLU A 1 169 ? 5.803 -13.452 8.358 1.00 82.12 169 GLU A C 1
ATOM 1369 O O . GLU A 1 169 ? 5.438 -14.578 8.724 1.00 82.12 169 GLU A O 1
ATOM 1374 N N . ASP A 1 170 ? 5.437 -12.348 9.008 1.00 75.94 170 ASP A N 1
ATOM 1375 C CA . ASP A 1 170 ? 4.600 -12.345 10.207 1.00 75.94 170 ASP A CA 1
ATOM 1376 C C . ASP A 1 170 ? 3.226 -12.981 9.954 1.00 75.94 170 ASP A C 1
ATOM 1378 O O . ASP A 1 170 ? 2.735 -13.804 10.737 1.00 75.94 170 ASP A O 1
ATOM 1382 N N . LEU A 1 171 ? 2.586 -12.622 8.837 1.00 76.25 171 LEU A N 1
ATOM 1383 C CA . LEU A 1 171 ? 1.283 -13.162 8.461 1.00 76.25 171 LEU A CA 1
ATOM 1384 C C . LEU A 1 171 ? 1.350 -14.663 8.172 1.00 76.25 171 LEU A C 1
ATOM 1386 O O . LEU A 1 171 ? 0.407 -15.385 8.507 1.00 76.25 171 LEU A O 1
ATOM 1390 N N . LEU A 1 172 ? 2.431 -15.162 7.572 1.00 81.31 172 LEU A N 1
ATOM 1391 C CA . LEU A 1 172 ? 2.616 -16.599 7.358 1.00 81.31 172 LEU A CA 1
ATOM 1392 C C . LEU A 1 172 ? 2.792 -17.366 8.672 1.00 81.31 172 LEU A C 1
ATOM 1394 O O . LEU A 1 172 ? 2.281 -18.486 8.773 1.00 81.31 172 LEU A O 1
ATOM 1398 N N . SER A 1 173 ? 3.456 -16.752 9.653 1.00 80.00 173 SER A N 1
ATOM 1399 C CA . SER A 1 173 ? 3.694 -17.304 10.994 1.00 80.00 173 SER A CA 1
ATOM 1400 C C . SER A 1 173 ? 2.457 -17.259 11.900 1.00 80.00 173 SER A C 1
ATOM 1402 O O . SER A 1 173 ? 2.383 -17.969 12.904 1.00 80.00 173 SER A O 1
ATOM 1404 N N . SER A 1 174 ? 1.453 -16.454 11.544 1.00 76.31 174 SER A N 1
ATOM 1405 C CA . SER A 1 174 ? 0.194 -16.349 12.278 1.00 76.31 174 SER A CA 1
ATOM 1406 C C . SER A 1 174 ? -0.626 -17.646 12.246 1.00 76.31 174 SER A C 1
ATOM 1408 O O . SER A 1 174 ? -0.724 -18.340 11.233 1.00 76.31 174 SER A O 1
ATOM 1410 N N . HIS A 1 175 ? -1.330 -17.928 13.346 1.00 73.25 175 HIS A N 1
ATOM 1411 C CA . HIS A 1 175 ? -2.302 -19.024 13.434 1.00 73.25 175 HIS A CA 1
ATOM 1412 C C . HIS A 1 175 ? -3.563 -18.781 12.577 1.00 73.25 175 HIS A C 1
ATOM 1414 O O . HIS A 1 175 ? -4.368 -19.692 12.351 1.00 73.25 175 HIS A O 1
ATOM 1420 N N . ILE A 1 176 ? -3.752 -17.551 12.093 1.00 73.88 176 ILE A N 1
ATOM 1421 C CA . ILE A 1 176 ? -4.937 -17.127 11.352 1.00 73.88 176 ILE A CA 1
ATOM 1422 C C . ILE A 1 176 ? -4.890 -17.646 9.919 1.00 73.88 176 ILE A C 1
ATOM 1424 O O . ILE A 1 176 ? -3.949 -17.410 9.167 1.00 73.88 176 ILE A O 1
ATOM 1428 N N . GLN A 1 177 ? -5.975 -18.297 9.509 1.00 78.44 177 GLN A N 1
ATOM 1429 C CA . GLN A 1 177 ? -6.139 -18.836 8.160 1.00 78.44 177 GLN A CA 1
ATOM 1430 C C . GLN A 1 177 ? -6.674 -17.768 7.195 1.00 78.44 177 GLN A C 1
ATOM 1432 O O . GLN A 1 177 ? -7.817 -17.827 6.736 1.00 78.44 177 GLN A O 1
ATOM 1437 N N . TRP A 1 178 ? -5.854 -16.759 6.909 1.00 86.12 178 TRP A N 1
ATOM 1438 C CA . TRP A 1 178 ? -6.167 -15.724 5.923 1.00 86.12 178 TRP A CA 1
ATOM 1439 C C . TRP A 1 178 ? -5.997 -16.246 4.484 1.00 86.12 178 TRP A C 1
ATOM 1441 O O . TRP A 1 178 ? -5.324 -17.247 4.235 1.00 86.12 178 TRP A O 1
ATOM 1451 N N . ARG A 1 179 ? -6.652 -15.587 3.518 1.00 84.31 179 ARG A N 1
ATOM 1452 C CA . ARG A 1 179 ? -6.667 -16.014 2.100 1.00 84.31 179 ARG A CA 1
ATOM 1453 C C . ARG A 1 179 ? -5.945 -15.059 1.161 1.00 84.31 179 ARG A C 1
ATOM 1455 O O . ARG A 1 179 ? -5.288 -15.517 0.230 1.00 84.31 179 ARG A O 1
ATOM 1462 N N . TYR A 1 180 ? -6.089 -13.766 1.416 1.00 90.19 180 TYR A N 1
ATOM 1463 C CA . TYR A 1 180 ? -5.519 -12.690 0.623 1.00 90.19 180 TYR A CA 1
ATOM 1464 C C . TYR A 1 180 ? -4.845 -11.677 1.539 1.00 90.19 180 TYR A C 1
ATOM 1466 O O . TYR A 1 180 ? -5.363 -11.399 2.620 1.00 90.19 180 TYR A O 1
ATOM 1474 N N . LEU A 1 181 ? -3.719 -11.145 1.080 1.00 90.81 181 LEU A N 1
ATOM 1475 C CA . LEU A 1 181 ? -3.054 -9.977 1.632 1.00 90.81 181 LEU A CA 1
ATOM 1476 C C . LEU A 1 181 ? -3.341 -8.795 0.712 1.00 90.81 181 LEU A C 1
ATOM 1478 O O . LEU A 1 181 ? -3.256 -8.908 -0.513 1.00 90.81 181 LEU A O 1
ATOM 1482 N N . LEU A 1 182 ? -3.715 -7.683 1.331 1.00 90.06 182 LEU A N 1
ATOM 1483 C CA . LEU A 1 182 ? -3.888 -6.391 0.692 1.00 90.06 182 LEU A CA 1
ATOM 1484 C C . LEU A 1 182 ? -2.980 -5.439 1.460 1.00 90.06 182 LEU A C 1
ATOM 1486 O O . LEU A 1 182 ? -3.210 -5.237 2.653 1.00 90.06 182 LEU A O 1
ATOM 1490 N N . ASN A 1 183 ? -1.940 -4.913 0.823 1.00 85.25 183 ASN A N 1
ATOM 1491 C CA . ASN A 1 183 ? -1.104 -3.917 1.482 1.00 85.25 183 ASN A CA 1
ATOM 1492 C C . ASN A 1 183 ? -1.801 -2.553 1.438 1.00 85.25 183 ASN A C 1
ATOM 1494 O O . ASN A 1 183 ? -2.629 -2.293 0.564 1.00 85.25 183 ASN A O 1
ATOM 1498 N N . THR A 1 184 ? -1.502 -1.684 2.396 1.00 83.31 184 THR A N 1
ATOM 1499 C CA . THR A 1 184 ? -2.047 -0.323 2.487 1.00 83.31 184 THR A CA 1
ATOM 1500 C C . THR A 1 184 ? -1.012 0.615 3.080 1.00 83.31 184 THR A C 1
ATOM 1502 O O . THR A 1 184 ? -0.178 0.192 3.875 1.00 83.31 184 THR A O 1
ATOM 1505 N N . CYS A 1 185 ? -1.108 1.898 2.754 1.00 77.88 185 CYS A N 1
ATOM 1506 C CA . CYS A 1 185 ? -0.352 2.964 3.394 1.00 77.88 185 CYS A CA 1
ATOM 1507 C C . CYS A 1 185 ? -1.278 3.914 4.166 1.00 77.88 185 CYS A C 1
ATOM 1509 O O . CYS A 1 185 ? -2.494 3.930 3.978 1.00 77.88 185 CYS A O 1
ATOM 1511 N N . GLY A 1 186 ? -0.694 4.759 5.017 1.00 74.94 186 GLY A N 1
ATOM 1512 C CA . GLY A 1 186 ? -1.435 5.628 5.938 1.00 74.94 186 GLY A CA 1
ATOM 1513 C C . GLY A 1 186 ? -2.273 6.743 5.299 1.00 74.94 186 GLY A C 1
ATOM 1514 O O . GLY A 1 186 ? -2.809 7.561 6.033 1.00 74.94 186 GLY A O 1
ATOM 1515 N N . THR A 1 187 ? -2.387 6.812 3.970 1.00 81.12 187 THR A N 1
ATOM 1516 C CA . THR A 1 187 ? -3.263 7.769 3.258 1.00 81.12 187 THR A CA 1
ATOM 1517 C C . THR A 1 187 ? -4.320 7.078 2.394 1.00 81.12 187 THR A C 1
ATOM 1519 O O . THR A 1 187 ? -5.030 7.729 1.625 1.00 81.12 187 THR A O 1
ATOM 1522 N N . ASP A 1 188 ? -4.424 5.754 2.510 1.00 84.38 188 ASP A N 1
ATOM 1523 C CA . ASP A 1 188 ? -5.444 4.967 1.836 1.00 84.38 188 ASP A CA 1
ATOM 1524 C C . ASP A 1 188 ? -6.772 5.008 2.588 1.00 84.38 188 ASP A C 1
ATOM 1526 O O . ASP A 1 188 ? -6.811 5.078 3.813 1.00 84.38 188 ASP A O 1
ATOM 1530 N N . PHE A 1 189 ? -7.876 4.889 1.849 1.00 85.69 189 PHE A N 1
ATOM 1531 C CA . PHE A 1 189 ? -9.192 4.685 2.451 1.00 85.69 189 PHE A CA 1
ATOM 1532 C C . PHE A 1 189 ? -10.016 3.677 1.638 1.00 85.69 189 PHE A C 1
ATOM 1534 O O . PHE A 1 189 ? -9.936 3.667 0.400 1.00 85.69 189 PHE A O 1
ATOM 1541 N N . PRO A 1 190 ? -10.794 2.791 2.288 1.00 87.81 190 PRO A N 1
ATOM 1542 C CA . PRO A 1 190 ? -11.646 1.845 1.582 1.00 87.81 190 PRO A CA 1
ATOM 1543 C C . PRO A 1 190 ? -12.735 2.576 0.796 1.00 87.81 190 PRO A C 1
ATOM 1545 O O . PRO A 1 190 ? -13.304 3.557 1.255 1.00 87.81 190 PRO A O 1
ATOM 1548 N N . ILE A 1 191 ? -13.080 2.052 -0.379 1.00 93.31 191 ILE A N 1
ATOM 1549 C CA . ILE A 1 191 ? -14.243 2.493 -1.177 1.00 93.31 191 ILE A CA 1
ATOM 1550 C C . ILE A 1 191 ? -15.249 1.351 -1.383 1.00 93.31 191 ILE A C 1
ATOM 1552 O O . ILE A 1 191 ? -16.136 1.418 -2.240 1.00 93.31 191 ILE A O 1
ATOM 1556 N N . LYS A 1 192 ? -15.078 0.276 -0.608 1.00 86.31 192 LYS A N 1
ATOM 1557 C CA . LYS A 1 192 ? -15.927 -0.912 -0.538 1.00 86.31 192 LYS A CA 1
ATOM 1558 C C . LYS A 1 192 ? -16.124 -1.299 0.919 1.00 86.31 192 LYS A C 1
ATOM 1560 O O . LYS A 1 192 ? -15.254 -1.091 1.757 1.00 86.31 192 LYS A O 1
ATOM 1565 N N . THR A 1 193 ? -17.269 -1.884 1.227 1.00 80.69 193 THR A N 1
ATOM 1566 C CA . THR A 1 193 ? -17.507 -2.541 2.514 1.00 80.69 193 THR A CA 1
ATOM 1567 C C . THR A 1 193 ? -16.726 -3.853 2.587 1.00 80.69 193 THR A C 1
ATOM 1569 O O . THR A 1 193 ? -16.432 -4.463 1.560 1.00 80.69 193 THR A O 1
ATOM 1572 N N . ASN A 1 194 ? -16.462 -4.361 3.796 1.00 79.31 194 ASN A N 1
ATOM 1573 C CA . ASN A 1 194 ? -15.815 -5.669 3.965 1.00 79.31 194 ASN A CA 1
ATOM 1574 C C . ASN A 1 194 ? -16.536 -6.788 3.186 1.00 79.31 194 ASN A C 1
ATOM 1576 O O . ASN A 1 194 ? -15.899 -7.645 2.583 1.00 79.31 194 ASN A O 1
ATOM 1580 N N . ARG A 1 195 ? -17.876 -6.765 3.137 1.00 77.12 195 ARG A N 1
ATOM 1581 C CA . ARG A 1 195 ? -18.656 -7.746 2.368 1.00 77.12 195 ARG A CA 1
ATOM 1582 C C . ARG A 1 195 ? -18.362 -7.662 0.870 1.00 77.12 195 ARG A C 1
ATOM 1584 O O . ARG A 1 195 ? -18.137 -8.699 0.251 1.00 77.12 195 ARG A O 1
ATOM 1591 N N . GLU A 1 196 ? -18.366 -6.457 0.304 1.00 83.25 196 GLU A N 1
ATOM 1592 C CA . GLU A 1 196 ? -18.041 -6.233 -1.110 1.00 83.25 196 GLU A CA 1
ATOM 1593 C C . GLU A 1 196 ? -16.593 -6.644 -1.415 1.00 83.25 196 GLU A C 1
ATOM 1595 O O . GLU A 1 196 ? -16.347 -7.305 -2.423 1.00 83.25 196 GLU A O 1
ATOM 1600 N N . MET A 1 197 ? -15.645 -6.345 -0.516 1.00 85.44 197 MET A N 1
ATOM 1601 C CA . MET A 1 197 ? -14.258 -6.804 -0.654 1.00 85.44 197 MET A CA 1
ATOM 1602 C C . MET A 1 197 ? -14.175 -8.332 -0.656 1.00 85.44 197 MET A C 1
ATOM 1604 O O . MET A 1 197 ? -13.592 -8.911 -1.566 1.00 85.44 197 MET A O 1
ATOM 1608 N N . VAL A 1 198 ? -14.809 -9.012 0.304 1.00 80.88 198 VAL A N 1
ATOM 1609 C CA . VAL A 1 198 ? -14.828 -10.484 0.365 1.00 80.88 198 VAL A CA 1
ATOM 1610 C C . VAL A 1 198 ? -15.436 -11.087 -0.904 1.00 80.88 198 VAL A C 1
ATOM 1612 O O . VAL A 1 198 ? -14.924 -12.089 -1.405 1.00 80.88 198 VAL A O 1
ATOM 1615 N N . GLN A 1 199 ? -16.494 -10.486 -1.455 1.00 84.38 199 GLN A N 1
ATOM 1616 C CA . GLN A 1 199 ? -17.084 -10.918 -2.726 1.00 84.38 199 GLN A CA 1
ATOM 1617 C C . GLN A 1 199 ? -16.095 -10.775 -3.889 1.00 84.38 199 GLN A C 1
ATOM 1619 O O . GLN A 1 199 ? -15.894 -11.741 -4.628 1.00 84.38 199 GLN A O 1
ATOM 1624 N N . ALA A 1 200 ? -15.440 -9.619 -4.019 1.00 90.06 200 ALA A N 1
ATOM 1625 C CA . ALA A 1 200 ? -14.442 -9.376 -5.058 1.00 90.06 200 ALA A CA 1
ATOM 1626 C C . ALA A 1 200 ? -13.247 -10.340 -4.947 1.00 90.06 200 ALA A C 1
ATOM 1628 O O . ALA A 1 200 ? -12.875 -10.983 -5.927 1.00 90.06 200 ALA A O 1
ATOM 1629 N N . LEU A 1 201 ? -12.703 -10.524 -3.741 1.00 88.69 201 LEU A N 1
ATOM 1630 C CA . LEU A 1 201 ? -11.590 -11.442 -3.474 1.00 88.69 201 LEU A CA 1
ATOM 1631 C C . LEU A 1 201 ? -11.971 -12.906 -3.732 1.00 88.69 201 LEU A C 1
ATOM 1633 O O . LEU A 1 201 ? -11.173 -13.683 -4.247 1.00 88.69 201 LEU A O 1
ATOM 1637 N N . THR A 1 202 ? -13.208 -13.298 -3.420 1.00 90.12 202 THR A N 1
ATOM 1638 C CA . THR A 1 202 ? -13.705 -14.649 -3.722 1.00 90.12 202 THR A CA 1
ATOM 1639 C C . THR A 1 202 ? -13.792 -14.883 -5.233 1.00 90.12 202 THR A C 1
ATOM 1641 O O . THR A 1 202 ? -13.455 -15.970 -5.706 1.00 90.12 202 THR A O 1
ATOM 1644 N N . ALA A 1 203 ? -14.183 -13.863 -6.004 1.00 96.00 203 ALA A N 1
ATOM 1645 C CA . ALA A 1 203 ? -14.266 -13.936 -7.462 1.00 96.00 203 ALA A CA 1
ATOM 1646 C C . ALA A 1 203 ? -12.894 -14.093 -8.150 1.00 96.00 203 ALA A C 1
ATOM 1648 O O . ALA A 1 203 ? -12.832 -14.590 -9.277 1.00 96.00 203 ALA A O 1
ATOM 1649 N N . LEU A 1 204 ? -11.791 -13.746 -7.475 1.00 94.94 204 LEU A N 1
ATOM 1650 C CA . LEU A 1 204 ? -10.437 -13.979 -7.989 1.00 94.94 204 LEU A CA 1
ATOM 1651 C C . LEU A 1 204 ? -10.070 -15.472 -8.058 1.00 94.94 204 LEU A C 1
ATOM 1653 O O . LEU A 1 204 ? -9.209 -15.847 -8.854 1.00 94.94 204 LEU A O 1
ATOM 1657 N N . GLN A 1 205 ? -10.734 -16.337 -7.280 1.00 94.50 205 GLN A N 1
ATOM 1658 C CA . GLN A 1 205 ? -10.532 -17.795 -7.299 1.00 94.50 205 GLN A CA 1
ATOM 1659 C C . GLN A 1 205 ? -9.060 -18.218 -7.114 1.00 94.50 205 GLN A C 1
ATOM 1661 O O . GLN A 1 205 ? -8.564 -19.109 -7.799 1.00 94.50 205 GLN A O 1
ATOM 1666 N N . GLY A 1 206 ? -8.343 -17.570 -6.193 1.00 90.81 206 GLY A N 1
ATOM 1667 C CA . GLY A 1 206 ? -6.933 -17.858 -5.906 1.00 90.81 206 GLY A CA 1
ATOM 1668 C C . GLY A 1 206 ? -5.934 -17.112 -6.795 1.00 90.81 206 GLY A C 1
ATOM 1669 O O . GLY A 1 206 ? -4.737 -17.188 -6.535 1.00 90.81 206 GLY A O 1
ATOM 1670 N N . ARG A 1 207 ? -6.399 -16.363 -7.806 1.00 95.94 207 ARG A N 1
ATOM 1671 C CA . ARG A 1 207 ? -5.553 -15.438 -8.580 1.00 95.94 207 ARG A CA 1
ATOM 1672 C C . ARG A 1 207 ? -5.247 -14.174 -7.785 1.00 95.94 207 ARG A C 1
ATOM 1674 O O . ARG A 1 207 ? -6.001 -13.832 -6.874 1.00 95.94 207 ARG A O 1
ATOM 1681 N N . ASN A 1 208 ? -4.171 -13.492 -8.157 1.00 98.12 208 ASN A N 1
ATOM 1682 C CA . ASN A 1 208 ? -3.804 -12.178 -7.627 1.00 98.12 208 ASN A CA 1
ATOM 1683 C C . ASN A 1 208 ? -4.415 -11.066 -8.508 1.00 98.12 208 ASN A C 1
ATOM 1685 O O . ASN A 1 208 ? -4.920 -11.350 -9.595 1.00 98.12 208 ASN A O 1
ATOM 1689 N N . SER A 1 209 ? -4.371 -9.814 -8.054 1.00 97.88 209 SER A N 1
ATOM 1690 C CA . SER A 1 209 ? -4.698 -8.635 -8.869 1.00 97.88 209 SER A CA 1
ATOM 1691 C C . SER A 1 209 ? -3.823 -7.460 -8.446 1.00 97.88 209 SER A C 1
ATOM 1693 O O . SER A 1 209 ? -3.810 -7.071 -7.277 1.00 97.88 209 SER A O 1
ATOM 1695 N N . MET A 1 210 ? -3.065 -6.923 -9.395 1.00 97.25 210 MET A N 1
ATOM 1696 C CA . MET A 1 210 ? -2.157 -5.790 -9.212 1.00 97.25 210 MET A CA 1
ATOM 1697 C C . MET A 1 210 ? -1.824 -5.194 -10.578 1.00 97.25 210 MET A C 1
ATOM 1699 O O . MET A 1 210 ? -2.008 -5.857 -11.597 1.00 97.25 210 MET A O 1
ATOM 1703 N N . GLU A 1 211 ? -1.317 -3.966 -10.601 1.00 98.38 211 GLU A N 1
ATOM 1704 C CA . GLU A 1 211 ? -0.816 -3.391 -11.847 1.00 98.38 211 GLU A CA 1
ATOM 1705 C C . GLU A 1 211 ? 0.427 -4.163 -12.320 1.00 98.38 211 GLU A C 1
ATOM 1707 O O . GLU A 1 211 ? 1.376 -4.369 -11.562 1.00 98.38 211 GLU A O 1
ATOM 1712 N N . THR A 1 212 ? 0.412 -4.612 -13.571 1.00 98.44 212 THR A N 1
ATOM 1713 C CA . THR A 1 212 ? 1.543 -5.273 -14.224 1.00 98.44 212 THR A CA 1
ATOM 1714 C C . THR A 1 212 ? 1.472 -5.035 -15.726 1.00 98.44 212 THR A C 1
ATOM 1716 O O . THR A 1 212 ? 0.674 -5.634 -16.447 1.00 98.44 212 THR A O 1
ATOM 1719 N N . GLU A 1 213 ? 2.322 -4.144 -16.218 1.00 98.44 213 GLU A N 1
ATOM 1720 C CA . GLU A 1 213 ? 2.387 -3.753 -17.623 1.00 98.44 213 GLU A CA 1
ATOM 1721 C C . GLU A 1 213 ? 3.804 -3.906 -18.168 1.00 98.44 213 GLU A C 1
ATOM 1723 O O . GLU A 1 213 ? 4.796 -3.864 -17.430 1.00 98.44 213 GLU A O 1
ATOM 1728 N N . VAL A 1 214 ? 3.920 -4.056 -19.488 1.00 97.88 214 VAL A N 1
ATOM 1729 C CA . VAL A 1 214 ? 5.218 -3.980 -20.157 1.00 97.88 214 VAL A CA 1
ATOM 1730 C C . VAL A 1 214 ? 5.887 -2.651 -19.828 1.00 97.88 214 VAL A C 1
ATOM 1732 O O . VAL A 1 214 ? 5.323 -1.564 -19.976 1.00 97.88 214 VAL A O 1
ATOM 1735 N N . THR A 1 215 ? 7.142 -2.741 -19.414 1.00 96.88 215 THR A N 1
ATOM 1736 C CA . THR A 1 215 ? 7.873 -1.578 -18.952 1.00 96.88 215 THR A CA 1
ATOM 1737 C C . THR A 1 215 ? 8.195 -0.581 -20.061 1.00 96.88 215 THR A C 1
ATOM 1739 O O . THR A 1 215 ? 8.867 -0.905 -21.045 1.00 96.88 215 THR A O 1
ATOM 1742 N N . ARG A 1 216 ? 7.826 0.683 -19.836 1.00 93.88 216 ARG A N 1
ATOM 1743 C CA . ARG A 1 216 ? 8.234 1.825 -20.662 1.00 93.88 216 ARG A CA 1
ATOM 1744 C C . ARG A 1 216 ? 9.751 2.029 -20.615 1.00 93.88 216 ARG A C 1
ATOM 1746 O O . ARG A 1 216 ? 10.362 1.985 -19.550 1.00 93.88 216 ARG A O 1
ATOM 1753 N N . GLU A 1 217 ? 10.357 2.343 -21.763 1.00 94.62 217 GLU A N 1
ATOM 1754 C CA . GLU A 1 217 ? 11.821 2.466 -21.903 1.00 94.62 217 GLU A CA 1
ATOM 1755 C C . GLU A 1 217 ? 12.463 3.413 -20.880 1.00 94.62 217 GLU A C 1
ATOM 1757 O O . GLU A 1 217 ? 13.469 3.070 -20.267 1.00 94.62 217 GLU A O 1
ATOM 1762 N N . HIS A 1 218 ? 11.852 4.575 -20.629 1.00 92.19 218 HIS A N 1
ATOM 1763 C CA . HIS A 1 218 ? 12.398 5.566 -19.697 1.00 92.19 218 HIS A CA 1
ATOM 1764 C C . HIS A 1 218 ? 12.393 5.105 -18.230 1.00 92.19 218 HIS A C 1
ATOM 1766 O O . HIS A 1 218 ? 13.147 5.652 -17.432 1.00 92.19 218 HIS A O 1
ATOM 1772 N N . LYS A 1 219 ? 11.571 4.110 -17.855 1.00 93.31 219 LYS A N 1
ATOM 1773 C CA . LYS A 1 219 ? 11.583 3.536 -16.500 1.00 93.31 219 LYS A CA 1
ATOM 1774 C C . LYS A 1 219 ? 12.686 2.488 -16.324 1.00 93.31 219 LYS A C 1
ATOM 1776 O O . LYS A 1 219 ? 13.088 2.254 -15.192 1.00 93.31 219 LYS A O 1
ATOM 1781 N N . LYS A 1 220 ? 13.237 1.915 -17.407 1.00 94.75 220 LYS A N 1
ATOM 1782 C CA . LYS A 1 220 ? 14.246 0.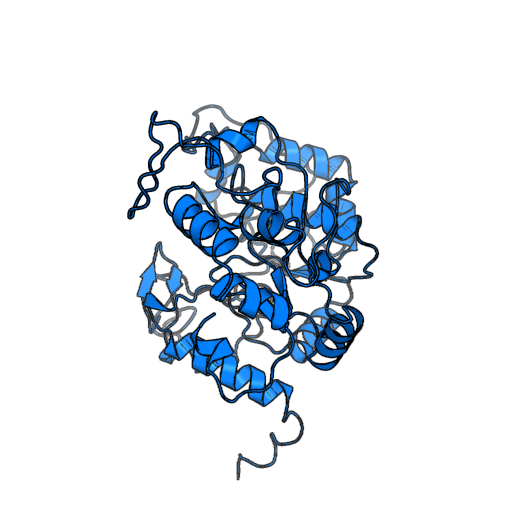839 -17.332 1.00 94.75 220 LYS A CA 1
ATOM 1783 C C . LYS A 1 220 ? 15.528 1.224 -16.606 1.00 94.75 220 LYS A C 1
ATOM 1785 O O . LYS A 1 220 ? 16.168 0.361 -16.013 1.00 94.75 220 LYS A O 1
ATOM 1790 N N . VAL A 1 221 ? 15.873 2.511 -16.597 1.00 93.25 221 VAL A N 1
ATOM 1791 C CA . VAL A 1 221 ? 17.038 3.026 -15.864 1.00 93.25 221 VAL A CA 1
ATOM 1792 C C . VAL A 1 221 ? 17.001 2.660 -14.373 1.00 93.25 221 VAL A C 1
ATOM 1794 O O . VAL A 1 221 ? 18.054 2.430 -13.788 1.00 93.25 221 VAL A O 1
ATOM 1797 N N . ARG A 1 222 ? 15.801 2.501 -13.791 1.00 92.38 222 ARG A N 1
ATOM 1798 C CA . ARG A 1 222 ? 15.591 2.246 -12.360 1.00 92.38 222 ARG A CA 1
ATOM 1799 C C . ARG A 1 222 ? 16.182 0.929 -11.848 1.00 92.38 222 ARG A C 1
ATOM 1801 O O . ARG A 1 222 ? 16.510 0.853 -10.674 1.00 92.38 222 ARG A O 1
ATOM 1808 N N . TRP A 1 223 ? 16.365 -0.077 -12.704 1.00 93.94 223 TRP A N 1
ATOM 1809 C CA . TRP A 1 223 ? 17.008 -1.357 -12.342 1.00 93.94 223 TRP A CA 1
ATOM 1810 C C . TRP A 1 223 ? 18.155 -1.750 -13.276 1.00 93.94 223 TRP A C 1
ATOM 1812 O O . TRP A 1 223 ? 18.770 -2.801 -13.111 1.00 93.94 223 TRP A O 1
ATOM 1822 N N . GLN A 1 224 ? 18.463 -0.937 -14.289 1.00 95.62 224 GLN A N 1
ATOM 1823 C CA . GLN A 1 224 ? 19.629 -1.174 -15.143 1.00 95.62 224 GLN A CA 1
ATOM 1824 C C . GLN A 1 224 ? 20.945 -0.795 -14.460 1.00 95.62 224 GLN A C 1
ATOM 1826 O O . GLN A 1 224 ? 22.000 -1.268 -14.884 1.00 95.62 224 GLN A O 1
ATOM 1831 N N . TYR A 1 225 ? 20.885 0.031 -13.418 1.00 94.62 225 TYR A N 1
ATOM 1832 C CA . TYR A 1 225 ? 22.036 0.559 -12.697 1.00 94.62 225 TYR A CA 1
ATOM 1833 C C . TYR A 1 225 ? 21.905 0.303 -11.203 1.00 94.62 225 TYR A C 1
ATOM 1835 O O . TYR A 1 225 ? 20.794 0.183 -10.694 1.00 94.62 225 TYR A O 1
ATOM 1843 N N . HIS A 1 226 ? 23.044 0.221 -10.520 1.00 92.88 226 HIS A N 1
ATOM 1844 C CA . HIS A 1 226 ? 23.082 0.178 -9.067 1.00 92.88 226 HIS A CA 1
ATOM 1845 C C . HIS A 1 226 ? 22.695 1.554 -8.514 1.00 92.88 226 HIS A C 1
ATOM 1847 O O . HIS A 1 226 ? 23.043 2.594 -9.087 1.00 92.88 226 HIS A O 1
ATOM 1853 N N . TYR A 1 227 ? 22.013 1.562 -7.379 1.00 89.38 227 TYR A N 1
ATOM 1854 C CA . TYR A 1 227 ? 21.701 2.758 -6.613 1.00 89.38 227 TYR A CA 1
ATOM 1855 C C . TYR A 1 227 ? 22.315 2.634 -5.224 1.00 89.38 227 TYR A C 1
ATOM 1857 O O . TYR A 1 227 ? 22.248 1.584 -4.591 1.00 89.38 227 TYR A O 1
ATOM 1865 N N . ASN A 1 228 ? 22.931 3.711 -4.741 1.00 84.00 228 ASN A N 1
ATOM 1866 C CA . ASN A 1 228 ? 23.390 3.754 -3.363 1.00 84.00 228 ASN A CA 1
ATOM 1867 C C . ASN A 1 228 ? 22.196 4.113 -2.475 1.00 84.00 228 ASN A C 1
ATOM 1869 O O . ASN A 1 228 ? 21.679 5.233 -2.542 1.00 84.00 228 ASN A O 1
ATOM 1873 N N . VAL A 1 229 ? 21.741 3.132 -1.699 1.00 73.88 229 VAL A N 1
ATOM 1874 C CA . VAL A 1 229 ? 20.562 3.216 -0.837 1.00 73.88 229 VAL A CA 1
ATOM 1875 C C . VAL A 1 229 ? 21.019 3.571 0.579 1.00 73.88 229 VAL A C 1
ATOM 1877 O O . VAL A 1 229 ? 21.302 2.706 1.404 1.00 73.88 229 VAL A O 1
ATOM 1880 N N . THR A 1 230 ? 21.143 4.871 0.835 1.00 75.50 230 THR A N 1
ATOM 1881 C CA . THR A 1 230 ? 21.324 5.449 2.178 1.00 75.50 230 THR A CA 1
ATOM 1882 C C . THR A 1 230 ? 20.066 6.252 2.536 1.00 75.50 230 THR A C 1
ATOM 1884 O O . THR A 1 230 ? 18.983 5.935 2.050 1.00 75.50 230 THR A O 1
ATOM 1887 N N . ASP A 1 231 ? 20.175 7.316 3.335 1.00 65.75 231 ASP A N 1
ATOM 1888 C CA . ASP A 1 231 ? 19.063 8.249 3.573 1.00 65.75 231 ASP A CA 1
ATOM 1889 C C . ASP A 1 231 ? 18.606 8.967 2.288 1.00 65.75 231 ASP A C 1
ATOM 1891 O O . ASP A 1 231 ? 17.475 9.446 2.197 1.00 65.75 231 ASP A O 1
ATOM 1895 N N . VAL A 1 232 ? 19.481 9.042 1.277 1.00 71.06 232 VAL A N 1
ATOM 1896 C CA . VAL A 1 232 ? 19.174 9.598 -0.043 1.00 71.06 232 VAL A CA 1
ATOM 1897 C C . VAL A 1 232 ? 19.563 8.583 -1.104 1.00 71.06 232 VAL A C 1
ATOM 1899 O O . VAL A 1 232 ? 20.737 8.248 -1.263 1.00 71.06 232 VAL A O 1
ATOM 1902 N N . ILE A 1 233 ? 18.576 8.129 -1.875 1.00 77.62 233 ILE A N 1
ATOM 1903 C CA . ILE A 1 233 ? 18.827 7.205 -2.978 1.00 77.62 233 ILE A CA 1
ATOM 1904 C C . ILE A 1 233 ? 19.533 7.963 -4.100 1.00 77.62 233 ILE A C 1
ATOM 1906 O O . ILE A 1 233 ? 18.998 8.929 -4.650 1.00 77.62 233 ILE A O 1
ATOM 1910 N N . THR A 1 234 ? 20.737 7.518 -4.449 1.00 84.69 234 THR A N 1
ATOM 1911 C CA . THR A 1 234 ? 21.554 8.151 -5.490 1.00 84.69 234 THR A CA 1
ATOM 1912 C C . THR A 1 234 ? 21.881 7.168 -6.598 1.00 84.69 234 THR A C 1
ATOM 1914 O O . THR A 1 234 ? 22.251 6.019 -6.358 1.00 84.69 234 THR A O 1
ATOM 1917 N N . TRP A 1 235 ? 21.704 7.628 -7.835 1.00 86.81 235 TRP A N 1
ATOM 1918 C CA . TRP A 1 235 ? 22.047 6.863 -9.025 1.00 86.81 235 TRP A CA 1
ATOM 1919 C C . TRP A 1 235 ? 23.560 6.683 -9.122 1.00 86.81 235 TRP A C 1
ATOM 1921 O O . TRP A 1 235 ? 24.315 7.627 -8.881 1.00 86.81 235 TRP A O 1
ATOM 1931 N N . THR A 1 236 ? 23.995 5.479 -9.489 1.00 90.31 236 THR A N 1
ATOM 1932 C CA . THR A 1 236 ? 25.393 5.206 -9.822 1.00 90.31 236 THR A CA 1
ATOM 1933 C C . THR A 1 236 ? 25.525 4.910 -11.314 1.00 90.31 236 THR A C 1
ATOM 1935 O O . THR A 1 236 ? 24.646 4.297 -11.916 1.00 90.31 236 THR A O 1
ATOM 1938 N N . ASP A 1 237 ? 26.663 5.257 -11.912 1.00 91.19 237 ASP A N 1
ATOM 1939 C CA . ASP A 1 237 ? 26.973 4.906 -13.308 1.00 91.19 237 ASP A CA 1
ATOM 1940 C C . ASP A 1 237 ? 27.348 3.416 -13.491 1.00 91.19 237 ASP A C 1
ATOM 1942 O O . ASP A 1 237 ? 27.801 2.998 -14.561 1.00 91.19 237 ASP A O 1
ATOM 1946 N N . VAL A 1 238 ? 27.177 2.585 -12.456 1.00 95.75 238 VAL A N 1
ATOM 1947 C CA . VAL A 1 238 ? 27.519 1.160 -12.486 1.00 95.75 238 VAL A CA 1
ATOM 1948 C C . VAL A 1 238 ? 26.312 0.360 -12.958 1.00 95.75 238 VAL A C 1
ATOM 1950 O O . VAL A 1 238 ? 25.265 0.343 -12.314 1.00 95.75 238 VAL A O 1
ATOM 1953 N N . ARG A 1 239 ? 26.455 -0.333 -14.087 1.00 96.50 239 ARG A N 1
ATOM 1954 C CA . ARG A 1 239 ? 25.393 -1.172 -14.651 1.00 96.50 239 ARG A CA 1
ATOM 1955 C C . ARG A 1 239 ? 25.235 -2.474 -13.857 1.00 96.50 239 ARG A C 1
ATOM 1957 O O . ARG A 1 239 ? 26.229 -3.151 -13.601 1.00 96.50 239 ARG A O 1
ATOM 1964 N N . LYS A 1 240 ? 23.994 -2.856 -13.553 1.00 96.25 240 LYS A N 1
ATOM 1965 C CA . LYS A 1 240 ? 23.655 -4.134 -12.910 1.00 96.25 240 LYS A CA 1
ATOM 1966 C C . LYS A 1 240 ? 23.789 -5.312 -13.875 1.00 96.25 240 LYS A C 1
ATOM 1968 O O . LYS A 1 240 ? 23.682 -5.165 -15.098 1.00 96.25 240 LYS A O 1
ATOM 1973 N N . SER A 1 241 ? 23.977 -6.506 -13.316 1.00 96.62 241 SER A N 1
ATOM 1974 C CA . SER A 1 241 ? 23.762 -7.758 -14.047 1.00 96.62 241 SER A CA 1
ATOM 1975 C C . SER A 1 241 ? 22.294 -7.888 -14.485 1.00 96.62 241 SER A C 1
ATOM 1977 O O . SER A 1 241 ? 21.424 -7.270 -13.871 1.00 96.62 241 SER A O 1
ATOM 1979 N N . PRO A 1 242 ? 21.981 -8.692 -15.521 1.00 96.25 242 PRO A N 1
ATOM 1980 C CA . PRO A 1 242 ? 20.596 -9.040 -15.832 1.00 96.25 242 PRO A CA 1
ATOM 1981 C C . PRO A 1 242 ? 19.881 -9.657 -14.616 1.00 96.25 242 PRO A C 1
ATOM 1983 O O . PRO A 1 242 ? 20.540 -10.348 -13.831 1.00 96.25 242 PRO A O 1
ATOM 1986 N N . PRO A 1 243 ? 18.561 -9.442 -14.464 1.00 96.44 243 PRO A N 1
ATOM 1987 C CA . PRO A 1 243 ? 17.811 -9.993 -13.344 1.00 96.44 243 PRO A CA 1
ATOM 1988 C C . PRO A 1 243 ? 17.846 -11.532 -13.387 1.00 96.44 243 PRO A C 1
ATOM 1990 O O . PRO A 1 243 ? 17.742 -12.113 -14.472 1.00 96.44 243 PRO A O 1
ATOM 1993 N N . PRO A 1 244 ? 18.007 -12.214 -12.238 1.00 96.44 244 PRO A N 1
ATOM 1994 C CA . PRO A 1 244 ? 18.184 -13.665 -12.166 1.00 96.44 244 PRO A CA 1
ATOM 1995 C C . PRO A 1 244 ? 16.851 -14.430 -12.273 1.00 96.44 244 PRO A C 1
ATOM 1997 O O . PRO A 1 244 ? 16.585 -15.320 -11.472 1.00 96.44 244 PRO A O 1
ATOM 2000 N N . ILE A 1 245 ? 16.018 -14.076 -13.254 1.00 95.12 245 ILE A N 1
ATOM 2001 C CA . ILE A 1 245 ? 14.685 -14.646 -13.492 1.00 95.12 245 ILE A CA 1
ATOM 2002 C C . ILE A 1 245 ? 14.488 -14.989 -14.970 1.00 95.12 245 ILE A C 1
ATOM 2004 O O . ILE A 1 245 ? 15.147 -14.447 -15.859 1.00 95.12 245 ILE A O 1
ATOM 2008 N N . SER A 1 246 ? 13.542 -15.884 -15.240 1.00 89.31 246 SER A N 1
ATOM 2009 C CA . SER A 1 246 ? 13.234 -16.378 -16.591 1.00 89.31 246 SER A CA 1
ATOM 2010 C C . SER A 1 246 ? 12.319 -15.478 -17.441 1.00 89.31 246 SER A C 1
ATOM 2012 O O . SER A 1 246 ? 12.029 -15.815 -18.592 1.00 89.31 246 SER A O 1
ATOM 2014 N N . VAL A 1 247 ? 11.868 -14.335 -16.913 1.00 95.38 247 VAL A N 1
ATOM 2015 C CA . VAL A 1 247 ? 10.923 -13.421 -17.580 1.00 95.38 247 VAL A CA 1
ATOM 2016 C C . VAL A 1 247 ? 11.465 -11.988 -17.658 1.00 95.38 247 VAL A C 1
ATOM 2018 O O . VAL A 1 247 ? 12.368 -11.631 -16.903 1.00 95.38 247 VAL A O 1
ATOM 2021 N N . PRO A 1 248 ? 10.945 -11.139 -18.566 1.00 96.69 248 PRO A N 1
ATOM 2022 C CA . PRO A 1 248 ? 11.254 -9.712 -18.554 1.00 96.69 248 PRO A CA 1
ATOM 2023 C C . PRO A 1 248 ? 10.823 -9.033 -17.248 1.00 96.69 248 PRO A C 1
ATOM 2025 O O . PRO A 1 248 ? 9.914 -9.503 -16.572 1.00 96.69 248 PRO A O 1
ATOM 2028 N N . MET A 1 249 ? 11.424 -7.881 -16.952 1.00 97.88 249 MET A N 1
ATOM 2029 C CA . MET A 1 249 ? 10.918 -6.965 -15.926 1.00 97.88 249 MET A CA 1
ATOM 2030 C C . MET A 1 249 ? 9.624 -6.301 -16.401 1.00 97.88 249 MET A C 1
ATOM 2032 O O . MET A 1 249 ? 9.539 -5.890 -17.564 1.00 97.88 249 MET A O 1
ATOM 2036 N N . PHE A 1 250 ? 8.669 -6.141 -15.491 1.00 98.44 250 PHE A N 1
ATOM 2037 C CA . PHE A 1 250 ? 7.393 -5.454 -15.701 1.00 98.44 250 PHE A CA 1
ATOM 2038 C C . PHE A 1 250 ? 7.273 -4.268 -14.746 1.00 98.44 250 PHE A C 1
ATOM 2040 O O . PHE A 1 250 ? 7.902 -4.248 -13.692 1.00 98.44 250 PHE A O 1
ATOM 2047 N N . GLN A 1 251 ? 6.467 -3.276 -15.114 1.00 97.12 251 GLN A N 1
ATOM 2048 C CA . GLN A 1 251 ? 6.184 -2.118 -14.270 1.00 97.12 251 GLN A CA 1
ATOM 2049 C C . GLN A 1 251 ? 4.791 -2.222 -13.650 1.00 97.12 251 GLN A C 1
ATOM 2051 O O . GLN A 1 251 ? 3.886 -2.810 -14.238 1.00 97.12 251 GLN A O 1
ATOM 2056 N N . GLY A 1 252 ? 4.615 -1.588 -12.502 1.00 95.69 252 GLY A N 1
ATOM 2057 C CA . GLY A 1 252 ? 3.326 -1.385 -11.865 1.00 95.69 252 GLY A CA 1
ATOM 2058 C C . GLY A 1 252 ? 3.428 -0.325 -10.778 1.00 95.69 252 GLY A C 1
ATOM 2059 O O . GLY A 1 252 ? 4.155 0.662 -10.924 1.00 95.69 252 GLY A O 1
ATOM 2060 N N . ASN A 1 253 ? 2.717 -0.557 -9.681 1.00 92.31 253 ASN A N 1
ATOM 2061 C CA . ASN A 1 253 ? 2.750 0.273 -8.487 1.00 92.31 253 ASN A CA 1
ATOM 2062 C C . ASN A 1 253 ? 2.946 -0.592 -7.232 1.00 92.31 253 ASN A C 1
ATOM 2064 O O . ASN A 1 253 ? 2.913 -1.821 -7.300 1.00 92.31 253 ASN A O 1
ATOM 2068 N N . ALA A 1 254 ? 3.119 0.065 -6.086 1.00 89.88 254 ALA A N 1
ATOM 2069 C CA . ALA A 1 254 ? 3.362 -0.603 -4.812 1.00 89.88 254 ALA A CA 1
ATOM 2070 C C . ALA A 1 254 ? 2.173 -1.436 -4.300 1.00 89.88 254 ALA A C 1
ATOM 2072 O O . ALA A 1 254 ? 2.351 -2.251 -3.403 1.00 89.88 254 ALA A O 1
ATOM 2073 N N . TYR A 1 255 ? 0.953 -1.233 -4.807 1.00 92.56 255 TYR A N 1
ATOM 2074 C CA . TYR A 1 255 ? -0.270 -1.783 -4.226 1.00 92.56 255 TYR A CA 1
ATOM 2075 C C . TYR A 1 255 ? -0.679 -3.116 -4.850 1.00 92.56 255 TYR A C 1
ATOM 2077 O O . TYR A 1 255 ? -0.887 -3.231 -6.060 1.00 92.56 255 TYR A O 1
ATOM 2085 N N . VAL A 1 256 ? -0.904 -4.117 -4.002 1.00 94.69 256 VAL A N 1
ATOM 2086 C CA . VAL A 1 256 ? -1.164 -5.489 -4.439 1.00 94.69 256 VAL A CA 1
ATOM 2087 C C . VAL A 1 256 ? -2.343 -6.132 -3.716 1.00 94.69 256 VAL A C 1
ATOM 2089 O O . VAL A 1 256 ? -2.605 -5.881 -2.540 1.00 94.69 256 VAL A O 1
ATOM 2092 N N . VAL A 1 257 ? -3.033 -7.029 -4.423 1.00 96.50 257 VAL A N 1
ATOM 2093 C CA . VAL A 1 257 ? -3.941 -8.026 -3.845 1.00 96.50 257 VAL A CA 1
ATOM 2094 C C . VAL A 1 257 ? -3.391 -9.403 -4.181 1.00 96.50 257 VAL A C 1
ATOM 2096 O O . VAL A 1 257 ? -3.504 -9.864 -5.319 1.00 96.50 257 VAL A O 1
ATOM 2099 N N . VAL A 1 258 ? -2.794 -10.076 -3.200 1.00 97.25 258 VAL A N 1
ATOM 2100 C CA . VAL A 1 258 ? -2.070 -11.338 -3.421 1.00 97.25 258 VAL A CA 1
ATOM 2101 C C . VAL A 1 258 ? -2.591 -12.462 -2.548 1.00 97.25 258 VAL A C 1
ATOM 2103 O O . VAL A 1 258 ? -2.975 -12.267 -1.397 1.00 97.25 258 VAL A O 1
ATOM 2106 N N . SER A 1 259 ? -2.629 -13.667 -3.107 1.00 96.88 259 SER A N 1
ATOM 2107 C CA . SER A 1 259 ? -3.052 -14.860 -2.381 1.00 96.88 259 SER A CA 1
ATOM 2108 C C . SER A 1 259 ? -2.023 -15.274 -1.321 1.00 96.88 259 SER A C 1
ATOM 2110 O O . SER A 1 259 ? -0.825 -15.023 -1.450 1.00 96.88 259 SER A O 1
ATOM 2112 N N . ARG A 1 260 ? -2.458 -16.015 -0.296 1.00 94.38 260 ARG A N 1
ATOM 2113 C CA . ARG A 1 260 ? -1.530 -16.628 0.674 1.00 94.38 260 ARG A CA 1
ATOM 2114 C C . ARG A 1 260 ? -0.497 -17.547 0.014 1.00 94.38 260 ARG A C 1
ATOM 2116 O O . ARG A 1 260 ? 0.625 -17.651 0.498 1.00 94.38 260 ARG A O 1
ATOM 2123 N N . ALA A 1 261 ? -0.866 -18.206 -1.086 1.00 97.62 261 ALA A N 1
ATOM 2124 C CA . ALA A 1 261 ? 0.044 -19.056 -1.848 1.00 97.62 261 ALA A CA 1
ATOM 2125 C C . ALA A 1 261 ? 1.154 -18.243 -2.529 1.00 97.62 261 ALA A C 1
ATOM 2127 O O . ALA A 1 261 ? 2.306 -18.662 -2.486 1.00 97.62 261 ALA A O 1
ATOM 2128 N N . PHE A 1 262 ? 0.819 -17.077 -3.093 1.00 98.19 262 PHE A N 1
ATOM 2129 C CA . PHE A 1 262 ? 1.801 -16.133 -3.629 1.00 98.19 262 PHE A CA 1
ATOM 2130 C C . PHE A 1 262 ? 2.787 -15.712 -2.539 1.00 98.19 262 PHE A C 1
ATOM 2132 O O . PHE A 1 262 ? 3.986 -15.893 -2.703 1.00 98.19 262 PHE A O 1
ATOM 2139 N N . VAL A 1 263 ? 2.280 -15.243 -1.396 1.00 95.75 263 VAL A N 1
ATOM 2140 C CA . VAL A 1 263 ? 3.118 -14.766 -0.284 1.00 95.75 263 VAL A CA 1
ATOM 2141 C C . VAL A 1 263 ? 4.056 -15.862 0.223 1.00 95.75 263 VAL A C 1
ATOM 2143 O O . VAL A 1 263 ? 5.250 -15.635 0.382 1.00 95.75 263 VAL A O 1
ATOM 2146 N N . LYS A 1 264 ? 3.539 -17.082 0.410 1.00 96.88 264 LYS A N 1
ATOM 2147 C CA . LYS A 1 264 ? 4.356 -18.235 0.801 1.00 96.88 264 LYS A CA 1
ATOM 2148 C C . LYS A 1 264 ? 5.465 -18.521 -0.214 1.00 96.88 264 LYS A C 1
ATOM 2150 O O . LYS A 1 264 ? 6.605 -18.743 0.171 1.00 96.88 264 LYS A O 1
ATOM 2155 N N . HIS A 1 265 ? 5.134 -18.506 -1.502 1.00 97.88 265 HIS A N 1
ATOM 2156 C CA . HIS A 1 265 ? 6.106 -18.755 -2.561 1.00 97.88 265 HIS A CA 1
ATOM 2157 C C . HIS A 1 265 ? 7.187 -17.669 -2.615 1.00 97.88 265 HIS A C 1
ATOM 2159 O O . HIS A 1 265 ? 8.357 -18.005 -2.743 1.00 97.88 265 HIS A O 1
ATOM 2165 N N . VAL A 1 266 ? 6.819 -16.395 -2.436 1.00 95.56 266 VAL A N 1
ATOM 2166 C CA . VAL A 1 266 ? 7.785 -15.289 -2.354 1.00 95.56 266 VAL A CA 1
ATOM 2167 C C . VAL A 1 266 ? 8.808 -15.518 -1.240 1.00 95.56 266 VAL A C 1
ATOM 2169 O O . VAL A 1 266 ? 9.990 -15.276 -1.459 1.00 95.56 266 VAL A O 1
ATOM 2172 N N . MET A 1 267 ? 8.385 -16.043 -0.087 1.00 92.69 267 MET A N 1
ATOM 2173 C CA . MET A 1 267 ? 9.271 -16.278 1.062 1.00 92.69 267 MET A CA 1
ATOM 2174 C C . MET A 1 267 ? 10.146 -17.530 0.955 1.00 92.69 267 MET A C 1
ATOM 2176 O O . MET A 1 267 ? 11.205 -17.589 1.572 1.00 92.69 267 MET A O 1
ATOM 2180 N N . GLU A 1 268 ? 9.722 -18.542 0.199 1.00 95.81 268 GLU A N 1
ATOM 2181 C CA . GLU A 1 268 ? 10.370 -19.862 0.208 1.00 95.81 268 GLU A CA 1
ATOM 2182 C C . GLU A 1 268 ? 11.122 -20.194 -1.090 1.00 95.81 268 GLU A C 1
ATOM 2184 O O . GLU A 1 268 ? 12.050 -21.008 -1.071 1.00 95.81 268 GLU A O 1
ATOM 2189 N N . ASP A 1 269 ? 10.731 -19.614 -2.228 1.00 97.56 269 ASP A N 1
ATOM 2190 C CA . ASP A 1 269 ? 11.274 -20.000 -3.529 1.00 97.56 269 ASP A CA 1
ATOM 2191 C C . ASP A 1 269 ? 12.672 -19.420 -3.784 1.00 97.56 269 ASP A C 1
ATOM 2193 O O . ASP A 1 269 ? 12.919 -18.219 -3.679 1.00 97.56 269 ASP A O 1
ATOM 2197 N N . SER A 1 270 ? 13.610 -20.284 -4.173 1.00 96.19 270 SER A N 1
ATOM 2198 C CA . SER A 1 270 ? 15.013 -19.896 -4.343 1.00 96.19 270 SER A CA 1
ATOM 2199 C C . SER A 1 270 ? 15.292 -18.978 -5.542 1.00 96.19 270 SER A C 1
ATOM 2201 O O . SER A 1 270 ? 16.292 -18.261 -5.517 1.00 96.19 270 SER A O 1
ATOM 2203 N N . GLU A 1 271 ? 14.473 -19.008 -6.601 1.00 95.69 271 GLU A N 1
ATOM 2204 C CA . GLU A 1 271 ? 14.583 -18.069 -7.728 1.00 95.69 271 GLU A CA 1
ATOM 2205 C C . GLU A 1 271 ? 14.087 -16.693 -7.277 1.00 95.69 271 GLU A C 1
ATOM 2207 O O . GLU A 1 271 ? 14.795 -15.700 -7.451 1.00 95.69 271 GLU A O 1
ATOM 2212 N N . VAL A 1 272 ? 12.937 -16.649 -6.593 1.00 96.00 272 VAL A N 1
ATOM 2213 C CA . VAL A 1 272 ? 12.371 -15.401 -6.060 1.00 96.00 272 VAL A CA 1
ATOM 2214 C C . VAL A 1 272 ? 13.296 -14.757 -5.028 1.00 96.00 272 VAL A C 1
ATOM 2216 O O . VAL A 1 272 ? 13.549 -13.561 -5.110 1.00 96.00 272 VAL A O 1
ATOM 2219 N N . GLN A 1 273 ? 13.883 -15.527 -4.114 1.00 95.06 273 GLN A N 1
ATOM 2220 C CA . GLN A 1 273 ? 14.823 -14.995 -3.120 1.00 95.06 273 GLN A CA 1
ATOM 2221 C C . GLN A 1 273 ? 16.082 -14.389 -3.763 1.00 95.06 273 GLN A C 1
ATOM 2223 O O . GLN A 1 273 ? 16.552 -13.333 -3.343 1.00 95.06 273 GLN A O 1
ATOM 2228 N N . LYS A 1 274 ? 16.608 -14.999 -4.835 1.00 96.06 274 LYS A N 1
ATOM 2229 C CA . LYS A 1 274 ? 17.721 -14.412 -5.606 1.00 96.06 274 LYS A CA 1
ATOM 2230 C C . LYS A 1 274 ? 17.307 -13.130 -6.320 1.00 96.06 274 LYS A C 1
ATOM 2232 O O . LYS A 1 274 ? 18.123 -12.220 -6.443 1.00 96.06 274 LYS A O 1
ATOM 2237 N N . PHE A 1 275 ? 16.073 -13.070 -6.810 1.00 96.62 275 PHE A N 1
ATOM 2238 C CA . PHE A 1 275 ? 15.534 -11.874 -7.440 1.00 96.62 275 PHE A CA 1
ATOM 2239 C C . PHE A 1 275 ? 15.335 -10.736 -6.433 1.00 96.62 275 PHE A C 1
ATOM 2241 O O . PHE A 1 275 ? 15.779 -9.627 -6.701 1.00 96.62 275 PHE A O 1
ATOM 2248 N N . LEU A 1 276 ? 14.785 -11.021 -5.250 1.00 94.06 276 LEU A N 1
ATOM 2249 C CA . LEU A 1 276 ? 14.665 -10.056 -4.153 1.00 94.06 276 LEU A CA 1
ATOM 2250 C C . LEU A 1 276 ? 16.028 -9.503 -3.726 1.00 94.06 276 LEU A C 1
ATOM 2252 O O . LEU A 1 276 ? 16.172 -8.298 -3.549 1.00 94.06 276 LEU A O 1
ATOM 2256 N N . GLU A 1 277 ? 17.050 -10.357 -3.622 1.00 93.62 277 GLU A N 1
ATOM 2257 C CA . GLU A 1 277 ? 18.416 -9.904 -3.337 1.00 93.62 277 GLU A CA 1
ATOM 2258 C C . GLU A 1 277 ? 18.957 -8.996 -4.449 1.00 93.62 277 GLU A C 1
ATOM 2260 O O . GLU A 1 277 ? 19.581 -7.974 -4.174 1.00 93.62 277 GLU A O 1
ATOM 2265 N N . TRP A 1 278 ? 18.692 -9.346 -5.710 1.00 95.38 278 TRP A N 1
ATOM 2266 C CA . TRP A 1 278 ? 19.073 -8.523 -6.854 1.00 95.38 278 TRP A CA 1
ATOM 2267 C C . TRP A 1 278 ? 18.338 -7.174 -6.881 1.00 95.38 278 TRP A C 1
ATOM 2269 O O . TRP A 1 278 ? 18.893 -6.213 -7.402 1.00 95.38 278 TRP A O 1
ATOM 2279 N N . GLU A 1 279 ? 17.136 -7.070 -6.319 1.00 93.94 279 GLU A N 1
ATOM 2280 C CA . GLU A 1 279 ? 16.331 -5.842 -6.287 1.00 93.94 279 GLU A CA 1
ATOM 2281 C C . GLU A 1 279 ? 16.770 -4.809 -5.233 1.00 93.94 279 GLU A C 1
ATOM 2283 O O . GLU A 1 279 ? 16.403 -3.641 -5.328 1.00 93.94 279 GLU A O 1
ATOM 2288 N N . LYS A 1 280 ? 17.584 -5.189 -4.240 1.00 89.75 280 LYS A N 1
ATOM 2289 C CA . LYS A 1 280 ? 17.894 -4.335 -3.071 1.00 89.75 280 LYS A CA 1
ATOM 2290 C C . LYS A 1 280 ? 18.515 -2.975 -3.383 1.00 89.75 280 LYS A C 1
ATOM 2292 O O . LYS A 1 280 ? 18.359 -2.037 -2.608 1.00 89.75 280 LYS A O 1
ATOM 2297 N N . ASP A 1 281 ? 19.251 -2.872 -4.480 1.00 89.25 281 ASP A N 1
ATOM 2298 C CA . ASP A 1 281 ? 19.950 -1.659 -4.904 1.00 89.25 281 ASP A CA 1
ATOM 2299 C C . ASP A 1 281 ? 19.402 -1.109 -6.232 1.00 89.25 281 ASP A C 1
ATOM 2301 O O . ASP A 1 281 ? 20.143 -0.536 -7.038 1.00 89.25 281 ASP A O 1
ATOM 2305 N N . THR A 1 282 ? 18.096 -1.276 -6.463 1.00 90.50 282 THR A N 1
ATOM 2306 C CA . THR A 1 282 ? 17.341 -0.605 -7.532 1.00 90.50 282 THR A CA 1
ATOM 2307 C C . THR A 1 282 ? 16.602 0.632 -7.006 1.00 90.50 282 THR A C 1
ATOM 2309 O O . THR A 1 282 ? 16.518 0.889 -5.805 1.00 90.50 282 THR A O 1
ATOM 2312 N N . TYR A 1 283 ? 16.085 1.454 -7.920 1.00 89.19 283 TYR A N 1
ATOM 2313 C CA . TYR A 1 283 ? 15.285 2.632 -7.591 1.00 89.19 283 TYR A CA 1
ATOM 2314 C C . TYR A 1 283 ? 13.788 2.318 -7.644 1.00 89.19 283 TYR A C 1
ATOM 2316 O O . TYR A 1 283 ? 13.292 1.860 -8.677 1.00 89.19 283 TYR A O 1
ATOM 2324 N N . SER A 1 284 ? 13.067 2.627 -6.562 1.00 88.62 284 SER A N 1
ATOM 2325 C CA . SER A 1 284 ? 11.633 2.324 -6.401 1.00 88.62 284 SER A CA 1
ATOM 2326 C C . SER A 1 284 ? 11.300 0.866 -6.766 1.00 88.62 284 SER A C 1
ATOM 2328 O O . SER A 1 284 ? 10.541 0.644 -7.717 1.00 88.62 284 SER A O 1
ATOM 2330 N N . PRO A 1 285 ? 11.917 -0.128 -6.088 1.00 90.94 285 PRO A N 1
ATOM 2331 C CA . PRO A 1 285 ? 11.683 -1.552 -6.353 1.00 90.94 285 PRO A CA 1
ATOM 2332 C C . PRO A 1 285 ? 10.205 -1.934 -6.255 1.00 90.94 285 PRO A C 1
ATOM 2334 O O . PRO A 1 285 ? 9.722 -2.752 -7.024 1.00 90.94 285 PRO A O 1
ATOM 2337 N N . ASP A 1 286 ? 9.450 -1.292 -5.373 1.00 87.31 286 ASP A N 1
ATOM 2338 C CA . ASP A 1 286 ? 8.006 -1.445 -5.203 1.00 87.31 286 ASP A CA 1
ATOM 2339 C C . ASP A 1 286 ? 7.192 -1.201 -6.494 1.00 87.31 286 ASP A C 1
ATOM 2341 O O . ASP A 1 286 ? 6.151 -1.827 -6.688 1.00 87.31 286 ASP A O 1
ATOM 2345 N N . GLU A 1 287 ? 7.682 -0.371 -7.424 1.00 90.62 287 GLU A N 1
ATOM 2346 C CA . GLU A 1 287 ? 7.031 -0.101 -8.717 1.00 90.62 287 GLU A CA 1
ATOM 2347 C C . GLU A 1 287 ? 7.338 -1.137 -9.820 1.00 90.62 287 GLU A C 1
ATOM 2349 O O . GLU A 1 287 ? 6.876 -0.984 -10.956 1.00 90.62 287 GLU A O 1
ATOM 2354 N N . HIS A 1 288 ? 8.135 -2.175 -9.559 1.00 95.25 288 HIS A N 1
ATOM 2355 C CA . HIS A 1 288 ? 8.435 -3.201 -10.574 1.00 95.25 288 HIS A CA 1
ATOM 2356 C C . HIS A 1 288 ? 8.646 -4.615 -10.023 1.00 95.25 288 HIS A C 1
ATOM 2358 O O . HIS A 1 288 ? 8.394 -5.581 -10.745 1.00 95.25 288 HIS A O 1
ATOM 2364 N N . LEU A 1 289 ? 8.970 -4.768 -8.741 1.00 96.06 289 LEU A N 1
ATOM 2365 C CA . LEU A 1 289 ? 9.110 -6.048 -8.050 1.00 96.06 289 LEU A CA 1
ATOM 2366 C C . LEU A 1 289 ? 7.828 -6.884 -8.145 1.00 96.06 289 LEU A C 1
ATOM 2368 O O . LEU A 1 289 ? 7.829 -7.976 -8.718 1.00 96.06 289 LEU A O 1
ATOM 2372 N N . TRP A 1 290 ? 6.717 -6.367 -7.613 1.00 96.62 290 TRP A N 1
ATOM 2373 C CA . TRP A 1 290 ? 5.451 -7.101 -7.557 1.00 96.62 290 TRP A CA 1
ATOM 2374 C C . TRP A 1 290 ? 4.900 -7.391 -8.949 1.00 96.62 290 TRP A C 1
ATOM 2376 O O . TRP A 1 290 ? 4.535 -8.528 -9.259 1.00 96.62 290 TRP A O 1
ATOM 2386 N N . ALA A 1 291 ? 4.934 -6.372 -9.812 1.00 98.06 291 ALA A N 1
ATOM 2387 C CA . ALA A 1 291 ? 4.518 -6.472 -11.201 1.00 98.06 291 ALA A CA 1
ATOM 2388 C C . ALA A 1 291 ? 5.290 -7.561 -11.954 1.00 98.06 291 ALA A C 1
ATOM 2390 O O . ALA A 1 291 ? 4.694 -8.266 -12.768 1.00 98.06 291 ALA A O 1
ATOM 2391 N N . THR A 1 292 ? 6.588 -7.718 -11.677 1.00 98.38 292 THR A N 1
ATOM 2392 C CA . THR A 1 292 ? 7.438 -8.744 -12.292 1.00 98.38 292 THR A CA 1
ATOM 2393 C C . THR A 1 292 ? 7.148 -10.131 -11.726 1.00 98.38 292 THR A C 1
ATOM 2395 O O . THR A 1 292 ? 6.937 -11.067 -12.499 1.00 98.38 292 THR A O 1
ATOM 2398 N N . LEU A 1 293 ? 7.047 -10.277 -10.399 1.00 97.88 293 LEU A N 1
ATOM 2399 C CA . LEU A 1 293 ? 6.702 -11.552 -9.752 1.00 97.88 293 LEU A CA 1
ATOM 2400 C C . LEU A 1 293 ? 5.358 -12.104 -10.246 1.00 97.88 293 LEU A C 1
ATOM 2402 O O . LEU A 1 293 ? 5.224 -13.305 -10.482 1.00 97.88 293 LEU A O 1
ATOM 2406 N N . GLN A 1 294 ? 4.382 -11.229 -10.498 1.00 98.19 294 GLN A N 1
ATOM 2407 C CA . GLN A 1 294 ? 3.075 -11.594 -11.048 1.00 98.19 294 GLN A CA 1
ATOM 2408 C C . GLN A 1 294 ? 3.140 -12.211 -12.458 1.00 98.19 294 GLN A C 1
ATOM 2410 O O . GLN A 1 294 ? 2.144 -12.770 -12.922 1.00 98.19 294 GLN A O 1
ATOM 2415 N N . ARG A 1 295 ? 4.288 -12.140 -13.147 1.00 98.00 295 ARG A N 1
ATOM 2416 C CA . ARG A 1 295 ? 4.481 -12.646 -14.518 1.00 98.00 295 ARG A CA 1
ATOM 2417 C C . ARG A 1 295 ? 5.380 -13.877 -14.609 1.00 98.00 295 ARG A C 1
ATOM 2419 O O . ARG A 1 295 ? 5.555 -14.411 -15.706 1.00 98.00 295 ARG A O 1
ATOM 2426 N N . ILE A 1 296 ? 5.916 -14.355 -13.483 1.00 97.31 296 ILE A N 1
ATOM 2427 C CA . ILE A 1 296 ? 6.740 -15.567 -13.424 1.00 97.31 296 ILE A CA 1
ATOM 2428 C C . ILE A 1 296 ? 5.824 -16.807 -13.379 1.00 97.31 296 ILE A C 1
ATOM 2430 O O . ILE A 1 296 ? 5.033 -16.937 -12.445 1.00 97.31 296 ILE A O 1
ATOM 2434 N N . PRO A 1 297 ? 5.926 -17.762 -14.327 1.00 96.12 297 PRO A N 1
ATOM 2435 C CA . PRO A 1 297 ? 5.006 -18.904 -14.403 1.00 96.12 297 PRO A CA 1
ATOM 2436 C C . PRO A 1 297 ? 4.964 -19.822 -13.171 1.00 96.12 297 PRO A C 1
ATOM 2438 O O . PRO A 1 297 ? 3.940 -20.456 -12.927 1.00 96.12 297 PRO A O 1
ATOM 2441 N N . SER A 1 298 ? 6.060 -19.928 -12.413 1.00 95.44 298 SER A N 1
ATOM 2442 C CA . SER A 1 298 ? 6.130 -20.724 -11.176 1.00 95.44 298 SER A CA 1
ATOM 2443 C C . SER A 1 298 ? 5.403 -20.069 -9.998 1.00 95.44 298 SER A C 1
ATOM 2445 O O . SER A 1 298 ? 5.017 -20.767 -9.058 1.00 95.44 298 SER A O 1
ATOM 2447 N N . VAL A 1 299 ? 5.168 -18.754 -10.056 1.00 97.62 299 VAL A N 1
ATOM 2448 C CA . VAL A 1 299 ? 4.559 -17.992 -8.967 1.00 97.62 299 VAL A CA 1
ATOM 2449 C C . VAL A 1 299 ? 3.046 -18.260 -8.912 1.00 97.62 299 VAL A C 1
ATOM 2451 O O . VAL A 1 299 ? 2.348 -18.089 -9.919 1.00 97.62 299 VAL A O 1
ATOM 2454 N N . PRO A 1 300 ? 2.482 -18.648 -7.752 1.00 98.31 300 PRO A N 1
ATOM 2455 C CA . PRO A 1 300 ? 1.050 -18.900 -7.614 1.00 98.31 300 PRO A CA 1
ATOM 2456 C C . PRO A 1 300 ? 0.184 -17.671 -7.913 1.00 98.31 300 PRO A C 1
ATOM 2458 O O . PRO A 1 300 ? 0.400 -16.584 -7.379 1.00 98.31 300 PRO A O 1
ATOM 2461 N N . GLY A 1 301 ? -0.850 -17.864 -8.736 1.00 96.75 301 GLY A N 1
ATOM 2462 C CA . GLY A 1 301 ? -1.784 -16.799 -9.116 1.00 96.75 301 GLY A CA 1
ATOM 2463 C C . GLY A 1 301 ? -1.237 -15.807 -10.151 1.00 96.75 301 GLY A C 1
ATOM 2464 O O . GLY A 1 301 ? -1.907 -14.804 -10.416 1.00 96.75 301 GLY A O 1
ATOM 2465 N N . SER A 1 302 ? -0.061 -16.089 -10.726 1.00 96.62 302 SER A N 1
ATOM 2466 C CA . SER A 1 302 ? 0.555 -15.321 -11.810 1.00 96.62 302 SER A CA 1
ATOM 2467 C C . SER A 1 302 ? -0.257 -15.366 -13.108 1.00 96.62 302 SER A C 1
ATOM 2469 O O . SER A 1 302 ? -1.145 -16.204 -13.308 1.00 96.62 302 SER A O 1
ATOM 2471 N N . VAL A 1 303 ? 0.062 -14.443 -14.013 1.00 96.88 303 VAL A N 1
ATOM 2472 C CA . VAL A 1 303 ? -0.455 -14.403 -15.385 1.00 96.88 303 VAL A CA 1
ATOM 2473 C C . VAL A 1 303 ? 0.704 -14.463 -16.385 1.00 96.88 303 VAL A C 1
ATOM 2475 O O . VAL A 1 303 ? 1.814 -14.048 -16.061 1.00 96.88 303 VAL A O 1
ATOM 2478 N N . PRO A 1 304 ? 0.499 -14.963 -17.617 1.00 97.06 304 PRO A N 1
ATOM 2479 C CA . PRO A 1 304 ? 1.585 -15.069 -18.587 1.00 97.06 304 PRO A CA 1
ATOM 2480 C C . PRO A 1 304 ? 2.270 -13.729 -18.902 1.00 97.06 304 PRO A C 1
ATOM 2482 O O . PRO A 1 304 ? 1.631 -12.683 -18.999 1.00 97.06 304 PRO A O 1
ATOM 2485 N N . ALA A 1 305 ? 3.573 -13.773 -19.182 1.00 96.88 305 ALA A N 1
ATOM 2486 C CA . ALA A 1 305 ? 4.394 -12.606 -19.531 1.00 96.88 305 ALA A CA 1
ATOM 2487 C C . ALA A 1 305 ? 4.000 -11.902 -20.852 1.00 96.88 305 ALA A C 1
ATOM 2489 O O . ALA A 1 305 ? 4.521 -10.842 -21.182 1.00 96.88 305 ALA A O 1
ATOM 2490 N N . HIS A 1 306 ? 3.090 -12.467 -21.647 1.00 97.12 306 HIS A N 1
ATOM 2491 C CA . HIS A 1 306 ? 2.649 -11.832 -22.889 1.00 97.12 306 HIS A CA 1
ATOM 2492 C C . HIS A 1 306 ? 1.841 -10.560 -22.590 1.00 97.12 306 HIS A C 1
ATOM 2494 O O . HIS A 1 306 ? 0.929 -10.603 -21.769 1.00 97.12 306 HIS A O 1
ATOM 2500 N N . ILE A 1 307 ? 2.060 -9.485 -23.356 1.00 96.88 307 ILE A N 1
ATOM 2501 C CA . ILE A 1 307 ? 1.387 -8.166 -23.245 1.00 96.88 307 ILE A CA 1
ATOM 2502 C C . ILE A 1 307 ? -0.158 -8.209 -23.246 1.00 96.88 307 ILE A C 1
ATOM 2504 O O . ILE A 1 307 ? -0.834 -7.250 -22.911 1.00 96.88 307 ILE A O 1
ATOM 2508 N N . LYS A 1 308 ? -0.756 -9.348 -23.614 1.00 97.44 308 LYS A N 1
ATOM 2509 C CA . LYS A 1 308 ? -2.218 -9.536 -23.603 1.00 97.44 308 LYS A CA 1
ATOM 2510 C C . LYS A 1 308 ? -2.777 -9.700 -22.190 1.00 97.44 308 LYS A C 1
ATOM 2512 O O . LYS A 1 308 ? -3.986 -9.620 -22.014 1.00 97.44 308 LYS A O 1
ATOM 2517 N N . TYR A 1 309 ? -1.903 -9.989 -21.236 1.00 97.69 309 TYR A N 1
ATOM 2518 C CA . TYR A 1 309 ? -2.219 -10.131 -19.824 1.00 97.69 309 TYR A CA 1
ATOM 2519 C C . TYR A 1 309 ? -1.778 -8.906 -19.025 1.00 97.69 309 TYR A C 1
ATOM 2521 O O . TYR A 1 309 ? -1.726 -8.983 -17.802 1.00 97.69 309 TYR A O 1
ATOM 2529 N N . ASP A 1 310 ? -1.436 -7.808 -19.705 1.00 98.19 310 ASP A N 1
ATOM 2530 C CA . ASP A 1 310 ? -1.160 -6.554 -19.025 1.00 98.19 310 ASP A CA 1
ATOM 2531 C C . ASP A 1 310 ? -2.422 -6.070 -18.312 1.00 98.19 310 ASP A C 1
ATOM 2533 O O . ASP A 1 310 ? -3.525 -6.068 -18.871 1.00 98.19 310 ASP A O 1
ATOM 2537 N N . GLU A 1 311 ? -2.245 -5.685 -17.056 1.00 97.81 311 GLU A N 1
ATOM 2538 C CA . GLU A 1 311 ? -3.295 -5.180 -16.189 1.00 97.81 311 GLU A CA 1
ATOM 2539 C C . GLU A 1 311 ? -2.864 -3.796 -15.702 1.00 97.81 311 GLU A C 1
ATOM 2541 O O . GLU A 1 311 ? -1.894 -3.672 -14.961 1.00 97.81 311 GLU A O 1
ATOM 2546 N N . SER A 1 312 ? -3.562 -2.749 -16.149 1.00 97.62 312 SER A N 1
ATOM 2547 C CA . SER A 1 312 ? -3.305 -1.378 -15.696 1.00 97.62 312 SER A CA 1
ATOM 2548 C C . SER A 1 312 ? -3.803 -1.142 -14.264 1.00 97.62 312 SER A C 1
ATOM 2550 O O . SER A 1 312 ? -4.528 -1.961 -13.697 1.00 97.62 312 SER A O 1
ATOM 2552 N N . ASP A 1 313 ? -3.497 0.016 -13.689 1.00 95.69 313 ASP A N 1
ATOM 2553 C CA . ASP A 1 313 ? -4.045 0.473 -12.405 1.00 95.69 313 ASP A CA 1
ATOM 2554 C C . ASP A 1 313 ? -5.590 0.512 -12.385 1.00 95.69 313 ASP A C 1
ATOM 2556 O O . ASP A 1 313 ? -6.234 0.048 -11.442 1.00 95.69 313 ASP A O 1
ATOM 2560 N N . MET A 1 314 ? -6.210 0.984 -13.470 1.00 96.12 314 MET A N 1
ATOM 2561 C CA . MET A 1 314 ? -7.667 1.001 -13.630 1.00 96.12 314 MET A CA 1
ATOM 2562 C C . MET A 1 314 ? -8.241 -0.407 -13.866 1.00 96.12 314 MET A C 1
ATOM 2564 O O . MET A 1 314 ? -9.372 -0.669 -13.447 1.00 96.12 314 MET A O 1
ATOM 2568 N N . ASN A 1 315 ? -7.449 -1.280 -14.514 1.00 96.44 315 ASN A N 1
ATOM 2569 C CA . ASN A 1 315 ? -7.424 -2.757 -14.532 1.00 96.44 315 ASN A CA 1
ATOM 2570 C C . ASN A 1 315 ? -7.665 -3.454 -13.186 1.00 96.44 315 ASN A C 1
ATOM 2572 O O . ASN A 1 315 ? -8.698 -4.087 -12.942 1.00 96.44 315 ASN A O 1
ATOM 2576 N N . ALA A 1 316 ? -6.652 -3.338 -12.339 1.00 97.31 316 ALA A N 1
ATOM 2577 C CA . ALA A 1 316 ? -6.532 -4.065 -11.096 1.00 97.31 316 ALA A CA 1
ATOM 2578 C C . ALA A 1 316 ? -7.542 -3.576 -10.058 1.00 97.31 316 ALA A C 1
ATOM 2580 O O . ALA A 1 316 ? -7.982 -2.427 -10.066 1.00 97.31 316 ALA A O 1
ATOM 2581 N N . ILE A 1 317 ? -7.901 -4.446 -9.112 1.00 97.19 317 ILE A N 1
ATOM 2582 C CA . ILE A 1 317 ? -8.832 -4.079 -8.033 1.00 97.19 317 ILE A CA 1
ATOM 2583 C C . ILE A 1 317 ? -8.128 -3.487 -6.803 1.00 97.19 317 ILE A C 1
ATOM 2585 O O . ILE A 1 317 ? -8.810 -3.064 -5.872 1.00 97.19 317 ILE A O 1
ATOM 2589 N N . ALA A 1 318 ? -6.793 -3.462 -6.772 1.00 94.44 318 ALA A N 1
ATOM 2590 C CA . ALA A 1 318 ? -6.016 -3.111 -5.583 1.00 94.44 318 ALA A CA 1
ATOM 2591 C C . ALA A 1 318 ? -6.281 -1.678 -5.097 1.00 94.44 318 ALA A C 1
ATOM 2593 O O . ALA A 1 318 ? -6.803 -1.477 -3.996 1.00 94.44 318 ALA A O 1
ATOM 2594 N N . ARG A 1 319 ? -5.966 -0.684 -5.932 1.00 96.50 319 ARG A N 1
ATOM 2595 C CA . ARG A 1 319 ? -6.053 0.735 -5.583 1.00 96.50 319 ARG A CA 1
ATOM 2596 C C . ARG A 1 319 ? -6.507 1.548 -6.780 1.00 96.50 319 ARG A C 1
ATOM 2598 O O . ARG A 1 319 ? -6.003 1.340 -7.877 1.00 96.50 319 ARG A O 1
ATOM 2605 N N . VAL A 1 320 ? -7.426 2.485 -6.567 1.00 97.31 320 VAL A N 1
ATOM 2606 C CA . VAL A 1 320 ? -7.675 3.558 -7.535 1.00 97.31 320 VAL A CA 1
ATOM 2607 C C . VAL A 1 320 ? -6.903 4.804 -7.118 1.00 97.31 320 VAL A C 1
ATOM 2609 O O . VAL A 1 320 ? -6.930 5.192 -5.950 1.00 97.31 320 VAL A O 1
ATOM 2612 N N . VAL A 1 321 ? -6.203 5.408 -8.075 1.00 97.25 321 VAL A N 1
ATOM 2613 C CA . VAL A 1 321 ? -5.367 6.595 -7.878 1.00 97.25 321 VAL A CA 1
ATOM 2614 C C . VAL A 1 321 ? -5.627 7.557 -9.028 1.00 97.25 321 VAL A C 1
ATOM 2616 O O . VAL A 1 321 ? -5.690 7.140 -10.181 1.00 97.25 321 VAL A O 1
ATOM 2619 N N . LYS A 1 322 ? -5.781 8.852 -8.733 1.00 97.75 322 LYS A N 1
ATOM 2620 C CA . LYS A 1 322 ? -5.775 9.890 -9.773 1.00 97.75 322 LYS A CA 1
ATOM 2621 C C . LYS A 1 322 ? -4.396 10.547 -9.838 1.00 97.75 322 LYS A C 1
ATOM 2623 O O . LYS A 1 322 ? -4.024 11.324 -8.962 1.00 97.75 322 LYS A O 1
ATOM 2628 N N . TRP A 1 323 ? -3.652 10.256 -10.890 1.00 94.12 323 TRP A N 1
ATOM 2629 C CA . TRP A 1 323 ? -2.416 10.927 -11.285 1.00 94.12 323 TRP A CA 1
ATOM 2630 C C . TRP A 1 323 ? -2.689 12.227 -12.042 1.00 94.12 323 TRP A C 1
ATOM 2632 O O . TRP A 1 323 ? -3.550 12.270 -12.925 1.00 94.12 323 TRP A O 1
ATOM 2642 N N . GLY A 1 324 ? -1.927 13.269 -11.712 1.00 93.00 324 GLY A N 1
ATOM 2643 C CA . GLY A 1 324 ? -1.991 14.562 -12.384 1.00 93.00 324 GLY A CA 1
ATOM 2644 C C . GLY A 1 324 ? -1.510 14.467 -13.827 1.00 93.00 324 GLY A C 1
ATOM 2645 O O . GLY A 1 324 ? -0.529 13.784 -14.122 1.00 93.00 324 GLY A O 1
ATOM 2646 N N . GLY A 1 325 ? -2.215 15.151 -14.727 1.00 92.19 325 GLY A N 1
ATOM 2647 C CA . GLY A 1 325 ? -1.929 15.122 -16.164 1.00 92.19 325 GLY A CA 1
ATOM 2648 C C . GLY A 1 325 ? -2.587 13.959 -16.910 1.00 92.19 325 GLY A C 1
ATOM 2649 O O . GLY A 1 325 ? -2.476 13.889 -18.132 1.00 92.19 325 GLY A O 1
ATOM 2650 N N . LEU A 1 326 ? -3.287 13.073 -16.197 1.00 95.38 326 LEU A N 1
ATOM 2651 C CA . LEU A 1 326 ? -4.202 12.079 -16.771 1.00 95.38 326 LEU A CA 1
ATOM 2652 C C . LEU A 1 326 ? -5.676 12.409 -16.476 1.00 95.38 326 LEU A C 1
ATOM 2654 O O . LEU A 1 326 ? -6.572 11.771 -17.034 1.00 95.38 326 LEU A O 1
ATOM 2658 N N . ASP A 1 327 ? -5.923 13.393 -15.609 1.00 94.75 327 ASP A N 1
ATOM 2659 C CA . ASP A 1 327 ? -7.240 13.944 -15.337 1.00 94.75 327 ASP A CA 1
ATOM 2660 C C . ASP A 1 327 ? -7.644 15.007 -16.368 1.00 94.75 327 ASP A C 1
ATOM 2662 O O . ASP A 1 327 ? -6.809 15.713 -16.935 1.00 94.75 327 ASP A O 1
ATOM 2666 N N . GLY A 1 328 ? -8.944 15.123 -16.629 1.00 95.69 328 GLY A N 1
ATOM 2667 C CA . GLY A 1 328 ? -9.469 16.073 -17.604 1.00 95.69 328 GLY A CA 1
ATOM 2668 C C . GLY A 1 328 ? -10.843 15.676 -18.124 1.00 95.69 328 GLY A C 1
ATOM 2669 O O . GLY A 1 328 ? -11.577 14.930 -17.482 1.00 95.69 328 GLY A O 1
ATOM 2670 N N . ASP A 1 329 ? -11.199 16.171 -19.308 1.00 95.88 329 ASP A N 1
ATOM 2671 C CA . ASP A 1 329 ? -12.444 15.761 -19.957 1.00 95.88 329 ASP A CA 1
ATOM 2672 C C . ASP A 1 329 ? -12.314 14.327 -20.487 1.00 95.88 329 ASP A C 1
ATOM 2674 O O . ASP A 1 329 ? -11.632 14.069 -21.484 1.00 95.88 329 ASP A O 1
ATOM 2678 N N . VAL A 1 330 ? -13.001 13.390 -19.830 1.00 94.88 330 VAL A N 1
ATOM 2679 C CA . VAL A 1 330 ? -13.039 11.971 -20.214 1.00 94.88 330 VAL A CA 1
ATOM 2680 C C . VAL A 1 330 ? -13.542 11.793 -21.650 1.00 94.88 330 VAL A C 1
ATOM 2682 O O . VAL A 1 330 ? -13.090 10.897 -22.362 1.00 94.88 330 VAL A O 1
ATOM 2685 N N . ARG A 1 331 ? -14.421 12.681 -22.137 1.00 95.19 331 ARG A N 1
ATOM 2686 C CA . ARG A 1 331 ? -14.904 12.644 -23.530 1.00 95.19 331 ARG A CA 1
ATOM 2687 C C . ARG A 1 331 ? -13.808 12.982 -24.537 1.00 95.19 331 ARG A C 1
ATOM 2689 O O . ARG A 1 331 ? -13.908 12.570 -25.688 1.00 95.19 331 ARG A O 1
ATOM 2696 N N . ASN A 1 332 ? -12.762 13.674 -24.092 1.00 95.06 332 ASN A N 1
ATOM 2697 C CA . ASN A 1 332 ? -11.593 14.034 -24.889 1.00 95.06 332 ASN A CA 1
ATOM 2698 C C . ASN A 1 332 ? -10.372 13.151 -24.574 1.00 95.06 332 ASN A C 1
ATOM 2700 O O . ASN A 1 332 ? -9.250 13.513 -24.921 1.00 95.06 332 ASN A O 1
ATOM 2704 N N . GLY A 1 333 ? -10.579 11.985 -23.950 1.00 94.44 333 GLY A N 1
ATOM 2705 C CA . GLY A 1 333 ? -9.541 10.969 -23.766 1.00 94.44 333 GLY A CA 1
ATOM 2706 C C . GLY A 1 333 ? -8.787 11.024 -22.437 1.00 94.44 333 GLY A C 1
ATOM 2707 O O . GLY A 1 333 ? -7.812 10.291 -22.287 1.00 94.44 333 GLY A O 1
ATOM 2708 N N . ALA A 1 334 ? -9.220 11.844 -21.472 1.00 96.81 334 ALA A N 1
ATOM 2709 C CA . ALA A 1 334 ? -8.714 11.742 -20.104 1.00 96.81 334 ALA A CA 1
ATOM 2710 C C . ALA A 1 334 ? -9.139 10.414 -19.453 1.00 96.81 334 ALA A C 1
ATOM 2712 O O . ALA A 1 334 ? -10.208 9.877 -19.751 1.00 96.81 334 ALA A O 1
ATOM 2713 N N . ALA A 1 335 ? -8.320 9.894 -18.537 1.00 95.62 335 ALA A N 1
ATOM 2714 C CA . ALA A 1 335 ? -8.614 8.635 -17.849 1.00 95.62 335 ALA A CA 1
ATOM 2715 C C . ALA A 1 335 ? -9.769 8.783 -16.843 1.00 95.62 335 ALA A C 1
ATOM 2717 O O . ALA A 1 335 ? -10.531 7.844 -16.606 1.00 95.62 335 ALA A O 1
ATOM 2718 N N . TYR A 1 336 ? -9.901 9.971 -16.253 1.00 96.06 336 TYR A N 1
ATOM 2719 C CA . TYR A 1 336 ? -10.910 10.306 -15.255 1.00 96.06 336 TYR A CA 1
ATOM 2720 C C . TYR A 1 336 ? -11.135 11.816 -15.177 1.00 96.06 336 TYR A C 1
ATOM 2722 O O . TYR A 1 336 ? -10.319 12.608 -15.649 1.00 96.06 336 TYR A O 1
ATOM 2730 N N . ASP A 1 337 ? -12.249 12.203 -14.551 1.00 96.31 337 ASP A N 1
ATOM 2731 C CA . ASP A 1 337 ? -12.590 13.606 -14.319 1.00 96.31 337 ASP A CA 1
ATOM 2732 C C . ASP A 1 337 ? -11.512 14.322 -13.477 1.00 96.31 337 ASP A C 1
ATOM 2734 O O . ASP A 1 337 ? -10.810 13.656 -12.697 1.00 96.31 337 ASP A O 1
ATOM 2738 N N . PRO A 1 338 ? -11.408 15.663 -13.566 1.00 97.38 338 PRO A N 1
ATOM 2739 C CA . PRO A 1 338 ? -10.480 16.463 -12.767 1.00 97.38 338 PRO A CA 1
ATOM 2740 C C . PRO A 1 338 ? -10.519 16.131 -11.273 1.00 97.38 338 PRO A C 1
ATOM 2742 O O . PRO A 1 338 ? -11.577 15.819 -10.720 1.00 97.38 338 PRO A O 1
ATOM 2745 N N . CYS A 1 339 ? -9.360 16.195 -10.619 1.00 97.44 339 CYS A N 1
ATOM 2746 C CA . CYS A 1 339 ? -9.280 16.109 -9.159 1.00 97.44 339 CYS A CA 1
ATOM 2747 C C . CYS A 1 339 ? -10.048 17.278 -8.524 1.00 97.44 339 CYS A C 1
ATOM 2749 O O . CYS A 1 339 ? -9.844 18.428 -8.917 1.00 97.44 339 CYS A O 1
ATOM 2751 N N . THR A 1 340 ? -10.913 17.006 -7.542 1.00 97.56 340 THR A N 1
ATOM 2752 C CA . THR A 1 340 ? -11.686 18.067 -6.866 1.00 97.56 340 THR A CA 1
ATOM 2753 C C . THR A 1 340 ? -11.028 18.584 -5.588 1.00 97.56 340 THR A C 1
ATOM 2755 O O . THR A 1 340 ? -11.414 19.642 -5.099 1.00 97.56 340 THR A O 1
ATOM 2758 N N . GLY A 1 341 ? -10.035 17.860 -5.062 1.00 96.12 341 GLY A N 1
ATOM 2759 C CA . GLY A 1 341 ? -9.179 18.310 -3.965 1.00 96.12 341 GLY A CA 1
ATOM 2760 C C . GLY A 1 341 ? -7.912 19.001 -4.476 1.00 96.12 341 GLY A C 1
ATOM 2761 O O . GLY A 1 341 ? -7.976 20.031 -5.145 1.00 96.12 341 GLY A O 1
ATOM 2762 N N . THR A 1 342 ? -6.736 18.451 -4.157 1.00 95.75 342 THR A N 1
ATOM 2763 C CA . THR A 1 342 ? -5.440 19.030 -4.564 1.00 95.75 342 THR A CA 1
ATOM 2764 C C . THR A 1 342 ? -4.428 17.969 -4.971 1.00 95.75 342 THR A C 1
ATOM 2766 O O . THR A 1 342 ? -4.486 16.835 -4.510 1.00 95.75 342 THR A O 1
ATOM 2769 N N . PHE A 1 343 ? -3.442 18.324 -5.793 1.00 94.56 343 PHE A N 1
ATOM 2770 C CA . PHE A 1 343 ? -2.340 17.426 -6.128 1.00 94.56 343 PHE A CA 1
ATOM 2771 C C . PHE A 1 343 ? -1.173 17.602 -5.158 1.00 94.56 343 PHE A C 1
ATOM 2773 O O . PHE A 1 343 ? -0.642 18.697 -4.986 1.00 94.56 343 PHE A O 1
ATOM 2780 N N . ARG A 1 344 ? -0.693 16.497 -4.581 1.00 90.25 344 ARG A N 1
ATOM 2781 C CA . ARG A 1 344 ? 0.572 16.455 -3.830 1.00 90.25 344 ARG A CA 1
ATOM 2782 C C . ARG A 1 344 ? 1.490 15.429 -4.490 1.00 90.25 344 ARG A C 1
ATOM 2784 O O . ARG A 1 344 ? 1.118 14.263 -4.588 1.00 90.25 344 ARG A O 1
ATOM 2791 N N . ARG A 1 345 ? 2.683 15.839 -4.939 1.00 83.75 345 ARG A N 1
ATOM 2792 C CA . ARG A 1 345 ? 3.651 14.966 -5.649 1.00 83.75 345 ARG A CA 1
ATOM 2793 C C . ARG A 1 345 ? 3.039 14.215 -6.850 1.00 83.75 345 ARG A C 1
ATOM 2795 O O . ARG A 1 345 ? 3.311 13.041 -7.052 1.00 83.75 345 ARG A O 1
ATOM 2802 N N . GLY A 1 346 ? 2.168 14.877 -7.616 1.00 88.00 346 GLY A N 1
ATOM 2803 C CA . GLY A 1 346 ? 1.540 14.291 -8.809 1.00 88.00 346 GLY A CA 1
ATOM 2804 C C . GLY A 1 346 ? 0.372 13.332 -8.547 1.00 88.00 346 GLY A C 1
ATOM 2805 O O . GLY A 1 346 ? -0.214 12.849 -9.508 1.00 88.00 346 GLY A O 1
ATOM 2806 N N . VAL A 1 347 ? -0.013 13.098 -7.289 1.00 94.19 347 VAL A N 1
ATOM 2807 C CA . VAL A 1 347 ? -1.185 12.282 -6.919 1.00 94.19 347 VAL A CA 1
ATOM 2808 C C . VAL A 1 347 ? -2.271 13.175 -6.319 1.00 94.19 347 VAL A C 1
ATOM 2810 O O . VAL A 1 347 ? -1.977 14.003 -5.448 1.00 94.19 347 VAL A O 1
ATOM 2813 N N . CYS A 1 348 ? -3.511 13.006 -6.774 1.00 97.69 348 CYS A N 1
ATOM 2814 C CA . CYS A 1 348 ? -4.697 13.681 -6.252 1.00 97.69 348 CYS A CA 1
ATOM 2815 C C . CYS A 1 348 ? -4.962 13.247 -4.808 1.00 97.69 348 CYS A C 1
ATOM 2817 O O . CYS A 1 348 ? -5.128 12.063 -4.516 1.00 97.69 348 CYS A O 1
ATOM 2819 N N . VAL A 1 349 ? -5.013 14.226 -3.915 1.00 97.44 349 VAL A N 1
ATOM 2820 C CA . VAL A 1 349 ? -5.694 14.127 -2.633 1.00 97.44 349 VAL A CA 1
ATOM 2821 C C . VAL A 1 349 ? -7.161 14.426 -2.892 1.00 97.44 349 VAL A C 1
ATOM 2823 O O . VAL A 1 349 ? -7.494 15.546 -3.286 1.00 97.44 349 VAL A O 1
ATOM 2826 N N . TYR A 1 350 ? -8.009 13.414 -2.736 1.00 97.88 350 TYR A N 1
ATOM 2827 C CA . TYR A 1 350 ? -9.417 13.490 -3.106 1.00 97.88 350 TYR A CA 1
ATOM 2828 C C . TYR A 1 350 ? -10.177 14.530 -2.283 1.00 97.88 350 TYR A C 1
ATOM 2830 O O . TYR A 1 350 ? -9.984 14.635 -1.073 1.00 97.88 350 TYR A O 1
ATOM 2838 N N . GLY A 1 351 ? -11.072 15.256 -2.955 1.00 96.81 351 GLY A N 1
ATOM 2839 C CA . GLY A 1 351 ? -12.074 16.107 -2.319 1.00 96.81 351 GLY A CA 1
ATOM 2840 C C . GLY A 1 351 ? -13.454 15.448 -2.316 1.00 96.81 351 GLY A C 1
ATOM 2841 O O . GLY A 1 351 ? -13.680 14.417 -2.958 1.00 96.81 351 GLY A O 1
ATOM 2842 N N . ALA A 1 352 ? -14.421 16.061 -1.635 1.00 97.06 352 ALA A N 1
ATOM 2843 C CA . ALA A 1 352 ? -15.786 15.543 -1.544 1.00 97.06 352 ALA A CA 1
ATOM 2844 C C . ALA A 1 352 ? -16.467 15.393 -2.923 1.00 97.06 352 ALA A C 1
ATOM 2846 O O . ALA A 1 352 ? -17.336 14.535 -3.103 1.00 97.06 352 ALA A O 1
ATOM 2847 N N . GLY A 1 353 ? -16.051 16.183 -3.919 1.00 97.31 353 GLY A N 1
ATOM 2848 C CA . GLY A 1 353 ? -16.546 16.095 -5.295 1.00 97.31 353 GLY A CA 1
ATOM 2849 C C . GLY A 1 353 ? -16.137 14.811 -6.028 1.00 97.31 353 GLY A C 1
ATOM 2850 O O . GLY A 1 353 ? -16.837 14.382 -6.945 1.00 97.31 353 GLY A O 1
ATOM 2851 N N . ASP A 1 354 ? -15.066 14.140 -5.595 1.00 98.06 354 ASP A N 1
ATOM 2852 C CA . ASP A 1 354 ? -14.589 12.894 -6.201 1.00 98.06 354 ASP A CA 1
ATOM 2853 C C . ASP A 1 354 ? -15.387 11.660 -5.737 1.00 98.06 354 ASP A C 1
ATOM 2855 O O . ASP A 1 354 ? -15.346 10.611 -6.387 1.00 98.06 354 ASP A O 1
ATOM 2859 N N . LEU A 1 355 ? -16.153 11.761 -4.642 1.00 96.50 355 LEU A N 1
ATOM 2860 C CA . LEU A 1 355 ? -16.773 10.610 -3.971 1.00 96.50 355 LEU A CA 1
ATOM 2861 C C . LEU A 1 355 ? -17.733 9.815 -4.858 1.00 96.50 355 LEU A C 1
ATOM 2863 O O . LEU A 1 355 ? -17.714 8.584 -4.843 1.00 96.50 355 LEU A O 1
ATOM 2867 N N . GLN A 1 356 ? -18.566 10.489 -5.656 1.00 95.81 356 GLN A N 1
ATOM 2868 C CA . GLN A 1 356 ? -19.488 9.786 -6.553 1.00 95.81 356 GLN A CA 1
ATOM 2869 C C . GLN A 1 356 ? -18.745 8.968 -7.608 1.00 95.81 356 GLN A C 1
ATOM 2871 O O . GLN A 1 356 ? -19.186 7.878 -7.973 1.00 95.81 356 GLN A O 1
ATOM 2876 N N . TRP A 1 357 ? -17.629 9.494 -8.115 1.00 96.50 357 TRP A N 1
ATOM 2877 C CA . TRP A 1 357 ? -16.797 8.775 -9.066 1.00 96.50 357 TRP A CA 1
ATOM 2878 C C . TRP A 1 357 ? -16.093 7.602 -8.381 1.00 96.50 357 TRP A C 1
ATOM 2880 O O . TRP A 1 357 ? -16.166 6.489 -8.900 1.00 96.50 357 TRP A O 1
ATOM 2890 N N . LEU A 1 358 ? -15.513 7.816 -7.195 1.00 97.44 358 LEU A N 1
ATOM 2891 C CA . LEU A 1 358 ? -14.831 6.791 -6.397 1.00 97.44 358 LEU A CA 1
ATOM 2892 C C . LEU A 1 358 ? -15.735 5.599 -6.060 1.00 97.44 358 LEU A C 1
ATOM 2894 O O . LEU A 1 358 ? -15.350 4.450 -6.263 1.00 97.44 358 LEU A O 1
ATOM 2898 N N . LEU A 1 359 ? -16.965 5.854 -5.610 1.00 95.31 359 LEU A N 1
ATOM 2899 C CA . LEU A 1 359 ? -17.918 4.804 -5.233 1.00 95.31 359 LEU A CA 1
ATOM 2900 C C . LEU A 1 359 ? -18.350 3.918 -6.413 1.00 95.31 359 LEU A C 1
ATOM 2902 O O . LEU A 1 359 ? -18.788 2.789 -6.193 1.00 95.31 359 LEU A O 1
ATOM 2906 N N . ARG A 1 360 ? -18.208 4.401 -7.656 1.00 96.00 360 ARG A N 1
ATOM 2907 C CA . ARG A 1 360 ? -18.482 3.630 -8.881 1.00 96.00 360 ARG A CA 1
ATOM 2908 C C . ARG A 1 360 ? -17.302 2.778 -9.350 1.00 96.00 360 ARG A C 1
ATOM 2910 O O . ARG A 1 360 ? -17.491 1.929 -10.217 1.00 96.00 360 ARG A O 1
ATOM 2917 N N . GLN A 1 361 ? -16.106 2.988 -8.806 1.00 96.69 361 GLN A N 1
ATOM 2918 C CA . GLN A 1 361 ? -14.922 2.226 -9.202 1.00 96.69 361 GLN A CA 1
ATOM 2919 C C . GLN A 1 361 ? -14.987 0.797 -8.664 1.00 96.69 361 GLN A C 1
ATOM 2921 O O . GLN A 1 361 ? -15.612 0.541 -7.634 1.00 96.69 361 GLN A O 1
ATOM 2926 N N . ARG A 1 362 ? -14.329 -0.151 -9.336 1.00 95.56 362 ARG A N 1
ATOM 2927 C CA . ARG A 1 362 ? -14.288 -1.562 -8.900 1.00 95.56 362 ARG A CA 1
ATOM 2928 C C . ARG A 1 362 ? -13.270 -1.825 -7.795 1.00 95.56 362 ARG A C 1
ATOM 2930 O O . ARG A 1 362 ? -13.370 -2.835 -7.106 1.00 95.56 362 ARG A O 1
ATOM 2937 N N . GLN A 1 363 ? -12.302 -0.928 -7.651 1.00 97.62 363 GLN A N 1
ATOM 2938 C CA . GLN A 1 363 ? -11.198 -1.040 -6.720 1.00 97.62 363 GLN A CA 1
ATOM 2939 C C . GLN A 1 363 ? -11.705 -1.110 -5.279 1.00 97.62 363 GLN A C 1
ATOM 2941 O O . GLN A 1 363 ? -12.800 -0.634 -4.951 1.00 97.62 363 GLN A O 1
ATOM 2946 N N . LEU A 1 364 ? -10.906 -1.747 -4.430 1.00 93.31 364 LEU A N 1
ATOM 2947 C CA . LEU A 1 364 ? -11.225 -1.973 -3.024 1.00 93.31 364 LEU A CA 1
ATOM 2948 C C . LEU A 1 364 ? -10.923 -0.729 -2.186 1.00 93.31 364 LEU A C 1
ATOM 2950 O O . LEU A 1 364 ? -11.708 -0.357 -1.310 1.00 93.31 364 LEU A O 1
ATOM 2954 N N . PHE A 1 365 ? -9.830 -0.051 -2.524 1.00 95.44 365 PHE A N 1
ATOM 2955 C CA . PHE A 1 365 ? -9.340 1.142 -1.851 1.00 95.44 365 PHE A CA 1
ATOM 2956 C C . PHE A 1 365 ? -9.002 2.250 -2.843 1.00 95.44 365 PHE A C 1
ATOM 2958 O O . PHE A 1 365 ? -8.792 1.994 -4.031 1.00 95.44 365 PHE A O 1
ATOM 2965 N N . ALA A 1 366 ? -8.894 3.472 -2.334 1.00 96.50 366 ALA A N 1
ATOM 2966 C CA . ALA A 1 366 ? -8.452 4.632 -3.089 1.00 96.50 366 ALA A CA 1
ATOM 2967 C C . ALA A 1 366 ? -7.288 5.344 -2.381 1.00 96.50 366 ALA A C 1
ATOM 2969 O O . ALA A 1 366 ? -7.248 5.374 -1.149 1.00 96.50 366 ALA A O 1
ATOM 2970 N N . ASN A 1 367 ? -6.361 5.901 -3.168 1.00 94.06 367 ASN A N 1
ATOM 2971 C CA . ASN A 1 367 ? -5.258 6.739 -2.693 1.00 94.06 367 ASN A CA 1
ATOM 2972 C C . ASN A 1 367 ? -5.273 8.103 -3.421 1.00 94.06 367 ASN A C 1
ATOM 2974 O O . ASN A 1 367 ? -5.331 8.129 -4.649 1.00 94.06 367 ASN A O 1
ATOM 2978 N N . LYS A 1 368 ? -5.246 9.252 -2.736 1.00 90.69 368 LYS A N 1
ATOM 2979 C CA . LYS A 1 368 ? -5.053 9.465 -1.285 1.00 90.69 368 LYS A CA 1
ATOM 2980 C C . LYS A 1 368 ? -6.114 10.351 -0.654 1.00 90.69 368 LYS A C 1
ATOM 2982 O O . LYS A 1 368 ? -6.729 11.181 -1.319 1.00 90.69 368 LYS A O 1
ATOM 2987 N N . PHE A 1 369 ? -6.243 10.212 0.658 1.00 87.31 369 PHE A N 1
ATOM 2988 C CA . PHE A 1 369 ? -7.043 11.073 1.517 1.00 87.31 369 PHE A CA 1
ATOM 2989 C C . PHE A 1 369 ? -6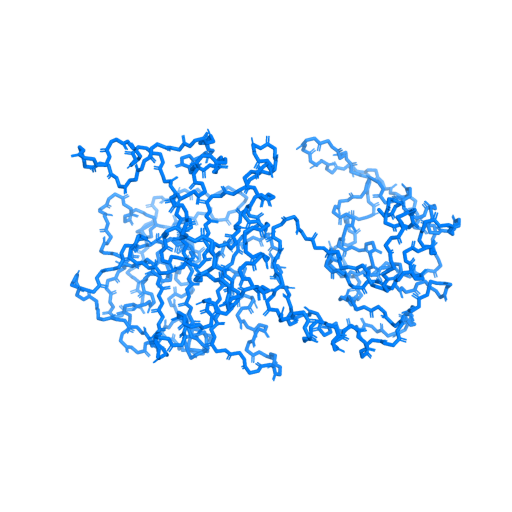.154 11.769 2.539 1.00 87.31 369 PHE A C 1
ATOM 2991 O O . PHE A 1 369 ? -5.150 11.217 2.988 1.00 87.31 369 PHE A O 1
ATOM 2998 N N . ASP A 1 370 ? -6.537 12.991 2.888 1.00 84.56 370 ASP A N 1
ATOM 2999 C CA . ASP A 1 370 ? -5.861 13.799 3.891 1.00 84.56 370 ASP A CA 1
ATOM 3000 C C . ASP A 1 370 ? -6.909 14.690 4.575 1.00 84.56 370 ASP A C 1
ATOM 3002 O O . ASP A 1 370 ? -7.554 15.490 3.884 1.00 84.56 370 ASP A O 1
ATOM 3006 N N . PRO A 1 371 ? -7.118 14.561 5.897 1.00 78.62 371 PRO A N 1
ATOM 3007 C CA . PRO A 1 371 ? -8.104 15.366 6.610 1.00 78.62 371 PRO A CA 1
ATOM 3008 C C . PRO A 1 371 ? -7.784 16.868 6.572 1.00 78.62 371 PRO A C 1
ATOM 3010 O O . PRO A 1 371 ? -8.698 17.681 6.689 1.00 78.62 371 PRO A O 1
ATOM 3013 N N . GLU A 1 372 ? -6.522 17.259 6.359 1.00 83.56 372 GLU A N 1
ATOM 3014 C CA . GLU A 1 372 ? -6.150 18.670 6.199 1.00 83.56 372 GLU A CA 1
ATOM 3015 C C . GLU A 1 372 ? -6.550 19.243 4.835 1.00 83.56 372 GLU A C 1
ATOM 3017 O O . GLU A 1 372 ? -6.638 20.460 4.676 1.00 83.56 372 GLU A O 1
ATOM 3022 N N . VAL A 1 373 ? -6.769 18.385 3.833 1.00 84.50 373 VAL A N 1
ATOM 3023 C CA . VAL A 1 373 ? -7.248 18.802 2.509 1.00 84.50 373 VAL A CA 1
ATOM 3024 C C . VAL A 1 373 ? -8.768 18.798 2.474 1.00 84.50 373 VAL A C 1
ATOM 3026 O O . VAL A 1 373 ? -9.364 19.803 2.092 1.00 84.50 373 VAL A O 1
ATOM 3029 N N . ASP A 1 374 ? -9.392 17.678 2.847 1.00 86.94 374 ASP A N 1
ATOM 3030 C CA . ASP A 1 374 ? -10.849 17.547 2.844 1.00 86.94 374 ASP A CA 1
ATOM 3031 C C . ASP A 1 374 ? -11.322 16.417 3.781 1.00 86.94 374 ASP A C 1
ATOM 3033 O O . ASP A 1 374 ? -11.553 15.273 3.384 1.00 86.94 374 ASP A O 1
ATOM 3037 N N . ASP A 1 375 ? -11.504 16.752 5.057 1.00 85.50 375 ASP A N 1
ATOM 3038 C CA . ASP A 1 375 ? -12.099 15.865 6.066 1.00 85.50 375 ASP A CA 1
ATOM 3039 C C . ASP A 1 375 ? -13.576 15.518 5.764 1.00 85.50 375 ASP A C 1
ATOM 3041 O O . ASP A 1 375 ? -14.068 14.456 6.155 1.00 85.50 375 ASP A O 1
ATOM 3045 N N . VAL A 1 376 ? -14.297 16.355 5.003 1.00 88.12 376 VAL A N 1
ATOM 3046 C CA . VAL A 1 376 ? -15.680 16.051 4.593 1.00 88.12 376 VAL A CA 1
ATOM 3047 C C . VAL A 1 376 ? -15.695 14.855 3.646 1.00 88.12 376 VAL A C 1
ATOM 3049 O O . VAL A 1 376 ? -16.554 13.982 3.793 1.00 88.12 376 VAL A O 1
ATOM 3052 N N . ALA A 1 377 ? -14.726 14.757 2.732 1.00 86.81 377 ALA A N 1
ATOM 3053 C CA . ALA A 1 377 ? -14.586 13.610 1.841 1.00 86.81 377 ALA A CA 1
ATOM 3054 C C . ALA A 1 377 ? -14.493 12.288 2.627 1.00 86.81 377 ALA A C 1
ATOM 3056 O O . ALA A 1 377 ? -15.230 11.339 2.344 1.00 86.81 377 ALA A O 1
ATOM 3057 N N . ILE A 1 378 ? -13.643 12.258 3.658 1.00 82.00 378 ILE A N 1
ATOM 3058 C CA . ILE A 1 378 ? -13.410 11.083 4.510 1.00 82.00 378 ILE A CA 1
ATOM 3059 C C . ILE A 1 378 ? -14.681 10.723 5.288 1.00 82.00 378 ILE A C 1
ATOM 3061 O O . ILE A 1 378 ? -15.166 9.593 5.198 1.00 82.00 378 ILE A O 1
ATOM 3065 N N . ARG A 1 379 ? -15.284 11.691 5.991 1.00 76.69 379 ARG A N 1
ATOM 3066 C CA . ARG A 1 379 ? -16.493 11.465 6.806 1.00 76.69 379 ARG A CA 1
ATOM 3067 C C . ARG A 1 379 ? -17.697 11.025 5.981 1.00 76.69 379 ARG A C 1
ATOM 3069 O O . ARG A 1 379 ? -18.477 10.173 6.417 1.00 76.69 379 ARG A O 1
ATOM 3076 N N . CYS A 1 380 ? -17.877 11.596 4.790 1.00 83.25 380 CYS A N 1
ATOM 3077 C CA . CYS A 1 380 ? -18.945 11.192 3.882 1.00 83.25 380 CYS A CA 1
ATOM 3078 C C . CYS A 1 380 ? -18.732 9.762 3.381 1.00 83.25 380 CYS A C 1
ATOM 3080 O O . CYS A 1 380 ? -19.679 8.972 3.392 1.00 83.25 380 CYS A O 1
ATOM 3082 N N . LEU A 1 381 ? -17.506 9.406 2.989 1.00 83.56 381 LEU A N 1
ATOM 3083 C CA . LEU A 1 381 ? -17.183 8.055 2.539 1.00 83.56 381 LEU A CA 1
ATOM 3084 C C . LEU A 1 381 ? -17.378 7.024 3.661 1.00 83.56 381 LEU A C 1
ATOM 3086 O O . LEU A 1 381 ? -18.035 6.005 3.443 1.00 83.56 381 LEU A O 1
ATOM 3090 N N . GLU A 1 382 ? -16.916 7.325 4.878 1.00 82.81 382 GLU A N 1
ATOM 3091 C CA . GLU A 1 382 ? -17.160 6.509 6.074 1.00 82.81 382 GLU A CA 1
ATOM 3092 C C . GLU A 1 382 ? -18.664 6.303 6.313 1.00 82.81 382 GLU A C 1
ATOM 3094 O O . GLU A 1 382 ? -19.132 5.171 6.471 1.00 82.81 382 GLU A O 1
ATOM 3099 N N . SER A 1 383 ? -19.442 7.388 6.280 1.00 78.12 383 SER A N 1
ATOM 3100 C CA . SER A 1 383 ? -20.891 7.355 6.504 1.00 78.12 383 SER A CA 1
ATOM 3101 C C . SER A 1 383 ? -21.610 6.488 5.471 1.00 78.12 383 SER A C 1
ATOM 3103 O O . SER A 1 383 ? -22.467 5.676 5.833 1.00 78.12 383 SER A O 1
ATOM 3105 N N . VAL A 1 384 ? -21.240 6.607 4.191 1.00 84.00 384 VAL A N 1
ATOM 3106 C CA . VAL A 1 384 ? -21.804 5.796 3.104 1.00 84.00 384 VAL A CA 1
ATOM 3107 C C . VAL A 1 384 ? -21.467 4.318 3.296 1.00 84.00 384 VAL A C 1
ATOM 3109 O O . VAL A 1 384 ? -22.363 3.474 3.230 1.00 84.00 384 VAL A O 1
ATOM 3112 N N . LEU A 1 385 ? -20.205 3.980 3.567 1.00 79.38 385 LEU A N 1
ATOM 3113 C CA . LEU A 1 385 ? -19.790 2.587 3.758 1.00 79.38 385 LEU A CA 1
ATOM 3114 C C . LEU A 1 385 ? -20.438 1.965 4.996 1.00 79.38 385 LEU A C 1
ATOM 3116 O O . LEU A 1 385 ? -20.920 0.830 4.941 1.00 79.38 385 LEU A O 1
ATOM 3120 N N . ARG A 1 386 ? -20.534 2.722 6.092 1.00 74.62 386 ARG A N 1
ATOM 3121 C CA . ARG A 1 386 ? -21.243 2.299 7.301 1.00 74.62 386 ARG A CA 1
ATOM 3122 C C . ARG A 1 386 ? -22.716 2.040 7.011 1.00 74.62 386 ARG A C 1
ATOM 3124 O O . ARG A 1 386 ? -23.215 0.973 7.368 1.00 74.62 386 ARG A O 1
ATOM 3131 N N . PHE A 1 387 ? -23.398 2.957 6.327 1.00 77.00 387 PHE A N 1
ATOM 3132 C CA . PHE A 1 387 ? -24.798 2.783 5.944 1.00 77.00 387 PHE A CA 1
ATOM 3133 C C . PHE A 1 387 ? -25.001 1.523 5.086 1.00 77.00 387 PHE A C 1
ATOM 3135 O O . PHE A 1 387 ? -25.840 0.685 5.423 1.00 77.00 387 PHE A O 1
ATOM 3142 N N . ARG A 1 388 ? -24.179 1.325 4.044 1.00 79.75 388 ARG A N 1
ATOM 3143 C CA . ARG A 1 388 ? -24.247 0.146 3.156 1.00 79.75 388 ARG A CA 1
ATOM 3144 C C . ARG A 1 388 ? -23.967 -1.162 3.898 1.00 79.75 388 ARG A C 1
ATOM 3146 O O . ARG A 1 388 ? -24.619 -2.170 3.635 1.00 79.75 388 ARG A O 1
ATOM 3153 N N . SER A 1 389 ? -23.060 -1.146 4.877 1.00 73.38 389 SER A N 1
ATOM 3154 C CA . SER A 1 389 ? -22.772 -2.326 5.701 1.00 73.38 389 SER A CA 1
ATOM 3155 C C . SER A 1 389 ? -23.943 -2.756 6.597 1.00 73.38 389 SER A C 1
ATOM 3157 O O . SER A 1 389 ? -24.080 -3.946 6.878 1.00 73.38 389 SER A O 1
ATOM 3159 N N . ILE A 1 390 ? -24.794 -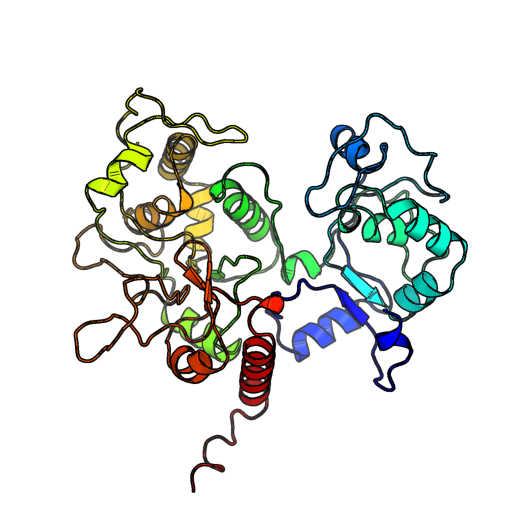1.814 7.027 1.00 68.44 390 ILE A N 1
ATOM 3160 C CA . ILE A 1 390 ? -25.902 -2.065 7.962 1.00 68.44 390 ILE A CA 1
ATOM 3161 C C . ILE A 1 390 ? -27.215 -2.350 7.216 1.00 68.44 390 ILE A C 1
ATOM 3163 O O . ILE A 1 390 ? -27.938 -3.276 7.580 1.00 68.44 390 ILE A O 1
ATOM 3167 N N . PHE A 1 391 ? -27.534 -1.580 6.172 1.00 69.62 391 PHE A N 1
ATOM 3168 C CA . PHE A 1 391 ? -28.879 -1.519 5.572 1.00 69.62 391 PHE A CA 1
ATOM 3169 C C . PHE A 1 391 ? -28.991 -2.181 4.195 1.00 69.62 391 PHE A C 1
ATOM 3171 O O . PHE A 1 391 ? -29.839 -1.824 3.382 1.00 69.62 391 PHE A O 1
ATOM 3178 N N . HIS 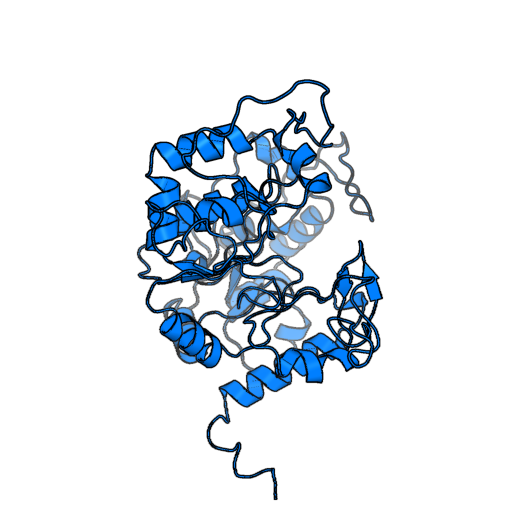A 1 392 ? -28.174 -3.199 3.941 1.00 58.06 392 HIS A N 1
ATOM 3179 C CA . HIS A 1 392 ? -28.010 -3.861 2.641 1.00 58.06 392 HIS A CA 1
ATOM 3180 C C . HIS A 1 392 ? -29.283 -4.528 2.048 1.00 58.06 392 HIS A C 1
ATOM 3182 O O . HIS A 1 392 ? -29.217 -5.114 0.970 1.00 58.06 392 HIS A O 1
ATOM 3188 N N . GLY A 1 393 ? -30.429 -4.472 2.740 1.00 49.03 393 GLY A N 1
ATOM 3189 C CA . GLY A 1 393 ? -31.744 -4.920 2.259 1.00 49.03 393 GLY A CA 1
ATOM 3190 C C . GLY A 1 393 ? -32.703 -3.796 1.832 1.00 49.03 393 GLY A C 1
ATOM 3191 O O . GLY A 1 393 ? -33.796 -4.096 1.362 1.00 49.03 393 GLY A O 1
ATOM 3192 N N . SER A 1 394 ? -32.318 -2.524 1.980 1.00 45.88 394 SER A N 1
ATOM 3193 C CA . SER A 1 394 ? -33.197 -1.362 1.758 1.00 45.88 394 SER A CA 1
ATOM 3194 C C . SER A 1 394 ? -32.918 -0.603 0.456 1.00 45.88 394 SER A C 1
ATOM 3196 O O . SER A 1 394 ? -33.578 0.397 0.186 1.00 45.88 394 SER A O 1
ATOM 3198 N N . GLU A 1 395 ? -31.969 -1.055 -0.372 1.00 45.47 395 GLU A N 1
ATOM 3199 C CA . GLU A 1 395 ? -31.603 -0.381 -1.635 1.00 45.47 395 GLU A CA 1
ATOM 3200 C C . GLU A 1 395 ? -32.751 -0.359 -2.671 1.00 45.47 395 GLU A C 1
ATOM 3202 O O . GLU A 1 395 ? -32.712 0.435 -3.604 1.00 45.47 395 GLU A O 1
ATOM 3207 N N . ASN A 1 396 ? -33.829 -1.125 -2.456 1.00 37.44 396 ASN A N 1
ATOM 3208 C CA . ASN A 1 396 ? -35.063 -1.052 -3.253 1.00 37.44 396 ASN A CA 1
ATOM 3209 C C . ASN A 1 396 ? -36.124 -0.070 -2.711 1.00 37.44 396 ASN A C 1
ATOM 3211 O O . ASN A 1 396 ? -37.211 0.000 -3.275 1.00 37.44 396 ASN A O 1
ATOM 3215 N N . LEU A 1 397 ? -35.860 0.664 -1.623 1.00 38.50 397 LEU A N 1
ATOM 3216 C CA . LEU A 1 397 ? -36.872 1.484 -0.931 1.00 38.50 397 LEU A CA 1
ATOM 3217 C C . LEU A 1 397 ? -36.623 3.000 -0.983 1.00 38.50 397 LEU A C 1
ATOM 3219 O O . LEU A 1 397 ? -37.406 3.749 -0.410 1.00 38.50 397 LEU A O 1
ATOM 3223 N N . VAL A 1 398 ? -35.567 3.466 -1.663 1.00 34.41 398 VAL A N 1
ATOM 3224 C CA . VAL A 1 398 ? -35.238 4.911 -1.752 1.00 34.41 398 VAL A CA 1
ATOM 3225 C C . VAL A 1 398 ? -35.009 5.388 -3.199 1.00 34.41 398 VAL A C 1
ATOM 3227 O O . VAL A 1 398 ? -34.533 6.493 -3.425 1.00 34.41 398 VAL A O 1
ATOM 3230 N N . MET A 1 399 ? -35.383 4.589 -4.206 1.00 32.16 399 MET A N 1
ATOM 3231 C CA . MET A 1 399 ? -35.431 5.032 -5.613 1.00 32.16 399 MET A CA 1
ATOM 3232 C C . MET A 1 399 ? -36.835 4.907 -6.223 1.00 32.16 399 MET A C 1
ATOM 3234 O O . MET A 1 399 ? -37.001 4.360 -7.313 1.00 32.16 399 MET A O 1
ATOM 3238 N N . THR A 1 400 ? -37.843 5.429 -5.522 1.00 32.53 400 THR A N 1
ATOM 3239 C CA . THR A 1 400 ? -39.162 5.756 -6.095 1.00 32.53 400 THR A CA 1
ATOM 3240 C C . THR A 1 400 ? -39.505 7.200 -5.820 1.00 32.53 400 THR A C 1
ATOM 3242 O O . THR A 1 400 ? -39.368 7.583 -4.635 1.00 32.53 400 THR A O 1
#

pLDDT: mean 84.07, std 15.57, range [26.31, 98.44]

Foldseek 3Di:
DVCVLPDPDDDWKDWQDQPAADWLDDPVVVVVLLVVCVQAKFWWKAADDPVRVQQQQFFWDPDPDTHTDPHGADPQLAPAHFIFTALTMIHTPQQVVCCVPPPSNVSNVVSQPGGHPCRGTSVNGSLCHPVGGNHDDRVPRTDHGPCLVTDDFFDDDADPVVRVLVNLVVVLVDPDPDWKDWDDDSFKHFLAASVLVVVVLVVLVFAKFFAWAADDPVCVLQQQFFWDDDPDTHTDPHGADPQLAPADWTFGALTIIHTNQLSVCCVPPPSNVSRVVSLRGGHPCSGTSVSRLLQHPVGTNHDHRDRVPGAHLLRTQREDWDFPPLADPVVVPRPYHDAPWDDDPRTHAHELVCSVVSSPRNHGMYDGHDVVGHVVNVVVSVVVNVCCVPPVPCPVPPPD